Protein AF-A0A3B7MGF3-F1 (afdb_monomer)

Secondary structure (DSSP, 8-state):
-------SSTTSTTSTTEEEESSSPBTTSEEEEEE-TTSTT-SS-TT-S--EEEEEEE--TTS-SEEEPEEETTEEEEEEE--TT--EEEEEEEETTEEE-SBTTB-EEEE-EETTEEPTTHHHHHHHHTHHHHTT-TTHHHHHHHHHHHHHHH-TT-HHHHHHHHHHHHHH--HHHHHHHHHHHHHHHHHHHHHSTT-HHHHHHHHHHHHHTT-TTHHHHHHHHHHHH-TTSHHHHHHHHHHHTT-S-HHHHHHHHHHHHTT--TTTGGGGHHHHHHHHHHHHHTT-HHHHHHHHHHHTS--S-TTHHHHHHHHHHHHHHTT--HHHHHHHHHHHHTTGGGS--S--EEETTTEEEPPP--HHHHHHHHHHHHHHHHHHHHHHHHHTT-HHHHHHHHHHHHHH--SHHHHHHHHHHHHHTT-HHHHHHHHHHHHHHHHHHHHHT---EEPPP--EEETTS-B--GGGGTTSEEEEEEE-TT-HHHHHHHHHHHHHHHHHTT-TTEEEEEEE--TT--HHHHHT-GGGGT--S-EEEE--TTHHHHHT-SSSSEEEEE-TTSEEEEEEES--TTHHHHHHHHHHHHHH--

pLDDT: mean 93.1, std 9.86, range [31.08, 98.81]

InterPro domains:
  IPR011990 Tetratricopeptide-like helical domain superfamily [G3DSA:1.25.40.10] (233-446)
  IPR013740 Redoxin [PF08534] (449-573)
  IPR013766 Thioredoxin domain [PS51352] (445-589)
  IPR017937 Thioredoxin, conserved site [PS00194] (475-493)
  IPR036249 Thioredoxin-like superfamily [SSF52833] (446-577)
  IPR050553 Thioredoxin family ResA/DsbE subfamily [PTHR42852] (380-580)

Foldseek 3Di:
DDDDDPPDDPPPLLCVFWDWPPPAAAAQDKIKIKGACPRPPRQDHQPFPWKWKAWLAFPQQQDDNIDTFDDDPSMTMDMDGRHPRGAKTFTWMDGPPTIGASDQQHTDIDGHDDVRHGDQCNLVSVLVSSCSRQPPDPCSLVSSLVSLVVNCVVVVLNLVSLLSNLLSVLVVDDDPVNVVSVVVLVVSLVVLCVVCVQDVLSLVSSCVSCVSNVNNVCNVVSLVVCLVVPCLGLSVLVSQLVVLVPDPPVVVSVVSLVVVCVSDDPVRLVSNLSSLVVQLLSCLQVQPQVSNVVSLVSNQDDDPDLCSLVSLQVSLVSCLVSVHPLVSSLVSLVVSLVCLLSHQADDWDQHPVPGTDHGHDDPVSSQLSSLQSNLLSLLSQLSSCVSVVNNVSNVVSLVSSVVSDDDDNSLVSSLVSCVVVVVVVVNVVSVVVVLVVLLVVLVVQWDWAAQDDFWWAFLVRHIDDPVQQALAWEKAWEDALPDPLQVLCQVLVLVVCVVCVPPSRYYYEDEHAVPVDDSVRQNPRPVVVVGDHTYIYGPDPCNCVRVVHPAPRWIFIAANNRTTTHIDGDHPHNVCNSNVVSVNVVRVPD

Sequence (590 aa):
MLCFVILSCISMQAQDRVTIAPQYPERGSTVTITYDPQAPGAGIPVDASSVTLVFSYSNLYDVAYRVNMQKKGNLWTTSFVLARYATFATFYLQSGEAIDKPAANRHYELAVYTGKTPIRDGHLYKGYSLSAQMGKSPELGAKQAEQFQEELNLYPDNYEARLRLLNYQMSKASGTEKEKIRQQALQVIAAKFYQAPTVPGNMNKVTMGYLIIGENSRLDSIRKVVREKYPDTELGRELYTSFIAKEKDTAEQIALFEKALKKETLKNEKSFVEMHDRLFNIYAARRNAAKALYHARKTARKTDDPYWPVTLKGIAQTLLDNDLALDSARAYTEQALGLANQFPVGVIRYFPETGYIFPYVDDSTRQATYDKASGNLLSMLGLIAMKQGRTNDANNNMEAAMQKASDKETLDNVALFYQQTGNTAKLQQLQALREKKMLDKVKTQRINRPAPVFSFVDLTGKPVPQETWKNKVVIIDFWATWCVPCMQEMPYIQKLYEKYKDNPAVQFMIVNSGARNTLADAQGWNGNKKYGFPVFFNTDPEVGDKFKFTLIPATYVINKEGNIQFSNIGFEGPDVEMKLKLQIELLLAP

Structure (mmCIF, N/CA/C/O backbone):
data_AF-A0A3B7MGF3-F1
#
_entry.id   AF-A0A3B7MGF3-F1
#
loop_
_atom_site.group_PDB
_atom_site.id
_atom_site.type_symbol
_atom_site.label_atom_id
_atom_site.label_alt_id
_atom_site.label_comp_id
_atom_site.label_asym_id
_atom_site.label_entity_id
_atom_site.label_seq_id
_atom_site.pdbx_PDB_ins_code
_atom_site.Cartn_x
_atom_site.Cartn_y
_atom_site.Cartn_z
_atom_site.occupancy
_atom_site.B_iso_or_equiv
_atom_site.auth_seq_id
_atom_site.auth_comp_id
_atom_site.auth_asym_id
_atom_site.auth_atom_id
_atom_site.pdbx_PDB_model_num
ATOM 1 N N . MET A 1 1 ? 58.495 -16.402 -37.174 1.00 37.06 1 MET A N 1
ATOM 2 C CA . MET A 1 1 ? 58.384 -15.815 -35.823 1.00 37.06 1 MET A CA 1
ATOM 3 C C . MET A 1 1 ? 56.928 -15.394 -35.638 1.00 37.06 1 MET A C 1
ATOM 5 O O . MET A 1 1 ? 56.550 -14.304 -36.037 1.00 37.06 1 MET A O 1
ATOM 9 N N . LEU A 1 2 ? 56.083 -16.338 -35.204 1.00 32.66 2 LEU A N 1
ATOM 10 C CA . LEU A 1 2 ? 54.650 -16.139 -34.957 1.00 32.66 2 LEU A CA 1
ATOM 11 C C . LEU A 1 2 ? 54.488 -15.707 -33.492 1.00 32.66 2 LEU A C 1
ATOM 13 O O . LEU A 1 2 ? 54.716 -16.523 -32.604 1.00 32.66 2 LEU A O 1
ATOM 17 N N . CYS A 1 3 ? 54.097 -14.459 -33.236 1.00 31.08 3 CYS A N 1
ATOM 18 C CA . CYS A 1 3 ? 53.584 -14.058 -31.925 1.00 31.08 3 CYS A CA 1
ATOM 19 C C . CYS A 1 3 ? 52.061 -14.173 -31.954 1.00 31.08 3 CYS A C 1
ATOM 21 O O . CYS A 1 3 ? 51.381 -13.431 -32.660 1.00 31.08 3 CYS A O 1
ATOM 23 N N . PHE A 1 4 ? 51.555 -15.154 -31.210 1.00 33.12 4 PHE A N 1
ATOM 24 C CA . PHE A 1 4 ? 50.138 -15.413 -31.015 1.00 33.12 4 PHE A CA 1
ATOM 25 C C . PHE A 1 4 ? 49.468 -14.273 -30.241 1.00 33.12 4 PHE A C 1
ATOM 27 O O . PHE A 1 4 ? 49.956 -13.810 -29.211 1.00 33.12 4 PHE A O 1
ATOM 34 N N . VAL A 1 5 ? 48.307 -13.876 -30.750 1.00 35.09 5 VAL A N 1
ATOM 35 C CA . VAL A 1 5 ? 47.312 -13.021 -30.108 1.00 35.09 5 VAL A CA 1
ATOM 36 C C . VAL A 1 5 ? 46.813 -13.717 -28.836 1.00 35.09 5 VAL A C 1
ATOM 38 O O . VAL A 1 5 ? 46.086 -14.703 -28.915 1.00 35.09 5 VAL A O 1
ATOM 41 N N . ILE A 1 6 ? 47.184 -13.203 -27.661 1.00 38.56 6 ILE A N 1
ATOM 42 C CA . ILE A 1 6 ? 46.555 -13.553 -26.377 1.00 38.56 6 ILE A CA 1
ATOM 43 C C . ILE A 1 6 ? 45.599 -12.412 -26.023 1.00 38.56 6 ILE A C 1
ATOM 45 O O . ILE A 1 6 ? 45.912 -11.510 -25.254 1.00 38.56 6 ILE A O 1
ATOM 49 N N . LEU A 1 7 ? 44.432 -12.418 -26.658 1.00 43.66 7 LEU A N 1
ATOM 50 C CA . LEU A 1 7 ? 43.329 -11.506 -26.361 1.00 43.66 7 LEU A CA 1
ATOM 51 C C . LEU A 1 7 ? 42.028 -12.241 -26.686 1.00 43.66 7 LEU A C 1
ATOM 53 O O . LEU A 1 7 ? 41.558 -12.152 -27.815 1.00 43.66 7 LEU A O 1
ATOM 57 N N . SER A 1 8 ? 41.511 -13.040 -25.737 1.00 38.28 8 SER A N 1
ATOM 58 C CA . SER A 1 8 ? 40.092 -13.483 -25.645 1.00 38.28 8 SER A CA 1
ATOM 59 C C . SER A 1 8 ? 39.865 -14.739 -24.773 1.00 38.28 8 SER A C 1
ATOM 61 O O . SER A 1 8 ? 39.220 -15.683 -25.209 1.00 38.28 8 SER A O 1
ATOM 63 N N . CYS A 1 9 ? 40.336 -14.793 -23.521 1.00 34.44 9 CYS A N 1
ATOM 64 C CA . CYS A 1 9 ? 39.909 -15.881 -22.609 1.00 34.44 9 CYS A CA 1
ATOM 65 C C . CYS A 1 9 ? 39.501 -15.445 -21.193 1.00 34.44 9 CYS A C 1
ATOM 67 O O . CYS A 1 9 ? 39.019 -16.268 -20.426 1.00 34.44 9 CYS A O 1
ATOM 69 N N . ILE A 1 10 ? 39.608 -14.161 -20.834 1.00 34.59 10 ILE A N 1
ATOM 70 C CA . ILE A 1 10 ? 39.331 -13.709 -19.453 1.00 34.59 10 ILE A CA 1
ATOM 71 C C . ILE A 1 10 ? 37.852 -13.304 -19.247 1.00 34.59 10 ILE A C 1
ATOM 73 O O . ILE A 1 10 ? 37.402 -13.118 -18.122 1.00 34.59 10 ILE A O 1
ATOM 77 N N . SER A 1 11 ? 37.035 -13.225 -20.304 1.00 36.50 11 SER A N 1
ATOM 78 C CA . SER A 1 11 ? 35.630 -12.792 -20.199 1.00 36.50 11 SER A CA 1
ATOM 79 C C . SER A 1 11 ? 34.601 -13.909 -19.961 1.00 36.50 11 SER A C 1
ATOM 81 O O . SER A 1 11 ? 33.433 -13.581 -19.763 1.00 36.50 11 SER A O 1
ATOM 83 N N . MET A 1 12 ? 34.990 -15.194 -19.927 1.00 34.66 12 MET A N 1
ATOM 84 C CA . MET A 1 12 ? 34.049 -16.314 -19.711 1.00 34.66 12 MET A CA 1
ATOM 85 C C . MET A 1 12 ? 33.989 -16.865 -18.273 1.00 34.66 12 MET A C 1
ATOM 87 O O . MET A 1 12 ? 33.004 -17.508 -17.944 1.00 34.66 12 MET A O 1
ATOM 91 N N . GLN A 1 13 ? 34.943 -16.564 -17.382 1.00 43.31 13 GLN A N 1
ATOM 92 C CA . GLN A 1 13 ? 35.017 -17.212 -16.051 1.00 43.31 13 GLN A CA 1
ATOM 93 C C . GLN A 1 13 ? 34.236 -16.521 -14.914 1.00 43.31 13 GLN A C 1
ATOM 95 O O . GLN A 1 13 ? 34.359 -16.880 -13.746 1.00 43.31 13 GLN A O 1
ATOM 100 N N . ALA A 1 14 ? 33.402 -15.520 -15.210 1.00 40.19 14 ALA A N 1
ATOM 101 C CA . ALA A 1 14 ? 32.575 -14.868 -14.183 1.00 40.19 14 ALA A CA 1
ATOM 102 C C . ALA A 1 14 ? 31.220 -15.573 -13.944 1.00 40.19 14 ALA A C 1
ATOM 104 O O . ALA A 1 14 ? 30.526 -15.236 -12.984 1.00 40.19 14 ALA A O 1
ATOM 105 N N . GLN A 1 15 ? 30.847 -16.537 -14.799 1.00 51.75 15 GLN A N 1
ATOM 106 C CA . GLN A 1 15 ? 29.606 -17.323 -14.704 1.00 51.75 15 GLN A CA 1
ATOM 107 C C . GLN A 1 15 ? 29.791 -18.691 -14.020 1.00 51.75 15 GLN A C 1
ATOM 109 O O . GLN A 1 15 ? 28.801 -19.338 -13.697 1.00 51.75 15 GLN A O 1
ATOM 114 N N . ASP A 1 16 ? 31.025 -19.103 -13.719 1.00 65.12 16 ASP A N 1
ATOM 115 C CA . ASP A 1 16 ? 31.358 -20.505 -13.406 1.00 65.12 16 ASP A CA 1
ATOM 116 C C . ASP A 1 16 ? 30.847 -21.032 -12.053 1.00 65.12 16 ASP A C 1
ATOM 118 O O . ASP A 1 16 ? 30.935 -22.227 -11.793 1.00 65.12 16 ASP A O 1
ATOM 122 N N . ARG A 1 17 ? 30.278 -20.179 -11.191 1.00 88.56 17 ARG A N 1
ATOM 123 C CA . ARG A 1 17 ? 29.769 -20.599 -9.870 1.00 88.56 17 ARG A CA 1
ATOM 124 C C . ARG A 1 17 ? 28.253 -20.686 -9.765 1.00 88.56 17 ARG A C 1
ATOM 126 O O . ARG A 1 17 ? 27.747 -21.305 -8.834 1.00 88.56 17 ARG A O 1
ATOM 133 N N . VAL A 1 18 ? 27.524 -20.052 -10.687 1.00 93.75 18 VAL A N 1
ATOM 134 C CA . VAL A 1 18 ? 26.060 -20.102 -10.734 1.00 93.75 18 VAL A CA 1
ATOM 135 C C . VAL A 1 18 ? 25.617 -20.585 -12.104 1.00 93.75 18 VAL A C 1
ATOM 137 O O . VAL A 1 18 ? 25.828 -19.914 -13.108 1.00 93.75 18 VAL A O 1
ATOM 140 N N . THR A 1 19 ? 24.931 -21.722 -12.133 1.00 94.25 19 THR A N 1
ATOM 141 C CA . THR A 1 19 ? 24.288 -22.241 -13.342 1.00 94.25 19 THR A CA 1
ATOM 142 C C . THR A 1 19 ? 22.793 -21.947 -13.306 1.00 94.25 19 THR A C 1
ATOM 144 O O . THR A 1 19 ? 22.127 -22.232 -12.309 1.00 94.25 19 THR A O 1
ATOM 147 N N . ILE A 1 20 ? 22.261 -21.412 -14.406 1.00 95.44 20 ILE A N 1
ATOM 148 C CA . ILE A 1 20 ? 20.825 -21.208 -14.627 1.00 95.44 20 ILE A CA 1
ATOM 149 C C . ILE A 1 20 ? 20.386 -22.162 -15.739 1.00 95.44 20 ILE A C 1
ATOM 151 O O . ILE A 1 20 ? 20.925 -22.116 -16.845 1.00 95.44 20 ILE A O 1
ATOM 155 N N . ALA A 1 21 ? 19.431 -23.039 -15.437 1.00 95.12 21 ALA A N 1
ATOM 156 C CA . ALA A 1 21 ? 18.912 -24.038 -16.364 1.00 95.12 21 ALA A CA 1
ATOM 157 C C . ALA A 1 21 ? 17.388 -23.887 -16.538 1.00 95.12 21 ALA A C 1
ATOM 159 O O . ALA A 1 21 ? 16.689 -23.773 -15.532 1.00 95.12 21 ALA A O 1
ATOM 160 N N . PRO A 1 22 ? 16.854 -23.929 -17.772 1.00 96.06 22 PRO A N 1
ATOM 161 C CA . PRO A 1 22 ? 17.598 -23.944 -19.036 1.00 96.06 22 PRO A CA 1
ATOM 162 C C . PRO A 1 22 ? 18.345 -22.618 -19.277 1.00 96.06 22 PRO A C 1
ATOM 164 O O . PRO A 1 22 ? 18.028 -21.606 -18.659 1.00 96.06 22 PRO A O 1
ATOM 167 N N . GLN A 1 23 ? 19.328 -22.621 -20.187 1.00 91.38 23 GLN A N 1
ATOM 168 C CA . GLN A 1 23 ? 20.130 -21.429 -20.518 1.00 91.38 23 GLN A CA 1
ATOM 169 C C . GLN A 1 23 ? 19.273 -20.266 -21.048 1.00 91.38 23 GLN A C 1
ATOM 171 O O . GLN A 1 23 ? 19.587 -19.104 -20.799 1.00 91.38 23 GLN A O 1
ATOM 176 N N . TYR A 1 24 ? 18.194 -20.586 -21.766 1.00 95.31 24 TYR A N 1
ATOM 177 C CA . TYR A 1 24 ? 17.227 -19.628 -22.301 1.00 95.31 24 TYR A CA 1
ATOM 178 C C . TYR A 1 24 ? 15.846 -19.935 -21.712 1.00 95.31 24 TYR A C 1
ATOM 180 O O . TYR A 1 24 ? 15.051 -20.634 -22.341 1.00 95.31 24 TYR A O 1
ATOM 188 N N . PRO A 1 25 ? 15.573 -19.521 -20.465 1.00 96.94 25 PRO A N 1
ATOM 189 C CA . PRO A 1 25 ? 14.326 -19.872 -19.811 1.00 96.94 25 PRO A CA 1
ATOM 190 C C . PRO A 1 25 ? 13.167 -19.050 -20.379 1.00 96.94 25 PRO A C 1
ATOM 192 O O . PRO A 1 25 ? 13.239 -17.826 -20.509 1.00 96.94 25 PRO A O 1
ATOM 195 N N . GLU A 1 26 ? 12.084 -19.743 -20.719 1.00 97.31 26 GLU A N 1
ATOM 196 C CA . GLU A 1 26 ? 10.874 -19.158 -21.297 1.00 97.31 26 GLU A CA 1
ATOM 197 C C . GLU A 1 26 ? 9.756 -19.060 -20.253 1.00 97.31 26 GLU A C 1
ATOM 199 O O . GLU A 1 26 ? 9.742 -19.770 -19.241 1.00 97.31 26 GLU A O 1
ATOM 204 N N . ARG A 1 27 ? 8.770 -18.196 -20.500 1.00 96.06 27 ARG A N 1
ATOM 205 C CA . ARG A 1 27 ? 7.565 -18.122 -19.658 1.00 96.06 27 ARG A CA 1
ATOM 206 C C . ARG A 1 27 ? 6.843 -19.473 -19.652 1.00 96.06 27 ARG A C 1
ATOM 208 O O . ARG A 1 27 ? 6.678 -20.105 -20.687 1.00 96.06 27 ARG A O 1
ATOM 215 N N . GLY A 1 28 ? 6.395 -19.897 -18.479 1.00 96.06 28 GLY A N 1
ATOM 216 C CA . GLY A 1 28 ? 5.791 -21.203 -18.228 1.00 96.06 28 GLY A CA 1
ATOM 217 C C . GLY A 1 28 ? 6.800 -22.320 -17.952 1.00 96.06 28 GLY A C 1
ATOM 218 O O . GLY A 1 28 ? 6.394 -23.370 -17.4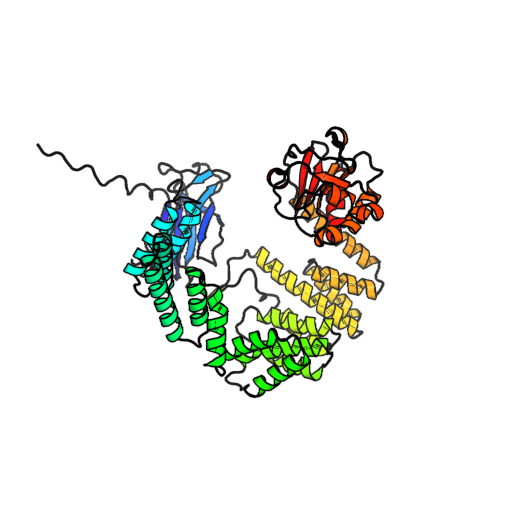62 1.00 96.06 28 GLY A O 1
ATOM 219 N N . SER A 1 29 ? 8.098 -22.111 -18.210 1.00 96.19 29 SER A N 1
ATOM 220 C CA . SER A 1 29 ? 9.129 -23.103 -17.893 1.00 96.19 29 SER A CA 1
ATOM 221 C C . SER A 1 29 ? 9.587 -23.009 -16.435 1.00 96.19 29 SER A C 1
ATOM 223 O O . SER A 1 29 ? 9.556 -21.940 -15.816 1.00 96.19 29 SER A O 1
ATOM 225 N N . THR A 1 30 ? 10.024 -24.142 -15.884 1.00 97.88 30 THR A N 1
ATOM 226 C CA . THR A 1 30 ? 10.742 -24.182 -14.607 1.00 97.88 30 THR A CA 1
ATOM 227 C C . THR A 1 30 ? 12.180 -23.746 -14.836 1.00 97.88 30 THR A C 1
ATOM 229 O O . THR A 1 30 ? 12.888 -24.358 -15.635 1.00 97.88 30 THR A O 1
ATOM 232 N N . VAL A 1 31 ? 12.622 -22.727 -14.101 1.00 97.50 31 VAL A N 1
ATOM 233 C CA . VAL A 1 31 ? 14.032 -22.345 -14.029 1.00 97.50 31 VAL A CA 1
ATOM 234 C C . VAL A 1 31 ? 14.655 -22.922 -12.763 1.00 97.50 31 VAL A C 1
ATOM 236 O O . VAL A 1 31 ? 14.079 -22.830 -11.679 1.00 97.50 31 VAL A O 1
ATOM 239 N N . THR A 1 32 ? 15.838 -23.508 -12.899 1.00 97.88 32 THR A N 1
ATOM 240 C CA . THR A 1 32 ? 16.658 -24.025 -11.805 1.00 97.88 32 THR A CA 1
ATOM 241 C C . THR A 1 32 ? 17.935 -23.208 -11.703 1.00 97.88 32 THR A C 1
ATOM 243 O O . THR A 1 32 ? 18.678 -23.079 -12.674 1.00 97.88 32 THR A O 1
ATOM 246 N N . ILE A 1 33 ? 18.208 -22.686 -10.509 1.00 97.62 33 ILE A N 1
ATOM 247 C CA . ILE A 1 33 ? 19.437 -21.957 -10.196 1.00 97.62 33 ILE A CA 1
ATOM 248 C C . ILE A 1 33 ? 20.269 -22.827 -9.263 1.00 97.62 33 ILE A C 1
ATOM 250 O O . ILE A 1 33 ? 19.790 -23.236 -8.204 1.00 97.62 33 ILE A O 1
ATOM 254 N N . THR A 1 34 ? 21.503 -23.107 -9.673 1.00 97.31 34 THR A N 1
ATOM 255 C CA . THR A 1 34 ? 22.462 -23.941 -8.944 1.00 97.31 34 THR A CA 1
ATOM 256 C C . THR A 1 34 ? 23.692 -23.122 -8.599 1.00 97.31 34 THR A C 1
ATOM 258 O O . THR A 1 34 ? 24.236 -22.469 -9.480 1.00 97.31 34 THR A O 1
ATOM 261 N N . TYR A 1 35 ? 24.129 -23.171 -7.345 1.00 97.00 35 TYR A N 1
ATOM 262 C CA . TYR A 1 35 ? 25.334 -22.519 -6.848 1.00 97.00 35 TYR A CA 1
ATOM 263 C C . TYR A 1 35 ? 26.350 -23.552 -6.365 1.00 97.00 35 TYR A C 1
ATOM 265 O O . TYR A 1 35 ? 26.005 -24.438 -5.576 1.00 97.00 35 TYR A O 1
ATOM 273 N N . ASP A 1 36 ? 27.590 -23.401 -6.821 1.00 95.44 36 ASP A N 1
ATOM 274 C CA . ASP A 1 36 ? 28.741 -24.171 -6.366 1.00 95.44 36 ASP A CA 1
ATOM 275 C C . ASP A 1 36 ? 29.611 -23.326 -5.412 1.00 95.44 36 ASP A C 1
ATOM 277 O O . ASP A 1 36 ? 30.306 -22.411 -5.863 1.00 95.44 36 ASP A O 1
ATOM 281 N N . PRO A 1 37 ? 29.606 -23.613 -4.096 1.00 94.00 37 PRO A N 1
ATOM 282 C CA . PRO A 1 37 ? 30.447 -22.905 -3.135 1.00 94.00 37 PRO A CA 1
ATOM 283 C C . PRO A 1 37 ? 31.937 -23.271 -3.243 1.00 94.00 37 PRO A C 1
ATOM 285 O O . PRO A 1 37 ? 32.757 -22.632 -2.592 1.00 94.00 37 PRO A O 1
ATOM 288 N N . GLN A 1 38 ? 32.300 -24.300 -4.017 1.00 92.75 38 GLN A N 1
ATOM 289 C CA . GLN A 1 38 ? 33.690 -24.712 -4.247 1.00 92.75 38 GLN A CA 1
ATOM 290 C C . GLN A 1 38 ? 34.302 -24.035 -5.481 1.00 92.75 38 GLN A C 1
ATOM 292 O O . GLN A 1 38 ? 35.516 -24.108 -5.683 1.00 92.75 38 GLN A O 1
ATOM 297 N N . ALA A 1 39 ? 33.485 -23.362 -6.296 1.00 91.06 39 ALA A N 1
ATOM 298 C CA . ALA A 1 39 ? 33.953 -22.677 -7.489 1.00 91.06 39 ALA A CA 1
ATOM 299 C C . ALA A 1 39 ? 34.921 -21.523 -7.141 1.00 91.06 39 ALA A C 1
ATOM 301 O O . ALA A 1 39 ? 34.719 -20.811 -6.149 1.00 91.06 39 ALA A O 1
ATOM 302 N N . PRO A 1 40 ? 35.963 -21.277 -7.960 1.00 87.75 40 PRO A N 1
ATOM 303 C CA . PRO A 1 40 ? 36.910 -20.193 -7.722 1.00 87.75 40 PRO A CA 1
ATOM 304 C C . PRO A 1 40 ? 36.233 -18.830 -7.532 1.00 87.75 40 PRO A C 1
ATOM 306 O O . PRO A 1 40 ? 35.420 -18.383 -8.343 1.00 87.75 40 PRO A O 1
ATOM 309 N N . GLY A 1 41 ? 36.602 -18.147 -6.448 1.00 85.94 41 GLY A N 1
ATOM 310 C CA . GLY A 1 41 ? 36.081 -16.826 -6.104 1.00 85.94 41 GLY A CA 1
ATOM 311 C C . GLY A 1 41 ? 34.734 -16.826 -5.381 1.00 85.94 41 GLY A C 1
ATOM 312 O O . GLY A 1 41 ? 34.250 -15.729 -5.102 1.00 85.94 41 GLY A O 1
ATOM 313 N N . ALA A 1 42 ? 34.147 -17.994 -5.084 1.00 90.50 42 ALA A N 1
ATOM 314 C CA . ALA A 1 42 ? 32.934 -18.139 -4.279 1.00 90.50 42 ALA A CA 1
ATOM 315 C C . ALA A 1 42 ? 33.018 -17.348 -2.957 1.00 90.50 42 ALA A C 1
ATOM 317 O O . ALA A 1 42 ? 33.962 -17.489 -2.182 1.00 90.50 42 ALA A O 1
ATOM 318 N N . GLY A 1 43 ? 32.022 -16.496 -2.713 1.00 90.56 43 GLY A N 1
ATOM 319 C CA . GLY A 1 43 ? 31.934 -15.615 -1.545 1.00 90.56 43 GLY A CA 1
ATOM 320 C C . GLY A 1 43 ? 31.217 -16.234 -0.345 1.00 90.56 43 GLY A C 1
ATOM 321 O O . GLY A 1 43 ? 31.192 -15.629 0.725 1.00 90.56 43 GLY A O 1
ATOM 322 N N . ILE A 1 44 ? 30.624 -17.421 -0.507 1.00 95.00 44 ILE A N 1
ATOM 323 C CA . ILE A 1 44 ? 29.955 -18.160 0.571 1.00 95.00 44 ILE A CA 1
ATOM 324 C C . ILE A 1 44 ? 30.800 -19.384 0.956 1.00 95.00 44 ILE A C 1
ATOM 326 O O . ILE A 1 44 ? 31.126 -20.166 0.061 1.00 95.00 44 ILE A O 1
ATOM 330 N N . PRO A 1 45 ? 31.094 -19.597 2.256 1.00 92.31 45 PRO A N 1
ATOM 331 C CA . PRO A 1 45 ? 31.825 -20.770 2.738 1.00 92.31 45 PRO A CA 1
ATOM 332 C C . PRO A 1 45 ? 31.177 -22.111 2.355 1.00 92.31 45 PRO A C 1
ATOM 334 O O . PRO A 1 45 ? 29.954 -22.252 2.345 1.00 92.31 45 PRO A O 1
ATOM 337 N N . VAL A 1 46 ? 32.001 -23.129 2.091 1.00 93.00 46 VAL A N 1
ATOM 338 C CA . VAL A 1 46 ? 31.555 -24.484 1.694 1.00 93.00 46 VAL A CA 1
ATOM 339 C C . VAL A 1 46 ? 30.727 -25.176 2.790 1.00 93.00 46 VAL A C 1
ATOM 341 O O . VAL A 1 46 ? 29.833 -25.980 2.505 1.00 93.00 46 VAL A O 1
ATOM 344 N N . ASP A 1 47 ? 30.995 -24.843 4.049 1.00 91.81 47 ASP A N 1
ATOM 345 C CA . ASP A 1 47 ? 30.323 -25.347 5.248 1.00 91.81 47 ASP A CA 1
ATOM 346 C C . ASP A 1 47 ? 29.106 -24.506 5.673 1.00 91.81 47 ASP A C 1
ATOM 348 O O . ASP A 1 47 ? 28.517 -24.773 6.722 1.00 91.81 47 ASP A O 1
ATOM 352 N N . ALA A 1 48 ? 28.679 -23.536 4.852 1.00 93.00 48 ALA A N 1
ATOM 353 C CA . ALA A 1 48 ? 27.487 -22.736 5.114 1.00 93.00 48 ALA A CA 1
ATOM 354 C C . ALA A 1 48 ? 26.273 -23.617 5.461 1.00 93.00 48 ALA A C 1
ATOM 356 O O . ALA A 1 48 ? 25.985 -24.620 4.800 1.00 93.00 48 ALA A O 1
ATOM 357 N N . SER A 1 49 ? 25.535 -23.223 6.501 1.00 93.06 49 SER A N 1
ATOM 358 C CA . SER A 1 49 ? 24.342 -23.937 6.973 1.00 93.06 49 SER A CA 1
ATOM 359 C C . SER A 1 49 ? 23.093 -23.628 6.145 1.00 93.06 49 SER A C 1
ATOM 361 O O . SER A 1 49 ? 22.139 -24.404 6.145 1.00 93.06 49 SER A O 1
ATOM 363 N N . SER A 1 50 ? 23.091 -22.505 5.424 1.00 96.56 50 SER A N 1
ATOM 364 C CA . SER A 1 50 ? 21.999 -22.082 4.551 1.00 96.56 50 SER A CA 1
ATOM 365 C C . SER A 1 50 ? 22.526 -21.188 3.436 1.00 96.56 50 SER A C 1
ATOM 367 O O . SER A 1 50 ? 23.482 -20.448 3.635 1.00 96.56 50 SER A O 1
ATOM 369 N N . VAL A 1 51 ? 21.881 -21.221 2.273 1.00 97.75 51 VAL A N 1
ATOM 370 C CA . VAL A 1 51 ? 22.114 -20.249 1.200 1.00 97.75 51 VAL A CA 1
ATOM 371 C C . VAL A 1 51 ? 20.770 -19.709 0.747 1.00 97.75 51 VAL A C 1
ATOM 373 O O . VAL A 1 51 ? 19.826 -20.463 0.517 1.00 97.75 51 VAL A O 1
ATOM 376 N N . THR A 1 52 ? 20.676 -18.390 0.637 1.00 98.25 52 THR A N 1
ATOM 377 C CA . THR A 1 52 ? 19.488 -17.686 0.154 1.00 98.25 52 THR A CA 1
ATOM 378 C C . THR A 1 52 ? 19.823 -16.962 -1.139 1.00 98.25 52 THR A C 1
ATOM 380 O O . THR A 1 52 ? 20.785 -16.196 -1.190 1.00 98.25 52 THR A O 1
ATOM 383 N N . LEU A 1 53 ? 18.994 -17.149 -2.161 1.00 98.19 53 LEU A N 1
ATOM 384 C CA . LEU A 1 53 ? 18.969 -16.284 -3.330 1.00 98.19 53 LEU A CA 1
ATOM 385 C C . LEU A 1 53 ? 18.177 -15.023 -2.991 1.00 98.19 53 LEU A C 1
ATOM 387 O O . LEU A 1 53 ? 17.017 -15.109 -2.588 1.00 98.19 53 LEU A O 1
ATOM 391 N N . VAL A 1 54 ? 18.798 -13.857 -3.155 1.00 97.94 54 VAL A N 1
ATOM 392 C CA . VAL A 1 54 ? 18.182 -12.562 -2.859 1.00 97.94 54 VAL A CA 1
ATOM 393 C C . VAL A 1 54 ? 18.069 -11.750 -4.141 1.00 97.94 54 VAL A C 1
ATOM 395 O O . VAL A 1 54 ? 19.078 -11.331 -4.712 1.00 97.94 54 VAL A O 1
ATOM 398 N N . PHE A 1 55 ? 16.839 -11.502 -4.590 1.00 97.50 55 PHE A N 1
ATOM 399 C CA . PHE A 1 55 ? 16.594 -10.631 -5.732 1.00 97.50 55 PHE A CA 1
ATOM 400 C C . PHE A 1 55 ? 16.901 -9.177 -5.369 1.00 97.50 55 PHE A C 1
ATOM 402 O O . PHE A 1 55 ? 16.270 -8.588 -4.492 1.00 97.50 55 PHE A O 1
ATOM 409 N N . SER A 1 56 ? 17.850 -8.579 -6.083 1.00 95.62 56 SER A N 1
ATOM 410 C CA . SER A 1 56 ? 18.153 -7.145 -6.018 1.00 95.62 56 SER A CA 1
ATOM 411 C C . SER A 1 56 ? 17.269 -6.306 -6.937 1.00 95.62 56 SER A C 1
ATOM 413 O O . SER A 1 56 ? 17.111 -5.107 -6.724 1.00 95.62 56 SER A O 1
ATOM 415 N N . TYR A 1 57 ? 16.714 -6.931 -7.973 1.00 97.12 57 TYR A N 1
ATOM 416 C CA . TYR A 1 57 ? 15.715 -6.370 -8.875 1.00 97.12 57 TYR A CA 1
ATOM 417 C C . TYR A 1 57 ? 14.915 -7.536 -9.459 1.00 97.12 57 TYR A C 1
ATOM 419 O O . TYR A 1 57 ? 15.512 -8.543 -9.826 1.00 97.12 57 TYR A O 1
ATOM 427 N N . SER A 1 58 ? 13.588 -7.449 -9.541 1.00 95.50 58 SER A N 1
ATOM 428 C CA . SER A 1 58 ? 12.789 -8.558 -10.073 1.00 95.50 58 SER A CA 1
ATOM 429 C C . SER A 1 58 ? 11.445 -8.105 -10.625 1.00 95.50 58 SER A C 1
ATOM 431 O O . SER A 1 58 ? 10.701 -7.372 -9.970 1.00 95.50 58 SER A O 1
ATOM 433 N N . ASN A 1 59 ? 11.119 -8.609 -11.814 1.00 94.62 59 ASN A N 1
ATOM 434 C CA . ASN A 1 59 ? 9.780 -8.591 -12.399 1.00 94.62 59 ASN A CA 1
ATOM 435 C C . ASN A 1 59 ? 9.084 -9.967 -12.298 1.00 94.62 59 ASN A C 1
ATOM 437 O O . ASN A 1 59 ? 8.130 -10.241 -13.026 1.00 94.62 59 ASN A O 1
ATOM 441 N N . LEU A 1 60 ? 9.555 -10.842 -11.404 1.00 95.12 60 LEU A N 1
ATOM 442 C CA . LEU A 1 60 ? 8.950 -12.138 -11.080 1.00 95.12 60 LEU A CA 1
ATOM 443 C C . LEU A 1 60 ? 8.030 -11.975 -9.862 1.00 95.12 60 LEU A C 1
ATOM 445 O O . LEU A 1 60 ? 8.375 -12.360 -8.750 1.00 95.12 60 LEU A O 1
ATOM 449 N N . TYR A 1 61 ? 6.894 -11.300 -10.053 1.00 92.62 61 TYR A N 1
ATOM 450 C CA . TYR A 1 61 ? 6.059 -10.808 -8.948 1.00 92.62 61 TYR A CA 1
ATOM 451 C C . TYR A 1 61 ? 5.513 -11.896 -8.008 1.00 92.62 61 TYR A C 1
ATOM 453 O O . TYR A 1 61 ? 5.270 -11.604 -6.841 1.00 92.62 61 TYR A O 1
ATOM 461 N N . ASP A 1 62 ? 5.332 -13.120 -8.499 1.00 92.94 62 ASP A N 1
ATOM 462 C CA . ASP A 1 62 ? 4.855 -14.311 -7.779 1.00 92.94 62 ASP A CA 1
ATOM 463 C C . ASP A 1 62 ? 5.968 -15.122 -7.108 1.00 92.94 62 ASP A C 1
ATOM 465 O O . ASP A 1 62 ? 5.684 -16.117 -6.443 1.00 92.94 62 ASP A O 1
ATOM 469 N N . VAL A 1 63 ? 7.223 -14.686 -7.224 1.00 94.75 63 VAL A N 1
ATOM 470 C CA . VAL A 1 63 ? 8.361 -15.314 -6.553 1.00 94.75 63 VAL A CA 1
ATOM 471 C C . VAL A 1 63 ? 8.773 -14.469 -5.350 1.00 94.75 63 VAL A C 1
ATOM 473 O O . VAL A 1 63 ? 8.860 -13.242 -5.423 1.00 94.75 63 VAL A O 1
ATOM 476 N N . ALA A 1 64 ? 9.043 -15.131 -4.225 1.00 93.50 64 ALA A N 1
ATOM 477 C CA . ALA A 1 64 ? 9.559 -14.476 -3.031 1.00 93.50 64 ALA A CA 1
ATOM 478 C C . ALA A 1 64 ? 10.859 -13.714 -3.340 1.00 93.50 64 ALA A C 1
ATOM 480 O O . ALA A 1 64 ? 11.738 -14.225 -4.034 1.00 93.50 64 ALA A O 1
ATOM 481 N N . TYR A 1 65 ? 11.030 -12.510 -2.779 1.00 93.75 65 TYR A N 1
ATOM 482 C CA . TYR A 1 65 ? 12.265 -11.734 -2.988 1.00 93.75 65 TYR A CA 1
ATOM 483 C C . TYR A 1 65 ? 13.508 -12.447 -2.414 1.00 93.75 65 TYR A C 1
ATOM 485 O O . TYR A 1 65 ? 14.628 -12.220 -2.874 1.00 93.75 65 TYR A O 1
ATOM 493 N N . ARG A 1 66 ? 13.293 -13.311 -1.414 1.00 95.94 66 ARG A N 1
ATOM 494 C CA . ARG A 1 66 ? 14.271 -14.218 -0.814 1.00 95.94 66 ARG A CA 1
ATOM 495 C C . ARG A 1 66 ? 13.820 -15.647 -1.039 1.00 95.94 66 ARG A C 1
ATOM 497 O O . ARG A 1 66 ? 12.737 -16.018 -0.597 1.00 95.94 66 ARG A O 1
ATOM 504 N N . VAL A 1 67 ? 14.670 -16.447 -1.666 1.00 96.88 67 VAL A N 1
ATOM 505 C CA . VAL A 1 67 ? 14.393 -17.855 -1.940 1.00 96.88 67 VAL A CA 1
ATOM 506 C C . VAL A 1 67 ? 15.471 -18.700 -1.280 1.00 96.88 67 VAL A C 1
ATOM 508 O O . VAL A 1 67 ? 16.634 -18.666 -1.685 1.00 96.88 67 VAL A O 1
ATOM 511 N N . ASN A 1 68 ? 15.092 -19.462 -0.256 1.00 96.56 68 ASN A N 1
ATOM 512 C CA . ASN A 1 68 ? 16.002 -20.414 0.373 1.00 96.56 68 ASN A CA 1
ATOM 513 C C . ASN A 1 68 ? 16.374 -21.507 -0.634 1.00 96.56 68 ASN A C 1
ATOM 515 O O . ASN A 1 68 ? 15.508 -22.069 -1.309 1.00 96.56 68 ASN A O 1
ATOM 519 N N . MET A 1 69 ? 17.666 -21.803 -0.736 1.00 97.94 69 MET A N 1
ATOM 520 C CA . MET A 1 69 ? 18.182 -22.864 -1.589 1.00 97.94 69 MET A CA 1
ATOM 521 C C . MET A 1 69 ? 18.300 -24.166 -0.796 1.00 97.94 69 MET A C 1
ATOM 523 O O . MET A 1 69 ? 18.591 -24.173 0.399 1.00 97.94 69 MET A O 1
ATOM 527 N N . GLN A 1 70 ? 18.096 -25.285 -1.479 1.00 97.44 70 GLN A N 1
ATOM 528 C CA . GLN A 1 70 ? 18.238 -26.629 -0.938 1.00 97.44 70 GLN A CA 1
ATOM 529 C C . GLN A 1 70 ? 19.626 -27.181 -1.257 1.00 97.44 70 GLN A C 1
ATOM 531 O O . GLN A 1 70 ? 20.051 -27.165 -2.417 1.00 97.44 70 GLN A O 1
ATOM 536 N N . LYS A 1 71 ? 20.310 -27.716 -0.243 1.00 95.75 71 LYS A N 1
ATOM 537 C CA . LYS A 1 71 ? 21.594 -28.398 -0.418 1.00 95.75 71 LYS A CA 1
ATOM 538 C C . LYS A 1 71 ? 21.375 -29.757 -1.092 1.00 95.75 71 LYS A C 1
ATOM 540 O O . LYS A 1 71 ? 20.614 -30.582 -0.591 1.00 95.75 71 LYS A O 1
ATOM 545 N N . LYS A 1 72 ? 22.036 -29.990 -2.224 1.00 93.75 72 LYS A N 1
ATOM 546 C CA . LYS 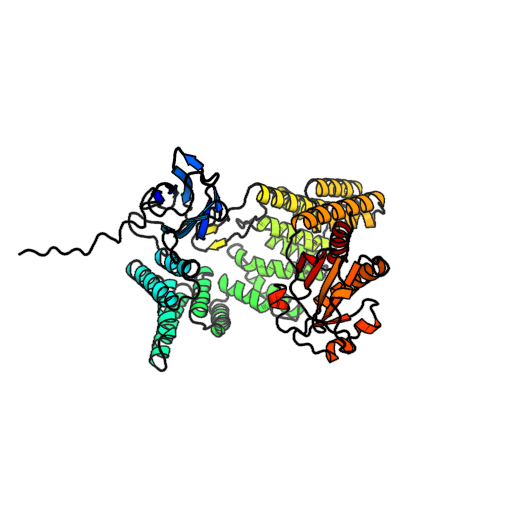A 1 72 ? 22.058 -31.259 -2.967 1.00 93.75 72 LYS A CA 1
ATOM 547 C C . LYS A 1 72 ? 23.514 -31.667 -3.182 1.00 93.75 72 LYS A C 1
ATOM 549 O O . LYS A 1 72 ? 24.188 -31.152 -4.071 1.00 93.75 72 LYS A O 1
ATOM 554 N N . GLY A 1 73 ? 24.013 -32.565 -2.333 1.00 91.19 73 GLY A N 1
ATOM 555 C CA . GLY A 1 73 ? 25.445 -32.868 -2.269 1.00 91.19 73 GLY A CA 1
ATOM 556 C C . GLY A 1 73 ? 26.246 -31.632 -1.847 1.00 91.19 73 GLY A C 1
ATOM 557 O O . GLY A 1 73 ? 25.955 -31.033 -0.811 1.00 91.19 73 GLY A O 1
ATOM 558 N N . ASN A 1 74 ? 27.216 -31.229 -2.670 1.00 92.25 74 ASN A N 1
ATOM 559 C CA . ASN A 1 74 ? 28.030 -30.028 -2.438 1.00 92.25 74 ASN A CA 1
ATOM 560 C C . ASN A 1 74 ? 27.420 -28.748 -3.034 1.00 92.25 74 ASN A C 1
ATOM 562 O O . ASN A 1 74 ? 27.947 -27.665 -2.805 1.00 92.25 74 ASN A O 1
ATOM 566 N N . LEU A 1 75 ? 26.314 -28.860 -3.774 1.00 95.50 75 LEU A N 1
ATOM 567 C CA . LEU A 1 75 ? 25.690 -27.747 -4.484 1.00 95.50 75 LEU A CA 1
ATOM 568 C C . LEU A 1 75 ? 24.458 -27.231 -3.742 1.00 95.50 75 LEU A C 1
ATOM 570 O O . LEU A 1 75 ? 23.782 -27.971 -3.023 1.00 95.50 75 LEU A O 1
ATOM 574 N N . TRP A 1 76 ? 24.115 -25.971 -3.978 1.00 97.88 76 TRP A N 1
ATOM 575 C CA . TRP A 1 76 ? 22.863 -25.367 -3.528 1.00 97.88 76 TRP A CA 1
ATOM 576 C C . TRP A 1 76 ? 21.948 -25.144 -4.720 1.00 97.88 76 TRP A C 1
ATOM 578 O O . TRP A 1 76 ? 22.379 -24.609 -5.734 1.00 97.88 76 TRP A O 1
ATOM 588 N N . THR A 1 77 ? 20.681 -25.535 -4.618 1.00 97.81 77 THR A N 1
ATOM 589 C CA . THR A 1 77 ? 19.731 -25.465 -5.737 1.00 97.81 77 THR A CA 1
ATOM 590 C C . THR A 1 77 ? 18.408 -24.839 -5.323 1.00 97.81 77 THR A C 1
ATOM 592 O O . THR A 1 77 ? 17.911 -25.084 -4.228 1.00 97.81 77 THR A O 1
ATOM 595 N N . THR A 1 78 ? 17.803 -24.054 -6.206 1.00 98.06 78 THR A N 1
ATOM 596 C CA . THR A 1 78 ? 16.397 -23.651 -6.088 1.00 98.06 78 THR A CA 1
ATOM 597 C C . THR A 1 78 ? 15.723 -23.699 -7.450 1.00 98.06 78 THR A C 1
ATOM 599 O O . THR A 1 78 ? 16.398 -23.695 -8.482 1.00 98.06 78 THR A O 1
ATOM 602 N N . SER A 1 79 ? 14.399 -23.823 -7.484 1.00 97.88 79 SER A N 1
ATOM 603 C CA . SER A 1 79 ? 13.639 -23.850 -8.732 1.00 97.88 79 SER A CA 1
ATOM 604 C C . SER A 1 79 ? 12.266 -23.221 -8.570 1.00 97.88 79 SER A C 1
ATOM 606 O O . SER A 1 79 ? 11.630 -23.379 -7.530 1.00 97.88 79 SER A O 1
ATOM 608 N N . PHE A 1 80 ? 11.810 -22.524 -9.605 1.00 97.25 80 PHE A N 1
ATOM 609 C CA . PHE A 1 80 ? 10.486 -21.907 -9.661 1.00 97.25 80 PHE A CA 1
ATOM 610 C C . PHE A 1 80 ? 10.022 -21.786 -11.116 1.00 97.25 80 PHE A C 1
ATOM 612 O O . PHE A 1 80 ? 10.831 -21.807 -12.043 1.00 97.25 80 PHE A O 1
ATOM 619 N N . VAL A 1 81 ? 8.709 -21.690 -11.323 1.00 97.06 81 VAL A N 1
ATOM 620 C CA . VAL A 1 81 ? 8.117 -21.516 -12.655 1.00 97.06 81 VAL A CA 1
ATOM 621 C C . VAL A 1 81 ? 8.107 -20.033 -13.008 1.00 97.06 81 VAL A C 1
ATOM 623 O O . VAL A 1 81 ? 7.730 -19.198 -12.191 1.00 97.06 81 VAL A O 1
ATOM 626 N N . LEU A 1 82 ? 8.503 -19.692 -14.232 1.00 96.69 82 LEU A N 1
ATOM 627 C CA . LEU A 1 82 ? 8.403 -18.322 -14.723 1.00 96.69 82 LEU A CA 1
ATOM 628 C C . LEU A 1 82 ? 6.961 -18.010 -15.128 1.00 96.69 82 LEU A C 1
ATOM 630 O O . LEU A 1 82 ? 6.447 -18.572 -16.092 1.00 96.69 82 LEU A O 1
ATOM 634 N N . ALA A 1 83 ? 6.299 -17.088 -14.435 1.00 95.69 83 ALA A N 1
ATOM 635 C CA . ALA A 1 83 ? 4.935 -16.699 -14.779 1.00 95.69 83 ALA A CA 1
ATOM 636 C C . ALA A 1 83 ? 4.815 -16.043 -16.168 1.00 95.69 83 ALA A C 1
ATOM 638 O O . ALA A 1 83 ? 5.776 -15.533 -16.747 1.00 95.69 83 ALA A O 1
ATOM 639 N N . ARG A 1 84 ? 3.580 -15.963 -16.681 1.00 93.94 84 ARG A N 1
ATOM 640 C CA . ARG A 1 84 ? 3.242 -15.370 -17.995 1.00 93.94 84 ARG A CA 1
ATOM 641 C C . ARG A 1 84 ? 3.684 -13.909 -18.197 1.00 93.94 84 ARG A C 1
ATOM 643 O O . ARG A 1 84 ? 3.677 -13.427 -19.324 1.00 93.94 84 ARG A O 1
ATOM 650 N N . TYR A 1 85 ? 4.023 -13.198 -17.125 1.00 92.62 85 TYR A N 1
ATOM 651 C CA . TYR A 1 85 ? 4.475 -11.801 -17.130 1.00 92.62 85 TYR A CA 1
ATOM 652 C C . TYR A 1 85 ? 5.961 -11.644 -16.776 1.00 92.62 85 TYR A C 1
ATOM 654 O O . TYR A 1 85 ? 6.456 -10.521 -16.762 1.00 92.62 85 TYR A O 1
ATOM 662 N N . ALA A 1 86 ? 6.674 -12.739 -16.489 1.00 95.56 86 ALA A N 1
ATOM 663 C CA . ALA A 1 86 ? 8.093 -12.710 -16.156 1.00 95.56 86 ALA A CA 1
ATOM 664 C C . ALA A 1 86 ? 8.905 -12.053 -17.284 1.00 95.56 86 ALA A C 1
ATOM 666 O O . ALA A 1 86 ? 8.652 -12.326 -18.463 1.00 95.56 86 ALA A O 1
ATOM 667 N N . THR A 1 87 ? 9.863 -11.191 -16.931 1.00 96.06 87 THR A N 1
ATOM 668 C CA . THR A 1 87 ? 10.715 -10.482 -17.903 1.00 96.06 87 THR A CA 1
ATOM 669 C C . THR A 1 87 ? 12.199 -10.561 -17.572 1.00 96.06 87 THR A C 1
ATOM 671 O O . THR A 1 87 ? 12.985 -11.062 -18.372 1.00 96.06 87 THR A O 1
ATOM 674 N N . PHE A 1 88 ? 12.591 -10.067 -16.401 1.00 97.75 88 PHE A N 1
ATOM 675 C CA . PHE A 1 88 ? 13.985 -9.973 -16.003 1.00 97.75 88 PHE A CA 1
ATOM 676 C C . PHE A 1 88 ? 14.112 -9.913 -14.479 1.00 97.75 88 PHE A C 1
ATOM 678 O O . PHE A 1 88 ? 13.238 -9.388 -13.779 1.00 97.75 88 PHE A O 1
ATOM 685 N N . ALA A 1 89 ? 15.219 -10.430 -13.961 1.00 98.06 89 ALA A N 1
ATOM 686 C CA . ALA A 1 89 ? 15.604 -10.261 -12.572 1.00 98.06 89 ALA A CA 1
ATOM 687 C C . ALA A 1 89 ? 17.128 -10.230 -12.422 1.00 98.06 89 ALA A C 1
ATOM 689 O O . ALA A 1 89 ? 17.863 -10.792 -13.232 1.00 98.06 89 ALA A O 1
ATOM 690 N N . THR A 1 90 ? 17.596 -9.608 -11.344 1.00 97.94 90 THR A N 1
ATOM 691 C CA . THR A 1 90 ? 18.969 -9.746 -10.863 1.00 97.94 90 THR A CA 1
ATOM 692 C C . THR A 1 90 ? 18.992 -10.194 -9.417 1.00 97.94 90 THR A C 1
ATOM 694 O O . THR A 1 90 ? 18.106 -9.839 -8.633 1.00 97.94 90 THR A O 1
ATOM 697 N N . PHE A 1 91 ? 20.006 -10.971 -9.052 1.00 97.75 91 PHE A N 1
ATOM 698 C CA . PHE A 1 91 ? 20.134 -11.522 -7.710 1.00 97.75 91 PHE A CA 1
ATOM 699 C C . PHE A 1 91 ? 21.589 -11.683 -7.269 1.00 97.75 91 PHE A C 1
ATOM 701 O O . PHE A 1 91 ? 22.521 -11.720 -8.072 1.00 97.75 91 PHE A O 1
ATOM 708 N N . TYR A 1 92 ? 21.769 -11.807 -5.962 1.00 96.88 92 TYR A N 1
ATOM 709 C CA . TYR A 1 92 ? 23.007 -12.249 -5.333 1.00 96.88 92 TYR A CA 1
ATOM 710 C C . TYR A 1 92 ? 22.694 -13.380 -4.351 1.00 96.88 92 TYR A C 1
ATOM 712 O O . TYR A 1 92 ? 21.526 -13.629 -4.033 1.00 96.88 92 TYR A O 1
ATOM 720 N N . LEU A 1 93 ? 23.722 -14.081 -3.883 1.00 97.88 93 LEU A N 1
ATOM 721 C CA . LEU A 1 93 ? 23.559 -15.148 -2.899 1.00 97.88 93 LEU A CA 1
ATOM 722 C C . LEU A 1 93 ? 24.032 -14.673 -1.531 1.00 97.88 93 LEU A C 1
ATOM 724 O O . LEU A 1 93 ? 24.976 -13.890 -1.433 1.00 97.88 93 LEU A O 1
ATOM 728 N N . GLN A 1 94 ? 23.371 -15.143 -0.477 1.00 97.62 94 GLN A N 1
ATOM 729 C CA . GLN A 1 94 ? 23.675 -14.752 0.895 1.00 97.62 94 GLN A CA 1
ATOM 730 C C . GLN A 1 94 ? 23.624 -15.951 1.851 1.00 97.62 94 GLN A C 1
ATOM 732 O O . GLN A 1 94 ? 22.700 -16.762 1.784 1.00 97.62 94 GLN A O 1
ATOM 737 N N . SER A 1 95 ? 24.578 -16.005 2.782 1.00 96.69 95 SER A N 1
ATOM 738 C CA . SER A 1 95 ? 24.588 -16.897 3.948 1.00 96.69 95 SER A CA 1
ATOM 739 C C . SER A 1 95 ? 25.072 -16.117 5.172 1.00 96.69 95 SER A C 1
ATOM 741 O O . SER A 1 95 ? 26.254 -15.795 5.273 1.00 96.69 95 SER A O 1
ATOM 743 N N . GLY A 1 96 ? 24.175 -15.784 6.104 1.00 92.06 96 GLY A N 1
ATOM 744 C CA . GLY A 1 96 ? 24.512 -14.873 7.204 1.00 92.06 96 GLY A CA 1
ATOM 745 C C . GLY A 1 96 ? 24.973 -13.512 6.667 1.00 92.06 96 GLY A C 1
ATOM 746 O O . GLY A 1 96 ? 24.232 -12.861 5.926 1.00 92.06 96 GLY A O 1
ATOM 747 N N . GLU A 1 97 ? 26.194 -13.102 7.014 1.00 91.06 97 GLU A N 1
ATOM 748 C CA . GLU A 1 97 ? 26.841 -11.881 6.502 1.00 91.06 97 GLU A CA 1
ATOM 749 C C . GLU A 1 97 ? 27.613 -12.101 5.189 1.00 91.06 97 GLU A C 1
ATOM 751 O O . GLU A 1 97 ? 27.934 -11.137 4.494 1.00 91.06 97 GLU A O 1
ATOM 756 N N . ALA A 1 98 ? 27.885 -13.357 4.818 1.00 95.06 98 ALA A N 1
ATOM 757 C CA . ALA A 1 98 ? 28.594 -13.686 3.588 1.00 95.06 98 ALA A CA 1
ATOM 758 C C . ALA A 1 98 ? 27.696 -13.446 2.368 1.00 95.06 98 ALA A C 1
ATOM 760 O O . ALA A 1 98 ? 26.529 -13.854 2.343 1.00 95.06 98 ALA A O 1
ATOM 761 N N . ILE A 1 99 ? 28.255 -12.795 1.349 1.00 95.25 99 ILE A N 1
ATOM 762 C CA . ILE A 1 99 ? 27.567 -12.430 0.112 1.00 95.25 99 ILE A CA 1
ATOM 763 C C . ILE A 1 99 ? 28.416 -12.881 -1.071 1.00 95.25 99 ILE A C 1
ATOM 765 O O . ILE A 1 99 ? 29.602 -12.566 -1.143 1.00 95.25 99 ILE A O 1
ATOM 769 N N . ASP A 1 100 ? 27.783 -13.544 -2.033 1.00 95.62 100 ASP A N 1
ATOM 770 C CA . ASP A 1 100 ? 28.397 -13.883 -3.311 1.00 95.62 100 ASP A CA 1
ATOM 771 C C . ASP A 1 100 ? 27.715 -13.131 -4.466 1.00 95.62 100 ASP A C 1
ATOM 773 O O . ASP A 1 100 ? 26.484 -13.096 -4.593 1.00 95.62 100 ASP A O 1
ATOM 777 N N . LYS A 1 101 ? 28.554 -12.499 -5.293 1.00 93.62 101 LYS A N 1
ATOM 778 C CA . LYS A 1 101 ? 28.203 -11.712 -6.479 1.00 93.62 101 LYS A CA 1
ATOM 779 C C . LYS A 1 101 ? 29.250 -11.957 -7.574 1.00 93.62 101 LYS A C 1
ATOM 781 O O . LYS A 1 101 ? 30.420 -12.151 -7.243 1.00 93.62 101 LYS A O 1
ATOM 786 N N . PRO A 1 102 ? 28.898 -11.830 -8.867 1.00 90.06 102 PRO A N 1
ATOM 787 C CA . PRO A 1 102 ? 29.866 -11.962 -9.958 1.00 90.06 102 PRO A CA 1
ATOM 788 C C . PRO A 1 102 ? 30.892 -10.815 -10.005 1.00 90.06 102 PRO A C 1
ATOM 790 O O . PRO A 1 102 ? 31.975 -10.982 -10.562 1.00 90.06 102 PRO A O 1
ATOM 793 N N . ALA A 1 103 ? 30.563 -9.635 -9.463 1.00 89.06 103 ALA A N 1
ATOM 794 C CA . ALA A 1 103 ? 31.500 -8.536 -9.210 1.00 89.06 103 ALA A CA 1
ATOM 795 C C . ALA A 1 103 ? 30.915 -7.554 -8.179 1.00 89.06 103 ALA A C 1
ATOM 797 O O . ALA A 1 103 ? 29.724 -7.595 -7.882 1.00 89.06 103 ALA A O 1
ATOM 798 N N . ALA A 1 104 ? 31.720 -6.611 -7.679 1.00 86.62 104 ALA A N 1
ATOM 799 C CA . ALA A 1 104 ? 31.261 -5.607 -6.711 1.00 86.62 104 ALA A CA 1
ATOM 800 C C . ALA A 1 104 ? 30.059 -4.775 -7.212 1.00 86.62 104 ALA A C 1
ATOM 802 O O . ALA A 1 104 ? 29.154 -4.467 -6.441 1.00 86.62 104 ALA A O 1
ATOM 803 N N . ASN A 1 105 ? 30.039 -4.451 -8.507 1.00 88.31 105 ASN A N 1
ATOM 804 C CA . ASN A 1 105 ? 29.019 -3.640 -9.178 1.00 88.31 105 ASN A CA 1
ATOM 805 C C . ASN A 1 105 ? 28.152 -4.447 -10.163 1.00 88.31 105 ASN A C 1
ATOM 807 O O . ASN A 1 105 ? 27.557 -3.861 -11.068 1.00 88.31 105 ASN A O 1
ATOM 811 N N . ARG A 1 106 ? 28.117 -5.782 -10.034 1.00 91.00 106 ARG A N 1
ATOM 812 C CA . ARG A 1 106 ? 27.286 -6.662 -10.867 1.00 91.00 106 ARG A CA 1
ATOM 813 C C . ARG A 1 106 ? 26.626 -7.741 -10.032 1.00 91.00 106 ARG A C 1
ATOM 815 O O . ARG A 1 106 ? 27.245 -8.306 -9.138 1.00 91.00 106 ARG A O 1
ATOM 822 N N . HIS A 1 107 ? 25.393 -8.064 -10.373 1.00 94.38 107 HIS A N 1
ATOM 823 C CA . HIS A 1 107 ? 24.641 -9.180 -9.812 1.00 94.38 107 HIS A CA 1
ATOM 824 C C . HIS A 1 107 ? 24.413 -10.247 -10.888 1.00 94.38 107 HIS A C 1
ATOM 826 O O . HIS A 1 107 ? 24.606 -9.985 -12.076 1.00 94.38 107 HIS A O 1
ATOM 832 N N . TYR A 1 108 ? 24.042 -11.458 -10.479 1.00 95.75 108 TYR A N 1
ATOM 833 C CA . TYR A 1 108 ? 23.639 -12.495 -11.424 1.00 95.75 108 TYR A CA 1
ATOM 834 C C . TYR A 1 108 ? 22.362 -12.064 -12.134 1.00 95.75 108 TYR A C 1
ATOM 836 O O . TYR A 1 108 ? 21.494 -11.443 -11.520 1.00 95.75 108 TYR A O 1
ATOM 844 N N . GLU A 1 109 ? 22.250 -12.386 -13.416 1.00 95.88 109 GLU A N 1
ATOM 845 C CA . GLU A 1 109 ? 21.117 -12.000 -14.252 1.00 95.88 109 GLU A CA 1
ATOM 846 C C . GLU A 1 109 ? 20.272 -13.227 -14.590 1.00 95.88 109 GLU A C 1
ATOM 848 O O . GLU A 1 109 ? 20.797 -14.269 -14.977 1.00 95.88 109 GLU A O 1
ATOM 853 N N . LEU A 1 110 ? 18.956 -13.079 -14.485 1.00 97.06 110 LEU A N 1
ATOM 854 C CA . LEU A 1 110 ? 17.967 -14.026 -14.976 1.00 97.06 110 LEU A CA 1
ATOM 855 C C . LEU A 1 110 ? 17.113 -13.304 -16.020 1.00 97.06 110 LEU A C 1
ATOM 857 O O . LEU A 1 110 ? 16.156 -12.604 -15.683 1.00 97.06 110 LEU A O 1
ATOM 861 N N . ALA A 1 111 ? 17.494 -13.448 -17.287 1.00 97.00 111 ALA A N 1
ATOM 862 C CA . ALA A 1 111 ? 16.713 -12.970 -18.420 1.00 97.00 111 ALA A CA 1
ATOM 863 C C . ALA A 1 111 ? 15.707 -14.034 -18.874 1.00 97.00 111 ALA A C 1
ATOM 865 O O . ALA A 1 111 ? 15.978 -15.230 -18.782 1.00 97.00 111 ALA A O 1
ATOM 866 N N . VAL A 1 112 ? 14.552 -13.585 -19.363 1.00 97.75 112 VAL A N 1
ATOM 867 C CA . VAL A 1 112 ? 13.502 -14.440 -19.926 1.00 97.75 112 VAL A CA 1
ATOM 868 C C . VAL A 1 112 ? 13.521 -14.322 -21.446 1.00 97.75 112 VAL A C 1
ATOM 870 O O . VAL A 1 112 ? 13.720 -13.232 -21.990 1.00 97.75 112 VAL A O 1
ATOM 873 N N . TYR A 1 113 ? 13.300 -15.439 -22.133 1.00 97.75 113 TYR A N 1
ATOM 874 C CA . TYR A 1 113 ? 13.473 -15.552 -23.577 1.00 97.75 113 TYR A CA 1
ATOM 875 C C . TYR A 1 113 ? 12.206 -16.045 -24.281 1.00 97.75 113 TYR A C 1
ATOM 877 O O . TYR A 1 113 ? 11.312 -16.629 -23.667 1.00 97.75 113 TYR A O 1
ATOM 885 N N . THR A 1 114 ? 12.173 -15.807 -25.591 1.00 95.31 114 THR A N 1
ATOM 886 C CA . THR A 1 114 ? 11.380 -16.570 -26.558 1.00 95.31 114 THR A CA 1
ATOM 887 C C . THR A 1 114 ? 12.375 -17.175 -27.547 1.00 95.31 114 THR A C 1
ATOM 889 O O . THR A 1 114 ? 13.024 -16.444 -28.306 1.00 95.31 114 THR A O 1
ATOM 892 N N . GLY A 1 115 ? 12.568 -18.494 -27.513 1.00 93.69 115 GLY A N 1
ATOM 893 C CA . GLY A 1 115 ? 13.695 -19.137 -28.180 1.00 93.69 115 GLY A CA 1
ATOM 894 C C . GLY A 1 115 ? 15.025 -18.658 -27.590 1.00 93.69 115 GLY A C 1
ATOM 895 O O . GLY A 1 115 ? 15.290 -18.832 -26.407 1.00 93.69 115 GLY A O 1
ATOM 896 N N . LYS A 1 116 ? 15.879 -18.036 -28.410 1.00 94.44 116 LYS A N 1
ATOM 897 C CA . LYS A 1 116 ? 17.185 -17.492 -27.977 1.00 94.44 116 LYS A CA 1
ATOM 898 C C . LYS A 1 116 ? 17.219 -15.964 -27.895 1.00 94.44 116 LYS A C 1
ATOM 900 O O . LYS A 1 116 ? 18.269 -15.392 -27.612 1.00 94.44 116 LYS A O 1
ATOM 905 N N . THR A 1 117 ? 16.087 -15.306 -28.132 1.00 95.94 117 THR A N 1
ATOM 906 C CA . THR A 1 117 ? 15.985 -13.844 -28.119 1.00 95.94 117 THR A CA 1
ATOM 907 C C . THR A 1 117 ? 15.373 -13.390 -26.793 1.00 95.94 117 THR A C 1
ATOM 909 O O . THR A 1 117 ? 14.316 -13.911 -26.423 1.00 95.94 117 THR A O 1
ATOM 912 N N . PRO A 1 118 ? 16.006 -12.454 -26.056 1.00 96.50 118 PRO A N 1
ATOM 913 C CA . PRO A 1 118 ? 15.399 -11.858 -24.871 1.00 96.50 118 PRO A CA 1
ATOM 914 C C . PRO A 1 118 ? 14.028 -11.287 -25.216 1.00 96.50 118 PRO A C 1
ATOM 916 O O . PRO A 1 118 ? 13.863 -10.654 -26.263 1.00 96.50 118 PRO A O 1
ATOM 919 N N . ILE A 1 119 ? 13.037 -11.508 -24.358 1.00 97.00 119 ILE A N 1
ATOM 920 C CA . ILE A 1 119 ? 11.696 -10.984 -24.613 1.00 97.00 119 ILE A CA 1
ATOM 921 C C . ILE A 1 119 ? 11.680 -9.448 -24.613 1.00 97.00 119 ILE A C 1
ATOM 923 O O . ILE A 1 119 ? 12.584 -8.806 -24.073 1.00 97.00 119 ILE A O 1
ATOM 927 N N . ARG A 1 120 ? 10.615 -8.861 -25.174 1.00 96.62 120 ARG A N 1
ATOM 928 C CA . ARG A 1 120 ? 10.353 -7.418 -25.081 1.00 96.62 120 ARG A CA 1
ATOM 929 C C . ARG A 1 120 ? 10.457 -6.947 -23.626 1.00 96.62 120 ARG A C 1
ATOM 931 O O . ARG A 1 120 ? 9.970 -7.618 -22.716 1.00 96.62 120 ARG A O 1
ATOM 938 N N . ASP A 1 121 ? 11.072 -5.784 -23.451 1.00 96.62 121 ASP A N 1
ATOM 939 C CA . ASP A 1 121 ? 11.420 -5.129 -22.190 1.00 96.62 121 ASP A CA 1
ATOM 940 C C . ASP A 1 121 ? 12.545 -5.818 -21.394 1.00 96.62 121 ASP A C 1
ATOM 942 O O . ASP A 1 121 ? 12.910 -5.354 -20.314 1.00 96.62 121 ASP A O 1
ATOM 946 N N . GLY A 1 122 ? 13.154 -6.890 -21.913 1.00 97.50 122 GLY A N 1
ATOM 947 C CA . GLY A 1 122 ? 14.261 -7.583 -21.253 1.00 97.50 122 GLY A CA 1
ATOM 948 C C . GLY A 1 122 ? 15.474 -6.676 -21.030 1.00 97.50 122 GLY A C 1
ATOM 949 O O . GLY A 1 122 ? 15.954 -6.545 -19.900 1.00 97.50 122 GLY A O 1
ATOM 950 N N . HIS A 1 123 ? 15.937 -5.981 -22.075 1.00 98.38 123 HIS A N 1
ATOM 951 C CA . HIS A 1 123 ? 17.051 -5.040 -21.941 1.00 98.38 123 HIS A CA 1
ATOM 952 C C . HIS A 1 123 ? 16.618 -3.742 -21.248 1.00 98.38 123 HIS A C 1
ATOM 954 O O . HIS A 1 123 ? 17.392 -3.167 -20.479 1.00 98.38 123 HIS A O 1
ATOM 960 N N . LEU A 1 124 ? 15.362 -3.319 -21.420 1.00 98.31 124 LEU A N 1
ATOM 961 C CA . LEU A 1 124 ? 14.792 -2.200 -20.661 1.00 98.31 124 LEU A CA 1
ATOM 962 C C . LEU A 1 124 ? 14.924 -2.420 -19.143 1.00 98.31 124 LEU A C 1
ATOM 964 O O . LEU A 1 124 ? 15.482 -1.582 -18.427 1.00 98.31 124 LEU A O 1
ATOM 968 N N . TYR A 1 125 ? 14.461 -3.572 -18.657 1.00 97.94 125 TYR A N 1
ATOM 969 C CA . TYR A 1 125 ? 14.516 -3.928 -17.241 1.00 97.94 125 TYR A CA 1
ATOM 970 C C . TYR A 1 125 ? 15.931 -4.254 -16.764 1.00 97.94 125 TYR A C 1
ATOM 972 O O . TYR A 1 125 ? 16.280 -3.921 -15.626 1.00 97.94 125 TYR A O 1
ATOM 980 N N . LYS A 1 126 ? 16.795 -4.780 -17.640 1.00 98.06 126 LYS A N 1
ATOM 981 C CA . LYS A 1 126 ? 18.233 -4.862 -17.368 1.00 98.06 126 LYS A CA 1
ATOM 982 C C . LYS A 1 126 ? 18.829 -3.488 -17.077 1.00 98.06 126 LYS A C 1
ATOM 984 O O . LYS A 1 126 ? 19.497 -3.337 -16.055 1.00 98.06 126 LYS A O 1
ATOM 989 N N . GLY A 1 127 ? 18.510 -2.471 -17.879 1.00 97.69 127 GLY A N 1
ATOM 990 C CA . GLY A 1 127 ? 18.893 -1.083 -17.609 1.00 97.69 127 GLY A CA 1
ATOM 991 C C . GLY A 1 127 ? 18.418 -0.595 -16.232 1.00 97.69 127 GLY A C 1
ATOM 992 O O . GLY A 1 127 ? 19.206 -0.057 -15.452 1.00 97.69 127 GLY A O 1
ATOM 993 N N . TYR A 1 128 ? 17.156 -0.829 -15.867 1.00 97.38 128 TYR A N 1
ATOM 994 C CA . TYR A 1 128 ? 16.641 -0.421 -14.547 1.00 97.38 128 TYR A CA 1
ATOM 995 C C . TYR A 1 128 ? 17.320 -1.130 -13.379 1.00 97.38 128 TYR A C 1
ATOM 997 O O . TYR A 1 128 ? 17.556 -0.507 -12.341 1.00 97.38 128 TYR A O 1
ATOM 1005 N N . SER A 1 129 ? 17.705 -2.391 -13.557 1.00 97.25 129 SER A N 1
ATOM 1006 C CA . SER A 1 129 ? 18.399 -3.155 -12.523 1.00 97.25 129 SER A CA 1
ATOM 1007 C C . SER A 1 129 ? 19.788 -2.599 -12.170 1.00 97.25 129 SER A C 1
ATOM 1009 O O . SER A 1 129 ? 20.300 -2.889 -11.087 1.00 97.25 129 SER A O 1
ATOM 1011 N N . LEU A 1 130 ? 20.413 -1.800 -13.047 1.00 97.06 130 LEU A N 1
ATOM 1012 C CA . LEU A 1 130 ? 21.767 -1.274 -12.834 1.00 97.06 130 LEU A CA 1
ATOM 1013 C C . LEU A 1 130 ? 21.847 -0.313 -11.645 1.00 97.06 130 LEU A C 1
ATOM 1015 O O . LEU A 1 130 ? 22.871 -0.276 -10.967 1.00 97.06 130 LEU A O 1
ATOM 1019 N N . SER A 1 131 ? 20.771 0.411 -11.323 1.00 93.94 131 SER A N 1
ATOM 1020 C CA . SER A 1 131 ? 20.753 1.317 -10.165 1.00 93.94 131 SER A CA 1
ATOM 1021 C C . SER A 1 131 ? 20.980 0.571 -8.844 1.00 93.94 131 SER A C 1
ATOM 1023 O O . SER A 1 131 ? 21.655 1.083 -7.953 1.00 93.94 131 SER A O 1
ATOM 1025 N N . ALA A 1 132 ? 20.471 -0.662 -8.730 1.00 91.81 132 ALA A N 1
ATOM 1026 C CA . ALA A 1 132 ? 20.657 -1.513 -7.550 1.00 91.81 132 ALA A CA 1
ATOM 1027 C C . ALA A 1 132 ? 22.079 -2.100 -7.444 1.00 91.81 132 ALA A C 1
ATOM 1029 O O . ALA A 1 132 ? 22.461 -2.602 -6.390 1.00 91.81 132 ALA A O 1
ATOM 1030 N N . GLN A 1 133 ? 22.851 -2.052 -8.531 1.00 92.62 133 GLN A N 1
ATOM 1031 C CA . GLN A 1 133 ? 24.181 -2.655 -8.640 1.00 92.62 133 GLN A CA 1
ATOM 1032 C C . GLN A 1 133 ? 25.294 -1.604 -8.574 1.00 92.62 133 GLN A C 1
ATOM 1034 O O . GLN A 1 133 ? 26.318 -1.812 -7.933 1.00 92.62 133 GLN A O 1
ATOM 1039 N N . MET A 1 134 ? 25.086 -0.460 -9.228 1.00 93.38 134 MET A N 1
ATOM 1040 C CA . MET A 1 134 ? 26.090 0.589 -9.413 1.00 93.38 134 MET A CA 1
ATOM 1041 C C . MET A 1 134 ? 25.884 1.798 -8.489 1.00 93.38 134 MET A C 1
ATOM 1043 O O . MET A 1 134 ? 26.711 2.712 -8.480 1.00 93.38 134 MET A O 1
ATOM 1047 N N . GLY A 1 135 ? 24.783 1.846 -7.729 1.00 90.25 135 GLY A N 1
ATOM 1048 C CA . GLY A 1 135 ? 24.468 2.961 -6.837 1.00 90.25 135 GLY A CA 1
ATOM 1049 C C . GLY A 1 135 ? 24.432 4.301 -7.577 1.00 90.25 135 GLY A C 1
ATOM 1050 O O . GLY A 1 135 ? 23.746 4.444 -8.584 1.00 90.25 135 GLY A O 1
ATOM 1051 N N . LYS A 1 136 ? 25.186 5.294 -7.087 1.00 89.88 136 LYS A N 1
ATOM 1052 C CA . LYS A 1 136 ? 25.287 6.638 -7.692 1.00 89.88 136 LYS A CA 1
ATOM 1053 C C . LYS A 1 136 ? 26.464 6.783 -8.668 1.00 89.88 136 LYS A C 1
ATOM 1055 O O . LYS A 1 136 ? 26.969 7.890 -8.839 1.00 89.88 136 LYS A O 1
ATOM 1060 N N . SER A 1 137 ? 26.936 5.686 -9.268 1.00 94.19 137 SER A N 1
ATOM 1061 C CA . SER A 1 137 ? 28.045 5.735 -10.229 1.00 94.19 137 SER A CA 1
ATOM 1062 C C . SER A 1 137 ? 27.780 6.764 -11.342 1.00 94.19 137 SER A C 1
ATOM 1064 O O . SER A 1 137 ? 26.678 6.774 -11.903 1.00 94.19 137 SER A O 1
ATOM 1066 N N . PRO A 1 138 ? 28.774 7.592 -11.719 1.00 92.88 138 PRO A N 1
ATOM 1067 C CA . PRO A 1 138 ? 28.631 8.548 -12.819 1.00 92.88 138 PRO A CA 1
ATOM 1068 C C . PRO A 1 138 ? 28.376 7.864 -14.174 1.00 92.88 138 PRO A C 1
ATOM 1070 O O . PRO A 1 138 ? 27.821 8.481 -15.084 1.00 92.88 138 PRO A O 1
ATOM 1073 N N . GLU A 1 139 ? 28.730 6.583 -14.305 1.00 94.25 139 GLU A N 1
ATOM 1074 C CA . GLU A 1 139 ? 28.538 5.785 -15.521 1.00 94.25 139 GLU A CA 1
ATOM 1075 C C . GLU A 1 139 ? 27.134 5.176 -15.641 1.00 94.25 139 GLU A C 1
ATOM 1077 O O . GLU A 1 139 ? 26.770 4.694 -16.715 1.00 94.25 139 GLU A O 1
ATOM 1082 N N . LEU A 1 140 ? 26.327 5.207 -14.570 1.00 95.31 140 LEU A N 1
ATOM 1083 C CA . LEU A 1 140 ? 25.019 4.545 -14.524 1.00 95.31 140 LEU A CA 1
ATOM 1084 C C . LEU A 1 140 ? 24.131 4.951 -15.707 1.00 95.31 140 LEU A C 1
ATOM 1086 O O . LEU A 1 140 ? 23.597 4.090 -16.400 1.00 95.31 140 LEU A O 1
ATOM 1090 N N . GLY A 1 141 ? 24.010 6.255 -15.973 1.00 96.25 141 GLY A N 1
ATOM 1091 C CA . GLY A 1 141 ? 23.160 6.756 -17.056 1.00 96.25 141 GLY A CA 1
ATOM 1092 C C . GLY A 1 141 ? 23.611 6.282 -18.441 1.00 96.25 141 GLY A C 1
ATOM 1093 O O . GLY A 1 141 ? 22.773 5.929 -19.267 1.00 96.25 141 GLY A O 1
ATOM 1094 N N . ALA A 1 142 ? 24.925 6.213 -18.680 1.00 97.75 142 ALA A N 1
ATOM 1095 C CA . ALA A 1 142 ? 25.474 5.721 -19.943 1.00 97.75 142 ALA A CA 1
ATOM 1096 C C . ALA A 1 142 ? 25.197 4.221 -20.120 1.00 97.75 142 ALA A C 1
ATOM 1098 O O . ALA A 1 142 ? 24.697 3.808 -21.163 1.00 97.75 142 ALA A O 1
ATOM 1099 N N . LYS A 1 143 ? 25.419 3.421 -19.071 1.00 97.38 143 LYS A N 1
ATOM 1100 C CA . LYS A 1 143 ? 25.147 1.977 -19.090 1.00 97.38 143 LYS A CA 1
ATOM 1101 C C . LYS A 1 143 ? 23.662 1.655 -19.246 1.00 97.38 143 LYS A C 1
ATOM 1103 O O . LYS A 1 143 ? 23.309 0.702 -19.933 1.00 97.38 143 LYS A O 1
ATOM 1108 N N . GLN A 1 144 ? 22.783 2.468 -18.668 1.00 98.12 144 GLN A N 1
ATOM 1109 C CA . GLN A 1 144 ? 21.342 2.366 -18.899 1.00 98.12 144 GLN A CA 1
ATOM 1110 C C . GLN A 1 144 ? 20.976 2.661 -20.353 1.00 98.12 144 GLN A C 1
ATOM 1112 O O . GLN A 1 144 ? 20.222 1.901 -20.956 1.00 98.12 144 GLN A O 1
ATOM 1117 N N . ALA A 1 145 ? 21.543 3.722 -20.929 1.00 98.38 145 ALA A N 1
ATOM 1118 C CA . ALA A 1 145 ? 21.315 4.080 -22.323 1.00 98.38 145 ALA A CA 1
ATOM 1119 C C . ALA A 1 145 ? 21.799 2.996 -23.301 1.00 98.38 145 ALA A C 1
ATOM 1121 O O . ALA A 1 145 ? 21.092 2.722 -24.267 1.00 98.38 145 ALA A O 1
ATOM 1122 N N . GLU A 1 146 ? 22.934 2.339 -23.024 1.00 98.44 146 GLU A N 1
ATOM 1123 C CA . GLU A 1 146 ? 23.397 1.166 -23.785 1.00 98.44 146 GLU A CA 1
ATOM 1124 C C . GLU A 1 146 ? 22.320 0.069 -23.806 1.00 98.44 146 GLU A C 1
ATOM 1126 O O . GLU A 1 146 ? 21.948 -0.410 -24.873 1.00 98.44 146 GLU A O 1
ATOM 1131 N N . GLN A 1 147 ? 21.738 -0.275 -22.651 1.00 98.62 147 GLN A N 1
ATOM 1132 C CA . GLN A 1 147 ? 20.682 -1.292 -22.597 1.00 98.62 147 GLN A CA 1
ATOM 1133 C C . GLN A 1 147 ? 19.397 -0.852 -23.312 1.00 98.62 147 GLN A C 1
ATOM 1135 O O . GLN A 1 147 ? 18.774 -1.651 -24.003 1.00 98.62 147 GLN A O 1
ATOM 1140 N N . PHE A 1 148 ? 19.000 0.418 -23.209 1.00 98.62 148 PHE A N 1
ATOM 1141 C CA . PHE A 1 148 ? 17.837 0.915 -23.954 1.00 98.62 148 PHE A CA 1
ATOM 1142 C C . PHE A 1 148 ? 18.076 0.902 -25.468 1.00 98.62 148 PHE A C 1
ATOM 1144 O O . PHE A 1 148 ? 17.135 0.682 -26.225 1.00 98.62 148 PHE A O 1
ATOM 1151 N N . GLN A 1 149 ? 19.316 1.102 -25.916 1.00 98.69 149 GLN A N 1
ATOM 1152 C CA . GLN A 1 149 ? 19.671 0.963 -27.323 1.00 98.69 149 GLN A CA 1
ATOM 1153 C C . GLN A 1 149 ? 19.597 -0.500 -27.779 1.00 98.69 149 GLN A C 1
ATOM 1155 O O . GLN A 1 149 ? 19.021 -0.756 -28.832 1.00 98.69 149 GLN A O 1
ATOM 1160 N N . GLU A 1 150 ? 20.089 -1.455 -26.983 1.00 98.44 150 GLU A N 1
ATOM 1161 C CA . GLU A 1 150 ? 19.942 -2.887 -27.294 1.00 98.44 150 GLU A CA 1
ATOM 1162 C C . GLU A 1 150 ? 18.473 -3.322 -27.357 1.00 98.44 150 GLU A C 1
ATOM 1164 O O . GLU A 1 150 ? 18.069 -4.040 -28.273 1.00 98.44 150 GLU A O 1
ATOM 1169 N N . GLU A 1 151 ? 17.635 -2.812 -26.449 1.00 98.62 151 GLU A N 1
ATOM 1170 C CA . GLU A 1 151 ? 16.187 -3.029 -26.504 1.00 98.62 151 GLU A CA 1
ATOM 1171 C C . GLU A 1 151 ? 15.596 -2.527 -27.829 1.00 98.62 151 GLU A C 1
ATOM 1173 O O . GLU A 1 151 ? 14.785 -3.216 -28.437 1.00 98.62 151 GLU A O 1
ATOM 1178 N N . LEU A 1 152 ? 16.018 -1.355 -28.310 1.00 98.50 152 LEU A N 1
ATOM 1179 C CA . LEU A 1 152 ? 15.546 -0.784 -29.576 1.00 98.50 152 LEU A CA 1
ATOM 1180 C C . LEU A 1 152 ? 16.127 -1.477 -30.814 1.00 98.50 152 LEU A C 1
ATOM 1182 O O . LEU A 1 152 ? 15.525 -1.383 -31.882 1.00 98.50 152 LEU A O 1
ATOM 1186 N N . ASN A 1 153 ? 17.263 -2.165 -30.694 1.00 98.25 153 ASN A N 1
ATOM 1187 C CA . ASN A 1 153 ? 17.812 -2.988 -31.771 1.00 98.25 153 ASN A CA 1
ATOM 1188 C C . ASN A 1 153 ? 16.938 -4.235 -31.996 1.00 98.25 153 ASN A C 1
ATOM 1190 O O . ASN A 1 153 ? 16.690 -4.612 -33.140 1.00 98.25 153 ASN A O 1
ATOM 1194 N N . LEU A 1 154 ? 16.438 -4.844 -30.913 1.00 97.31 154 LEU A N 1
ATOM 1195 C CA . LEU A 1 154 ? 15.541 -6.007 -30.965 1.00 97.31 154 LEU A CA 1
ATOM 1196 C C . LEU A 1 154 ? 14.073 -5.616 -31.199 1.00 97.31 154 LEU A C 1
ATOM 1198 O O . LEU A 1 154 ? 13.355 -6.294 -31.933 1.00 97.31 154 LEU A O 1
ATOM 1202 N N . TYR A 1 155 ? 13.634 -4.512 -30.592 1.00 97.88 155 TYR A N 1
ATOM 1203 C CA . TYR A 1 155 ? 12.257 -4.018 -30.600 1.00 97.88 155 TYR A CA 1
ATOM 1204 C C . TYR A 1 155 ? 12.232 -2.514 -30.939 1.00 97.88 155 TYR A C 1
ATOM 1206 O O . TYR A 1 155 ? 12.070 -1.672 -30.049 1.00 97.88 155 TYR A O 1
ATOM 1214 N N . PRO A 1 156 ? 12.372 -2.131 -32.226 1.00 97.81 156 PRO A N 1
ATOM 1215 C CA . PRO A 1 156 ? 12.502 -0.725 -32.639 1.00 97.81 156 PRO A CA 1
ATOM 1216 C C . PRO A 1 156 ? 11.330 0.186 -32.252 1.00 97.81 156 PRO A C 1
ATOM 1218 O O . PRO A 1 156 ? 11.491 1.409 -32.148 1.00 97.81 156 PRO A O 1
ATOM 1221 N N . ASP A 1 157 ? 10.157 -0.403 -32.033 1.00 95.94 157 ASP A N 1
ATOM 1222 C CA . ASP A 1 157 ? 8.917 0.244 -31.610 1.00 95.94 157 ASP A CA 1
ATOM 1223 C C . ASP A 1 157 ? 8.733 0.255 -30.077 1.00 95.94 157 ASP A C 1
ATOM 1225 O O . ASP A 1 157 ? 7.664 0.635 -29.586 1.00 95.94 157 ASP A O 1
ATOM 1229 N N . ASN A 1 158 ? 9.741 -0.156 -29.293 1.00 97.62 158 ASN A N 1
ATOM 1230 C CA . ASN A 1 158 ? 9.680 -0.085 -27.837 1.00 97.62 158 ASN A CA 1
ATOM 1231 C C . ASN A 1 158 ? 9.599 1.381 -27.374 1.00 97.62 158 ASN A C 1
ATOM 1233 O O . ASN A 1 158 ? 10.578 2.131 -27.348 1.00 97.62 158 ASN A O 1
ATOM 1237 N N . TYR A 1 159 ? 8.381 1.780 -27.009 1.00 97.38 159 TYR A N 1
ATOM 1238 C CA . TYR A 1 159 ? 8.028 3.145 -26.639 1.00 97.38 159 TYR A CA 1
ATOM 1239 C C . TYR A 1 159 ? 8.811 3.660 -25.428 1.00 97.38 159 TYR A C 1
ATOM 1241 O O . TYR A 1 159 ? 9.328 4.778 -25.463 1.00 97.38 159 TYR A O 1
ATOM 1249 N N . GLU A 1 160 ? 8.907 2.866 -24.358 1.00 97.38 160 GLU A N 1
ATOM 1250 C CA . GLU A 1 160 ? 9.568 3.319 -23.135 1.00 97.38 160 GLU A CA 1
ATOM 1251 C C . GLU A 1 160 ? 11.084 3.389 -23.331 1.00 97.38 160 GLU A C 1
ATOM 1253 O O . GLU A 1 160 ? 11.682 4.413 -22.999 1.00 97.38 160 GLU A O 1
ATOM 1258 N N . ALA A 1 161 ? 11.698 2.381 -23.961 1.00 98.31 161 ALA A N 1
ATOM 1259 C CA . ALA A 1 161 ? 13.125 2.412 -24.283 1.00 98.31 161 ALA A CA 1
ATOM 1260 C C . ALA A 1 161 ? 13.494 3.638 -25.137 1.00 98.31 161 ALA A C 1
ATOM 1262 O O . ALA A 1 161 ? 14.462 4.339 -24.829 1.00 98.31 161 ALA A O 1
ATOM 1263 N N . ARG A 1 162 ? 12.669 3.973 -26.144 1.00 98.62 162 ARG A N 1
ATOM 1264 C CA . ARG A 1 162 ? 12.851 5.168 -26.986 1.00 98.62 162 ARG A CA 1
ATOM 1265 C C . ARG A 1 162 ? 12.855 6.451 -26.160 1.00 98.62 162 ARG A C 1
ATOM 1267 O O . ARG A 1 162 ? 13.761 7.267 -26.311 1.00 98.62 162 ARG A O 1
ATOM 1274 N N . LEU A 1 163 ? 11.866 6.637 -25.286 1.00 98.56 163 LEU A N 1
ATOM 1275 C CA . LEU A 1 163 ? 11.766 7.847 -24.465 1.00 98.56 163 LEU A CA 1
ATOM 1276 C C . LEU A 1 163 ? 12.869 7.942 -23.413 1.00 98.56 163 LEU A C 1
ATOM 1278 O O . LEU A 1 163 ? 13.383 9.032 -23.169 1.00 98.56 163 LEU A O 1
ATOM 1282 N N . ARG A 1 164 ? 13.268 6.817 -22.812 1.00 98.44 164 ARG A N 1
ATOM 1283 C CA . ARG A 1 164 ? 14.377 6.780 -21.851 1.00 98.44 164 ARG A CA 1
ATOM 1284 C C . ARG A 1 164 ? 15.700 7.158 -22.512 1.00 98.44 164 ARG A C 1
ATOM 1286 O O . ARG A 1 164 ? 16.455 7.940 -21.935 1.00 98.44 164 ARG A O 1
ATOM 1293 N N . LEU A 1 165 ? 15.949 6.667 -23.726 1.00 98.31 165 LEU A N 1
ATOM 1294 C CA . LEU A 1 165 ? 17.135 7.021 -24.501 1.00 98.31 165 LEU A CA 1
ATOM 1295 C C . LEU A 1 165 ? 17.139 8.508 -24.892 1.00 98.31 165 LEU A C 1
ATOM 1297 O O . LEU A 1 165 ? 18.139 9.188 -24.671 1.00 98.31 165 LEU A O 1
ATOM 1301 N N . LEU A 1 166 ? 16.013 9.036 -25.388 1.00 98.56 166 LEU A N 1
ATOM 1302 C CA . LEU A 1 166 ? 15.872 10.467 -25.691 1.00 98.56 166 LEU A CA 1
ATOM 1303 C C . LEU A 1 166 ? 16.072 11.331 -24.438 1.00 98.56 166 LEU A C 1
ATOM 1305 O O . LEU A 1 166 ? 16.751 12.352 -24.495 1.00 98.56 166 LEU A O 1
ATOM 1309 N N . ASN A 1 167 ? 15.549 10.911 -23.282 1.00 98.31 167 ASN A N 1
ATOM 1310 C CA . ASN A 1 167 ? 15.766 11.614 -22.018 1.00 98.31 167 ASN A CA 1
ATOM 1311 C C . ASN A 1 167 ? 17.243 11.634 -21.603 1.00 98.31 167 ASN A C 1
ATOM 1313 O O . ASN A 1 167 ? 17.759 12.674 -21.189 1.00 98.31 167 ASN A O 1
ATOM 1317 N N . TYR A 1 168 ? 17.951 10.515 -21.770 1.00 97.88 168 TYR A N 1
ATOM 1318 C CA . TYR A 1 168 ? 19.393 10.483 -21.552 1.00 97.88 168 TYR A CA 1
ATOM 1319 C C . TYR A 1 168 ? 20.130 11.441 -22.500 1.00 97.88 168 TYR A C 1
ATOM 1321 O O . TYR A 1 168 ? 20.935 12.248 -22.036 1.00 97.88 168 TYR A O 1
ATOM 1329 N N . GLN A 1 169 ? 19.811 11.436 -23.795 1.00 98.12 169 GLN A N 1
ATOM 1330 C CA . GLN A 1 169 ? 20.406 12.354 -24.774 1.00 98.12 169 GLN A CA 1
ATOM 1331 C C . GLN A 1 169 ? 20.126 13.827 -24.425 1.00 98.12 169 GLN A C 1
ATOM 1333 O O . GLN A 1 169 ? 21.048 14.641 -24.420 1.00 98.12 169 GLN A O 1
ATOM 1338 N N . MET A 1 170 ? 18.898 14.168 -24.014 1.00 97.69 170 MET A N 1
ATOM 1339 C CA . MET A 1 170 ? 18.557 15.514 -23.526 1.00 97.69 170 MET A CA 1
ATOM 1340 C C . MET A 1 170 ? 19.353 15.927 -22.287 1.00 97.69 170 MET A C 1
ATOM 1342 O O . MET A 1 170 ? 19.647 17.110 -22.123 1.00 97.69 170 MET A O 1
ATOM 1346 N N . SER A 1 171 ? 19.693 14.980 -21.408 1.00 96.44 171 SER A N 1
ATOM 1347 C CA . SER A 1 171 ? 20.527 15.256 -20.230 1.00 96.44 171 SER A CA 1
ATOM 1348 C C . SER A 1 171 ? 21.981 15.588 -20.589 1.00 96.44 171 SER A C 1
ATOM 1350 O O . SER A 1 171 ? 22.683 16.197 -19.784 1.00 96.44 171 SER A O 1
ATOM 1352 N N . LYS A 1 172 ? 22.430 15.201 -21.792 1.00 96.81 172 LYS A N 1
ATOM 1353 C CA . LYS A 1 172 ? 23.776 15.466 -22.323 1.00 96.81 172 LYS A CA 1
ATOM 1354 C C . LYS A 1 172 ? 23.826 16.651 -23.289 1.00 96.81 172 LYS A C 1
ATOM 1356 O O . LYS A 1 172 ? 24.905 17.186 -23.520 1.00 96.81 172 LYS A O 1
ATOM 1361 N N . ALA A 1 173 ? 22.686 17.055 -23.842 1.00 96.94 173 ALA A N 1
ATOM 1362 C CA . ALA A 1 173 ? 22.575 18.164 -24.780 1.00 96.94 173 ALA A CA 1
ATOM 1363 C C . ALA A 1 173 ? 22.278 19.505 -24.084 1.00 96.94 173 ALA A C 1
ATOM 1365 O O . ALA A 1 173 ? 21.792 19.566 -22.953 1.00 96.94 173 ALA A O 1
ATOM 1366 N N . SER A 1 174 ? 22.511 20.604 -24.802 1.00 96.31 174 SER A N 1
ATOM 1367 C CA . SER A 1 174 ? 22.164 21.968 -24.388 1.00 96.31 174 SER A CA 1
ATOM 1368 C C . SER A 1 174 ? 21.616 22.780 -25.570 1.00 96.31 174 SER A C 1
ATOM 1370 O O . SER A 1 174 ? 21.696 22.352 -26.724 1.00 96.31 174 SER A O 1
ATOM 1372 N N . GLY A 1 175 ? 21.003 23.934 -25.281 1.00 96.38 175 GLY A N 1
ATOM 1373 C CA . GLY A 1 175 ? 20.500 24.866 -26.297 1.00 96.38 175 GLY A CA 1
ATOM 1374 C C . GLY A 1 175 ? 19.562 24.225 -27.328 1.00 96.38 175 GLY A C 1
ATOM 1375 O O . GLY A 1 175 ? 18.676 23.440 -26.983 1.00 96.38 175 GLY A O 1
ATOM 1376 N N . THR A 1 176 ? 19.777 24.559 -28.601 1.00 96.81 176 THR A N 1
ATOM 1377 C CA . THR A 1 176 ? 18.955 24.115 -29.738 1.00 96.81 176 THR A CA 1
ATOM 1378 C C . THR A 1 176 ? 18.921 22.596 -29.905 1.00 96.81 176 THR A C 1
ATOM 1380 O O . THR A 1 176 ? 17.873 22.048 -30.239 1.00 96.81 176 THR A O 1
ATOM 1383 N N . GLU A 1 177 ? 20.029 21.897 -29.640 1.00 97.44 177 GLU A N 1
ATOM 1384 C CA . GLU A 1 177 ? 20.071 20.435 -29.777 1.00 97.44 177 GLU A CA 1
ATOM 1385 C C . GLU A 1 177 ? 19.195 19.756 -28.720 1.00 97.44 177 GLU A C 1
ATOM 1387 O O . GLU A 1 177 ? 18.410 18.862 -29.035 1.00 97.44 177 GLU A O 1
ATOM 1392 N N . LYS A 1 178 ? 19.239 20.243 -27.472 1.00 97.75 178 LYS A N 1
ATOM 1393 C CA . LYS A 1 178 ? 18.347 19.747 -26.417 1.00 97.75 178 LYS A CA 1
ATOM 1394 C C . LYS A 1 178 ? 16.879 19.950 -26.784 1.00 97.75 178 LYS A C 1
ATOM 1396 O O . LYS A 1 178 ? 16.077 19.039 -26.586 1.00 97.75 178 LYS A O 1
ATOM 1401 N N . GLU A 1 179 ? 16.530 21.111 -27.339 1.00 97.69 179 GLU A N 1
ATOM 1402 C CA . GLU A 1 179 ? 15.155 21.379 -27.766 1.00 97.69 179 GLU A CA 1
ATOM 1403 C C . GLU A 1 179 ? 14.733 20.473 -28.930 1.00 97.69 179 GLU A C 1
ATOM 1405 O O . GLU A 1 179 ? 13.625 19.943 -28.921 1.00 97.69 179 GLU A O 1
ATOM 1410 N N . LYS A 1 180 ? 15.622 20.200 -29.890 1.00 98.25 180 LYS A N 1
ATOM 1411 C CA . LYS A 1 180 ? 15.355 19.258 -30.986 1.00 98.25 180 LYS A CA 1
ATOM 1412 C C . LYS A 1 180 ? 15.038 17.852 -30.467 1.00 98.25 180 LYS A C 1
ATOM 1414 O O . LYS A 1 180 ? 14.036 17.265 -30.879 1.00 98.25 180 LYS A O 1
ATOM 1419 N N . ILE A 1 181 ? 15.838 17.332 -29.535 1.00 98.50 181 ILE A N 1
ATOM 1420 C CA . ILE A 1 181 ? 15.608 16.010 -28.923 1.00 98.50 181 ILE A CA 1
ATOM 1421 C C . ILE A 1 181 ? 14.303 16.014 -28.112 1.00 98.50 181 ILE A C 1
ATOM 1423 O O . ILE A 1 181 ? 13.515 15.068 -28.183 1.00 98.50 181 ILE A O 1
ATOM 1427 N N . ARG A 1 182 ? 14.013 17.106 -27.393 1.00 98.12 182 ARG A N 1
ATOM 1428 C CA . ARG A 1 182 ? 12.739 17.278 -26.683 1.00 98.12 182 ARG A CA 1
ATOM 1429 C C . ARG A 1 182 ? 11.547 17.210 -27.634 1.00 98.12 182 ARG A C 1
ATOM 1431 O O . ARG A 1 182 ? 10.581 16.506 -27.342 1.00 98.12 182 ARG A O 1
ATOM 1438 N N . GLN A 1 183 ? 11.613 17.884 -28.781 1.00 98.25 183 GLN A N 1
ATOM 1439 C CA . GLN A 1 183 ? 10.555 17.824 -29.792 1.00 98.25 183 GLN A CA 1
ATOM 1440 C C . GLN A 1 183 ? 10.389 16.413 -30.370 1.00 98.25 183 GLN A C 1
ATOM 1442 O O . GLN A 1 183 ? 9.256 15.961 -30.532 1.00 98.25 183 GLN A O 1
ATOM 1447 N N . GLN A 1 184 ? 11.479 15.673 -30.593 1.00 98.25 184 GLN A N 1
ATOM 1448 C CA . GLN A 1 184 ? 11.401 14.260 -30.989 1.00 98.25 184 GLN A CA 1
ATOM 1449 C C . GLN A 1 184 ? 10.677 13.413 -29.933 1.00 98.25 184 GLN A C 1
ATOM 1451 O O . GLN A 1 184 ? 9.794 12.625 -30.270 1.00 98.25 184 GLN A O 1
ATOM 1456 N N . ALA A 1 185 ? 10.983 13.604 -28.647 1.00 98.44 185 ALA A N 1
ATOM 1457 C CA . ALA A 1 185 ? 10.299 12.886 -27.575 1.00 98.44 185 ALA A CA 1
ATOM 1458 C C . ALA A 1 185 ? 8.803 13.235 -27.504 1.00 98.44 185 ALA A C 1
ATOM 1460 O O . ALA A 1 185 ? 7.962 12.344 -27.374 1.00 98.44 185 ALA A O 1
ATOM 1461 N N . LEU A 1 186 ? 8.450 14.514 -27.665 1.00 98.12 186 LEU A N 1
ATOM 1462 C CA . LEU A 1 186 ? 7.055 14.956 -27.731 1.00 98.12 186 LEU A CA 1
ATOM 1463 C C . LEU A 1 186 ? 6.312 14.354 -28.932 1.00 98.12 186 LEU A C 1
ATOM 1465 O O . LEU A 1 186 ? 5.148 13.986 -28.788 1.00 98.12 186 LEU A O 1
ATOM 1469 N N . GLN A 1 187 ? 6.971 14.198 -30.083 1.00 98.06 187 GLN A N 1
ATOM 1470 C CA . GLN A 1 187 ? 6.397 13.522 -31.251 1.00 98.06 187 GLN A CA 1
ATOM 1471 C C . GLN A 1 187 ? 6.138 12.036 -30.983 1.00 98.06 187 GLN A C 1
ATOM 1473 O O . GLN A 1 187 ? 5.067 11.540 -31.329 1.00 98.06 187 GLN A O 1
ATOM 1478 N N . VAL A 1 188 ? 7.060 11.337 -30.311 1.00 98.12 188 VAL A N 1
ATOM 1479 C CA . VAL A 1 188 ? 6.864 9.935 -29.895 1.00 98.12 188 VAL A CA 1
ATOM 1480 C C . VAL A 1 188 ? 5.657 9.807 -28.957 1.00 98.12 188 VAL A C 1
ATOM 1482 O O . VAL A 1 188 ? 4.811 8.932 -29.153 1.00 98.12 188 VAL A O 1
ATOM 1485 N N . ILE A 1 189 ? 5.525 10.705 -27.974 1.00 98.12 189 ILE A N 1
ATOM 1486 C CA . ILE A 1 189 ? 4.382 10.728 -27.043 1.00 98.12 189 ILE A CA 1
ATOM 1487 C C . ILE A 1 189 ? 3.076 11.047 -27.782 1.00 98.12 189 ILE A C 1
ATOM 1489 O O . ILE A 1 189 ? 2.060 10.390 -27.551 1.00 98.12 189 ILE A O 1
ATOM 1493 N N . ALA A 1 190 ? 3.091 12.020 -28.695 1.00 96.88 190 ALA A N 1
ATOM 1494 C CA . ALA A 1 190 ? 1.923 12.388 -29.489 1.00 96.88 190 ALA A CA 1
ATOM 1495 C C . ALA A 1 190 ? 1.469 11.233 -30.393 1.00 96.88 190 ALA A C 1
ATOM 1497 O O . ALA A 1 190 ? 0.283 10.903 -30.413 1.00 96.88 190 ALA A O 1
ATOM 1498 N N . ALA A 1 191 ? 2.401 10.567 -31.081 1.00 97.25 191 ALA A N 1
ATOM 1499 C CA . ALA A 1 191 ? 2.105 9.379 -31.874 1.00 97.25 191 ALA A CA 1
ATOM 1500 C C . ALA A 1 191 ? 1.480 8.282 -31.002 1.00 97.25 191 ALA A C 1
ATOM 1502 O O . ALA A 1 191 ? 0.469 7.695 -31.387 1.00 97.25 191 ALA A O 1
ATOM 1503 N N . LYS A 1 192 ? 2.012 8.061 -29.790 1.00 96.56 192 LYS A N 1
ATOM 1504 C CA . LYS A 1 192 ? 1.435 7.100 -28.845 1.00 96.56 192 LYS A CA 1
ATOM 1505 C C . LYS A 1 192 ? 0.013 7.472 -28.439 1.00 96.56 192 LYS A C 1
ATOM 1507 O O . LYS A 1 192 ? -0.856 6.606 -28.415 1.00 96.56 192 LYS A O 1
ATOM 1512 N N . PHE A 1 193 ? -0.252 8.747 -28.171 1.00 96.19 193 PHE A N 1
ATOM 1513 C CA . PHE A 1 193 ? -1.593 9.223 -27.845 1.00 96.19 193 PHE A CA 1
ATOM 1514 C C . PHE A 1 193 ? -2.597 8.929 -28.963 1.00 96.19 193 PHE A C 1
ATOM 1516 O O . PHE A 1 193 ? -3.634 8.319 -28.702 1.00 96.19 193 PHE A O 1
ATOM 1523 N N . TYR A 1 194 ? -2.269 9.286 -30.206 1.00 95.50 194 TYR A N 1
ATOM 1524 C CA . TYR A 1 194 ? -3.187 9.126 -31.335 1.00 95.50 194 TYR A CA 1
ATOM 1525 C C . TYR A 1 194 ? -3.394 7.673 -31.789 1.00 95.50 194 TYR A C 1
ATOM 1527 O O . TYR A 1 194 ? -4.376 7.414 -32.478 1.00 95.50 194 TYR A O 1
ATOM 1535 N N . GLN A 1 195 ? -2.558 6.714 -31.365 1.00 94.94 195 GLN A N 1
ATOM 1536 C CA . GLN A 1 195 ? -2.802 5.283 -31.615 1.00 94.94 195 GLN A CA 1
ATOM 1537 C C . GLN A 1 195 ? -4.114 4.789 -30.988 1.00 94.94 195 GLN A C 1
ATOM 1539 O O . GLN A 1 195 ? -4.817 3.984 -31.589 1.00 94.94 195 GLN A O 1
ATOM 1544 N N . ALA A 1 196 ? -4.427 5.235 -29.768 1.00 94.00 196 ALA A N 1
ATOM 1545 C CA . ALA A 1 196 ? -5.613 4.803 -29.030 1.00 94.00 196 ALA A CA 1
ATOM 1546 C C . ALA A 1 196 ? -5.975 5.829 -27.934 1.00 94.00 196 ALA A C 1
ATOM 1548 O O . ALA A 1 196 ? -5.771 5.565 -26.744 1.00 94.00 196 ALA A O 1
ATOM 1549 N N . PRO A 1 197 ? -6.480 7.023 -28.294 1.00 93.50 197 PRO A N 1
ATOM 1550 C CA . PRO A 1 197 ? -6.629 8.150 -27.363 1.00 93.50 197 PRO A CA 1
ATOM 1551 C C . PRO A 1 197 ? -7.684 7.932 -26.268 1.00 93.50 197 PRO A C 1
ATOM 1553 O O . PRO A 1 197 ? -7.759 8.705 -25.317 1.00 93.50 197 PRO A O 1
ATOM 1556 N N . THR A 1 198 ? -8.497 6.884 -26.397 1.00 92.19 198 THR A N 1
ATOM 1557 C CA . THR A 1 198 ? -9.634 6.571 -25.522 1.00 92.19 198 THR A CA 1
ATOM 1558 C C . THR A 1 198 ? -9.414 5.303 -24.699 1.00 92.19 198 THR A C 1
ATOM 1560 O O . THR A 1 198 ? -10.283 4.933 -23.917 1.00 92.19 198 THR A O 1
ATOM 1563 N N . VAL A 1 199 ? -8.278 4.618 -24.881 1.00 90.56 199 VAL A N 1
ATOM 1564 C CA . VAL A 1 199 ? -7.946 3.381 -24.163 1.00 90.56 199 VAL A CA 1
ATOM 1565 C C . VAL A 1 199 ? -7.154 3.738 -22.899 1.00 90.56 199 VAL A C 1
ATOM 1567 O O . VAL A 1 199 ? -6.051 4.283 -23.033 1.00 90.56 199 VAL A O 1
ATOM 1570 N N . PRO A 1 200 ? -7.635 3.403 -21.682 1.00 87.19 200 PRO A N 1
ATOM 1571 C CA . PRO A 1 200 ? -6.957 3.752 -20.427 1.00 87.19 200 PRO A CA 1
ATOM 1572 C C . PRO A 1 200 ? -5.489 3.309 -20.379 1.00 87.19 200 PRO A C 1
ATOM 1574 O O . PRO A 1 200 ? -4.603 4.088 -20.029 1.00 87.19 200 PRO A O 1
ATOM 1577 N N . GLY A 1 201 ? -5.197 2.088 -20.839 1.00 87.75 201 GLY A N 1
ATOM 1578 C CA . GLY A 1 201 ? -3.828 1.574 -20.920 1.00 87.75 201 GLY A CA 1
ATOM 1579 C C . GLY A 1 201 ? -2.902 2.409 -21.811 1.00 87.75 201 GLY A C 1
ATOM 1580 O O . GLY A 1 201 ? -1.743 2.643 -21.468 1.00 87.75 201 GLY A O 1
ATOM 1581 N N . ASN A 1 202 ? -3.415 2.921 -22.931 1.00 92.38 202 ASN A N 1
ATOM 1582 C CA . ASN A 1 202 ? -2.645 3.797 -23.808 1.00 92.38 202 ASN A CA 1
ATOM 1583 C C . ASN A 1 202 ? -2.445 5.183 -23.180 1.00 92.38 202 ASN A C 1
ATOM 1585 O O . ASN A 1 202 ? -1.341 5.725 -23.216 1.00 92.38 202 ASN A O 1
ATOM 1589 N N . MET A 1 203 ? -3.476 5.719 -22.527 1.00 92.81 203 MET A N 1
ATOM 1590 C CA . MET A 1 203 ? -3.393 6.988 -21.805 1.00 92.81 203 MET A CA 1
ATOM 1591 C C . MET A 1 203 ? -2.381 6.944 -20.648 1.00 92.81 203 MET A C 1
ATOM 1593 O O . MET A 1 203 ? -1.649 7.912 -20.417 1.00 92.81 203 MET A O 1
ATOM 1597 N N . ASN A 1 204 ? -2.273 5.803 -19.964 1.00 90.94 204 ASN A N 1
ATOM 1598 C CA . ASN A 1 204 ? -1.237 5.571 -18.959 1.00 90.94 204 ASN A CA 1
ATOM 1599 C C . ASN A 1 204 ? 0.166 5.633 -19.582 1.00 90.94 204 ASN A C 1
ATOM 1601 O O . ASN A 1 204 ? 1.037 6.305 -19.033 1.00 90.94 204 ASN A O 1
ATOM 1605 N N . LYS A 1 205 ? 0.382 5.043 -20.767 1.00 93.25 205 LYS A N 1
ATOM 1606 C CA . LYS A 1 205 ? 1.665 5.149 -21.495 1.00 93.25 205 LYS A CA 1
ATOM 1607 C C . LYS A 1 205 ? 1.985 6.590 -21.912 1.00 93.25 205 LYS A C 1
ATOM 1609 O O . LYS A 1 205 ? 3.132 7.017 -21.799 1.00 93.25 205 LYS A O 1
ATOM 1614 N N . VAL A 1 206 ? 0.989 7.368 -22.335 1.00 95.94 206 VAL A N 1
ATOM 1615 C CA . VAL A 1 206 ? 1.159 8.801 -22.658 1.00 95.94 206 VAL A CA 1
ATOM 1616 C C . VAL A 1 206 ? 1.551 9.604 -21.416 1.00 95.94 206 VAL A C 1
ATOM 1618 O O . VAL A 1 206 ? 2.505 10.378 -21.454 1.00 95.94 206 VAL A O 1
ATOM 1621 N N . THR A 1 207 ? 0.862 9.367 -20.298 1.00 94.56 207 THR A N 1
ATOM 1622 C CA . THR A 1 207 ? 1.162 9.980 -18.994 1.00 94.56 207 THR A CA 1
ATOM 1623 C C . THR A 1 207 ? 2.588 9.653 -18.557 1.00 94.56 207 THR A C 1
ATOM 1625 O O . THR A 1 207 ? 3.361 10.561 -18.255 1.00 94.56 207 THR A O 1
ATOM 1628 N N . MET A 1 208 ? 2.965 8.372 -18.600 1.00 94.44 208 MET A N 1
ATOM 1629 C CA . MET A 1 208 ? 4.326 7.925 -18.299 1.00 94.44 208 MET A CA 1
ATOM 1630 C C . MET A 1 208 ? 5.355 8.560 -19.229 1.00 94.44 208 MET A C 1
ATOM 1632 O O . MET A 1 208 ? 6.425 8.941 -18.770 1.00 94.44 208 MET A O 1
ATOM 1636 N N . GLY A 1 209 ? 5.029 8.744 -20.508 1.00 97.56 209 GLY A N 1
ATOM 1637 C CA . GLY A 1 209 ? 5.928 9.390 -21.455 1.00 97.56 209 GLY A CA 1
ATOM 1638 C C . GLY A 1 209 ? 6.286 10.816 -21.055 1.00 97.56 209 GLY A C 1
ATOM 1639 O O . GLY A 1 209 ? 7.467 11.149 -21.010 1.00 97.56 209 GLY A O 1
ATOM 1640 N N . TYR A 1 210 ? 5.292 11.631 -20.690 1.00 97.75 210 TYR A N 1
ATOM 1641 C CA . TYR A 1 210 ? 5.543 12.985 -20.186 1.00 97.75 210 TYR A CA 1
ATOM 1642 C C . TYR A 1 210 ? 6.360 12.978 -18.889 1.00 97.75 210 TYR A C 1
ATOM 1644 O O . TYR A 1 210 ? 7.281 13.780 -18.760 1.00 97.75 210 TYR A O 1
ATOM 1652 N N . LEU A 1 211 ? 6.080 12.051 -17.965 1.00 97.00 211 LEU A N 1
ATOM 1653 C CA . LEU A 1 211 ? 6.852 11.906 -16.725 1.00 97.00 211 LEU A CA 1
ATOM 1654 C C . LEU A 1 211 ? 8.319 11.532 -16.990 1.00 97.00 211 LEU A C 1
ATOM 1656 O O . LEU A 1 211 ? 9.211 12.085 -16.353 1.00 97.00 211 LEU A O 1
ATOM 1660 N N . ILE A 1 212 ? 8.581 10.631 -17.944 1.00 97.12 212 ILE A N 1
ATOM 1661 C CA . ILE A 1 212 ? 9.939 10.198 -18.316 1.00 97.12 212 ILE A CA 1
ATOM 1662 C C . ILE A 1 212 ? 10.796 11.378 -18.780 1.00 97.12 212 ILE A C 1
ATOM 1664 O O . ILE A 1 212 ? 11.982 11.419 -18.463 1.00 97.12 212 ILE A O 1
ATOM 1668 N N . ILE A 1 213 ? 10.200 12.329 -19.504 1.00 96.81 213 ILE A N 1
ATOM 1669 C CA . ILE A 1 213 ? 10.897 13.510 -20.030 1.00 96.81 213 ILE A CA 1
ATOM 1670 C C . ILE A 1 213 ? 10.770 14.757 -19.140 1.00 96.81 213 ILE A C 1
ATOM 1672 O O . ILE A 1 213 ? 11.234 15.828 -19.524 1.00 96.81 213 ILE A O 1
ATOM 1676 N N . GLY A 1 214 ? 10.139 14.641 -17.965 1.00 95.44 214 GLY A N 1
ATOM 1677 C CA . GLY A 1 214 ? 9.981 15.738 -17.001 1.00 95.44 214 GLY A CA 1
ATOM 1678 C C . GLY A 1 214 ? 8.892 16.771 -17.331 1.00 95.44 214 GLY A C 1
ATOM 1679 O O . GLY A 1 214 ? 8.858 17.842 -16.730 1.00 95.44 214 GLY A O 1
ATOM 1680 N N . GLU A 1 215 ? 7.970 16.474 -18.249 1.00 95.31 215 GLU A N 1
ATOM 1681 C CA . GLU A 1 215 ? 6.890 17.369 -18.704 1.00 95.31 215 GLU A CA 1
ATOM 1682 C C . GLU A 1 215 ? 5.609 17.242 -17.855 1.00 95.31 215 GLU A C 1
ATOM 1684 O O . GLU A 1 215 ? 4.494 17.097 -18.366 1.00 95.31 215 GLU A O 1
ATOM 1689 N N . ASN A 1 216 ? 5.748 17.301 -16.530 1.00 93.19 216 ASN A N 1
ATOM 1690 C CA . ASN A 1 216 ? 4.657 17.014 -15.587 1.00 93.19 216 ASN A CA 1
ATOM 1691 C C . ASN A 1 216 ? 3.440 17.949 -15.749 1.00 93.19 216 ASN A C 1
ATOM 1693 O O . ASN A 1 216 ? 2.305 17.544 -15.502 1.00 93.19 216 ASN A O 1
ATOM 1697 N N . SER A 1 217 ? 3.647 19.188 -16.204 1.00 91.75 217 SER A N 1
ATOM 1698 C CA . SER A 1 217 ? 2.574 20.171 -16.423 1.00 91.75 217 SER A CA 1
ATOM 1699 C C . SER A 1 217 ? 1.613 19.795 -17.559 1.00 91.75 217 SER A C 1
ATOM 1701 O O . SER A 1 217 ? 0.500 20.317 -17.636 1.00 91.75 217 SER A O 1
ATOM 1703 N N . ARG A 1 218 ? 1.999 18.864 -18.442 1.00 92.44 218 ARG A N 1
ATOM 1704 C CA . ARG A 1 218 ? 1.170 18.446 -19.584 1.00 92.44 218 ARG A CA 1
ATOM 1705 C C . ARG A 1 218 ? 0.098 17.427 -19.222 1.00 92.44 218 ARG A C 1
ATOM 1707 O O . ARG A 1 218 ? -0.836 17.255 -20.005 1.00 92.44 218 ARG A O 1
ATOM 1714 N N . LEU A 1 219 ? 0.191 16.787 -18.054 1.00 89.94 219 LEU A N 1
ATOM 1715 C CA . LEU A 1 219 ? -0.710 15.703 -17.654 1.00 89.94 219 LEU A CA 1
ATOM 1716 C C . LEU A 1 219 ? -2.175 16.148 -17.582 1.00 89.94 219 LEU A C 1
ATOM 1718 O O . LEU A 1 219 ? -3.057 15.478 -18.121 1.00 89.94 219 LEU A O 1
ATOM 1722 N N . ASP A 1 220 ? -2.440 17.305 -16.981 1.00 86.62 220 ASP A N 1
ATOM 1723 C CA . ASP A 1 220 ? -3.804 17.835 -16.890 1.00 86.62 220 ASP A CA 1
ATOM 1724 C C . ASP A 1 220 ? -4.322 18.314 -18.249 1.00 86.62 220 ASP A C 1
ATOM 1726 O O . ASP A 1 220 ? -5.498 18.128 -18.570 1.00 86.62 220 ASP A O 1
ATOM 1730 N N . SER A 1 221 ? -3.432 18.855 -19.085 1.00 90.88 221 SER A N 1
ATOM 1731 C CA . SER A 1 221 ? -3.778 19.300 -20.437 1.00 90.88 221 SER A CA 1
ATOM 1732 C C . SER A 1 221 ? -4.246 18.133 -21.305 1.00 90.88 221 SER A C 1
ATOM 1734 O O . SER A 1 221 ? -5.295 18.223 -21.942 1.00 90.88 221 SER A O 1
ATOM 1736 N N . ILE A 1 222 ? -3.525 17.007 -21.299 1.00 92.44 222 ILE A N 1
ATOM 1737 C CA . ILE A 1 222 ? -3.901 15.854 -22.125 1.00 92.44 222 ILE A CA 1
ATOM 1738 C C . ILE A 1 222 ? -5.185 15.176 -21.622 1.00 92.44 222 ILE A C 1
ATOM 1740 O O . ILE A 1 222 ? -6.032 14.790 -22.425 1.00 92.44 222 ILE A O 1
ATOM 1744 N N . ARG A 1 223 ? -5.401 15.118 -20.300 1.00 92.50 223 ARG A N 1
ATOM 1745 C CA . ARG A 1 223 ? -6.658 14.622 -19.710 1.00 92.50 223 ARG A CA 1
ATOM 1746 C C . ARG A 1 223 ? -7.849 15.501 -20.094 1.00 92.50 223 ARG A C 1
ATOM 1748 O O . ARG A 1 223 ? -8.905 14.981 -20.446 1.00 92.50 223 ARG A O 1
ATOM 1755 N N . LYS A 1 224 ? -7.673 16.828 -20.083 1.00 93.69 224 LYS A N 1
ATOM 1756 C CA . LYS A 1 224 ? -8.688 17.779 -20.562 1.00 93.69 224 LYS A CA 1
ATOM 1757 C C . LYS A 1 224 ? -9.043 17.519 -22.029 1.00 93.69 224 LYS A C 1
ATOM 1759 O O . LYS A 1 224 ? -10.226 17.426 -22.343 1.00 93.69 224 LYS A O 1
ATOM 1764 N N . VAL A 1 225 ? -8.041 17.327 -22.894 1.00 93.69 225 VAL A N 1
ATOM 1765 C CA . VAL A 1 225 ? -8.255 17.011 -24.318 1.00 93.69 225 VAL A CA 1
ATOM 1766 C C . VAL A 1 225 ? -9.096 15.747 -24.490 1.00 93.69 225 VAL A C 1
ATOM 1768 O O . VAL A 1 225 ? -10.036 15.761 -25.282 1.00 93.69 225 VAL A O 1
ATOM 1771 N N . VAL A 1 226 ? -8.801 14.672 -23.751 1.00 94.94 226 VAL A N 1
ATOM 1772 C CA . VAL A 1 226 ? -9.576 13.422 -23.853 1.00 94.94 226 VAL A CA 1
ATOM 1773 C C . VAL A 1 226 ? -11.022 13.627 -23.418 1.00 94.94 226 VAL A C 1
ATOM 1775 O O . VAL A 1 226 ? -11.940 13.220 -24.124 1.00 94.94 226 VAL A O 1
ATOM 1778 N N . ARG A 1 227 ? -11.229 14.305 -22.288 1.00 94.31 227 ARG A N 1
ATOM 1779 C CA . ARG A 1 227 ? -12.562 14.599 -21.755 1.00 94.31 227 ARG A CA 1
ATOM 1780 C C . ARG A 1 227 ? -13.412 15.430 -22.720 1.00 94.31 227 ARG A C 1
ATOM 1782 O O . ARG A 1 227 ? -14.607 15.191 -22.826 1.00 94.31 227 ARG A O 1
ATOM 1789 N N . GLU A 1 228 ? -12.814 16.405 -23.400 1.00 94.44 228 GLU A N 1
ATOM 1790 C CA . GLU A 1 228 ? -13.531 17.312 -24.307 1.00 94.44 228 GLU A CA 1
ATOM 1791 C C . GLU A 1 228 ? -13.765 16.704 -25.693 1.00 94.44 228 GLU A C 1
ATOM 1793 O O . GLU A 1 228 ? -14.840 16.883 -26.259 1.00 94.44 228 GLU A O 1
ATOM 1798 N N . LYS A 1 229 ? -12.791 15.964 -26.239 1.00 95.75 229 LYS A N 1
ATOM 1799 C CA . LYS A 1 229 ? -12.899 15.372 -27.583 1.00 95.75 229 LYS A CA 1
ATOM 1800 C C . LYS A 1 229 ? -13.576 14.003 -27.607 1.00 95.75 229 LYS A C 1
ATOM 1802 O O . LYS A 1 229 ? -14.160 13.649 -28.626 1.00 95.75 229 LYS A O 1
ATOM 1807 N N . TYR A 1 230 ? -13.504 13.239 -26.517 1.00 94.88 230 TYR A N 1
ATOM 1808 C CA . TYR A 1 230 ? -14.027 11.870 -26.441 1.00 94.88 230 TYR A CA 1
ATOM 1809 C C . TYR A 1 230 ? -14.953 11.641 -25.228 1.00 94.88 230 TYR A C 1
ATOM 1811 O O . TYR A 1 230 ? -14.797 10.634 -24.528 1.00 94.88 230 TYR A O 1
ATOM 1819 N N . PRO A 1 231 ? -15.936 12.527 -24.965 1.00 93.12 231 PRO A N 1
ATOM 1820 C CA . PRO A 1 231 ? -16.727 12.522 -23.729 1.00 93.12 231 PRO A CA 1
ATOM 1821 C C . PRO A 1 231 ? -17.579 11.260 -23.533 1.00 93.12 231 PRO A C 1
ATOM 1823 O O . PRO A 1 231 ? -17.919 10.914 -22.405 1.00 93.12 231 PRO A O 1
ATOM 1826 N N . ASP A 1 232 ? -17.934 10.566 -24.616 1.00 91.12 232 ASP A N 1
ATOM 1827 C CA . ASP A 1 232 ? -18.809 9.391 -24.564 1.00 91.12 232 ASP A CA 1
ATOM 1828 C C . ASP A 1 232 ? -18.050 8.059 -24.455 1.00 91.12 232 ASP A C 1
ATOM 1830 O O . ASP A 1 232 ? -18.686 7.007 -24.389 1.00 91.12 232 ASP A O 1
ATOM 1834 N N . THR A 1 233 ? -16.717 8.092 -24.401 1.00 92.56 233 THR A N 1
ATOM 1835 C CA . THR A 1 233 ? -15.872 6.901 -24.211 1.00 92.56 233 THR A CA 1
ATOM 1836 C C . THR A 1 233 ? -15.693 6.560 -22.734 1.00 92.56 233 THR A C 1
ATOM 1838 O O . THR A 1 233 ? -15.906 7.416 -21.880 1.00 92.56 233 THR A O 1
ATOM 1841 N N . GLU A 1 234 ? -15.290 5.323 -22.424 1.00 90.31 234 GLU A N 1
ATOM 1842 C CA . GLU A 1 234 ? -15.016 4.879 -21.046 1.00 90.31 234 GLU A CA 1
ATOM 1843 C C . GLU A 1 234 ? -14.044 5.830 -20.334 1.00 90.31 234 GLU A C 1
ATOM 1845 O O . GLU A 1 234 ? -14.416 6.462 -19.347 1.00 90.31 234 GLU A O 1
ATOM 1850 N N . LEU A 1 235 ? -12.867 6.059 -20.922 1.00 91.69 235 LEU A N 1
ATOM 1851 C CA . LEU A 1 235 ? -11.873 6.982 -20.379 1.00 91.69 235 LEU A CA 1
ATOM 1852 C C . LEU A 1 235 ? -12.382 8.432 -20.298 1.00 91.69 235 LEU A C 1
ATOM 1854 O O . LEU A 1 235 ? -12.092 9.146 -19.339 1.00 91.69 235 LEU A O 1
ATOM 1858 N N . GLY A 1 236 ? -13.145 8.895 -21.293 1.00 94.00 236 GLY A N 1
ATOM 1859 C CA . GLY A 1 236 ? -13.739 10.234 -21.266 1.00 94.00 236 GLY A CA 1
ATOM 1860 C C . GLY A 1 236 ? -14.670 10.433 -20.069 1.00 94.00 236 GLY A C 1
ATOM 1861 O O . GLY A 1 236 ? -14.614 11.474 -19.409 1.00 94.00 236 GLY A O 1
ATOM 1862 N N . ARG A 1 237 ? -15.470 9.412 -19.745 1.00 93.31 237 ARG A N 1
ATOM 1863 C CA . ARG A 1 237 ? -16.368 9.408 -18.585 1.00 93.31 237 ARG A CA 1
ATOM 1864 C C . ARG A 1 237 ? -15.610 9.314 -17.274 1.00 93.31 237 ARG A C 1
ATOM 1866 O O . ARG A 1 237 ? -15.918 10.097 -16.388 1.00 93.31 237 ARG A O 1
ATOM 1873 N N . GLU A 1 238 ? -14.598 8.456 -17.162 1.00 91.00 238 GLU A N 1
ATOM 1874 C CA . GLU A 1 238 ? -13.725 8.383 -15.977 1.00 91.00 238 GLU A CA 1
ATOM 1875 C C . GLU A 1 238 ? -13.067 9.740 -15.672 1.00 91.00 238 GLU A C 1
ATOM 1877 O O . GLU A 1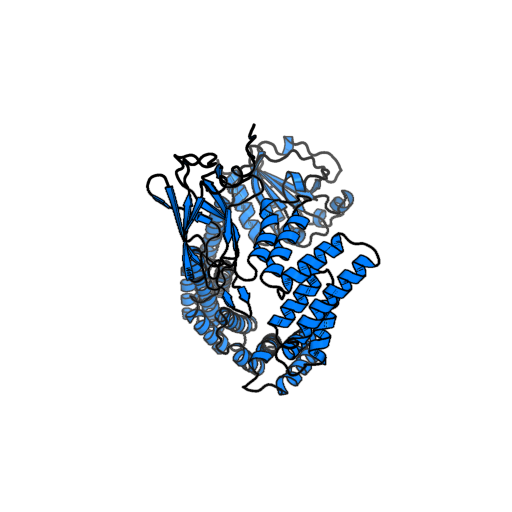 238 ? -13.098 10.242 -14.544 1.00 91.00 238 GLU A O 1
ATOM 1882 N N . LEU A 1 239 ? -12.531 10.404 -16.702 1.00 93.00 239 LEU A N 1
ATOM 1883 C CA . LEU A 1 239 ? -11.933 11.733 -16.563 1.00 93.00 239 LEU A CA 1
ATOM 1884 C C . LEU A 1 239 ? -12.971 12.811 -16.234 1.00 93.00 239 LEU A C 1
ATOM 1886 O O . LEU A 1 239 ? -12.654 13.780 -15.537 1.00 93.00 239 LEU A O 1
ATOM 1890 N N . TYR A 1 240 ? -14.207 12.662 -16.713 1.00 94.44 240 TYR A N 1
ATOM 1891 C CA . TYR A 1 240 ? -15.311 13.534 -16.326 1.00 94.44 240 TYR A CA 1
ATOM 1892 C C . TYR A 1 240 ? -15.740 13.297 -14.872 1.00 94.44 240 TYR A C 1
ATOM 1894 O O . TYR A 1 240 ? -15.917 14.269 -14.141 1.00 94.44 240 TYR A O 1
ATOM 1902 N N . THR A 1 241 ? -15.789 12.044 -14.407 1.00 94.62 241 THR A N 1
ATOM 1903 C CA . THR A 1 241 ? -16.020 11.691 -12.998 1.00 94.62 241 THR A CA 1
ATOM 1904 C C . THR A 1 241 ? -14.985 12.352 -12.097 1.00 94.62 241 THR A C 1
ATOM 1906 O O . THR A 1 241 ? -15.341 13.055 -11.152 1.00 94.62 241 THR A O 1
ATOM 1909 N N . SER A 1 242 ? -13.702 12.209 -12.440 1.00 92.69 242 SER A N 1
ATOM 1910 C CA . SER A 1 242 ? -12.587 12.834 -11.719 1.00 92.69 242 SER A CA 1
ATOM 1911 C C . SER A 1 242 ? -12.641 14.365 -11.736 1.00 92.69 242 SER A C 1
ATOM 1913 O O . SER A 1 242 ? -12.150 15.016 -10.816 1.00 92.69 242 SER A O 1
ATOM 1915 N N . PHE A 1 243 ? -13.209 14.961 -12.785 1.00 93.75 243 PHE A N 1
ATOM 1916 C CA . PHE A 1 243 ? -13.424 16.403 -12.857 1.00 93.75 243 PHE A CA 1
ATOM 1917 C C . PHE A 1 243 ? -14.548 16.856 -11.924 1.00 93.75 243 PHE A C 1
ATOM 1919 O O . PHE A 1 243 ? -14.320 17.754 -11.119 1.00 93.75 243 PHE A O 1
ATOM 1926 N N . ILE A 1 244 ? -15.712 16.201 -11.979 1.00 94.81 244 ILE A N 1
ATOM 1927 C CA . ILE A 1 244 ? -16.850 16.485 -11.091 1.00 94.81 244 ILE A CA 1
ATOM 1928 C C . ILE A 1 244 ? -16.458 16.269 -9.619 1.00 94.81 244 ILE A C 1
ATOM 1930 O O . ILE A 1 244 ? -16.871 17.020 -8.742 1.00 94.81 244 ILE A O 1
ATOM 1934 N N . ALA A 1 245 ? -15.603 15.285 -9.330 1.00 90.75 245 ALA A N 1
ATOM 1935 C CA . ALA A 1 245 ? -15.099 15.012 -7.985 1.00 90.75 245 ALA A CA 1
ATOM 1936 C C . ALA A 1 245 ? -14.339 16.187 -7.339 1.00 90.75 245 ALA A C 1
ATOM 1938 O O . ALA A 1 245 ? -14.213 16.225 -6.117 1.00 90.75 245 ALA A O 1
ATOM 1939 N N . LYS A 1 246 ? -13.816 17.125 -8.143 1.00 92.06 246 LYS A N 1
ATOM 1940 C CA . LYS A 1 246 ? -13.132 18.335 -7.659 1.00 92.06 246 LYS A CA 1
ATOM 1941 C C . LYS A 1 246 ? -14.096 19.482 -7.347 1.00 92.06 246 LYS A C 1
ATOM 1943 O O . LYS A 1 246 ? -13.658 20.462 -6.746 1.00 92.06 246 LYS A O 1
ATOM 1948 N N . GLU A 1 247 ? -15.360 19.371 -7.757 1.00 94.56 247 GLU A N 1
ATOM 1949 C CA . GLU A 1 247 ? -16.394 20.340 -7.404 1.00 94.56 247 GLU A CA 1
ATOM 1950 C C . GLU A 1 247 ? -16.626 20.319 -5.888 1.00 94.56 247 GLU A C 1
ATOM 1952 O O . GLU A 1 247 ? -16.766 19.251 -5.285 1.00 94.56 247 GLU A O 1
ATOM 1957 N N . LYS A 1 248 ? -16.624 21.503 -5.274 1.00 93.19 248 LYS A N 1
ATOM 1958 C CA . LYS A 1 248 ? -16.790 21.684 -3.829 1.00 93.19 248 LYS A CA 1
ATOM 1959 C C . LYS A 1 248 ? -18.259 21.779 -3.443 1.00 93.19 248 LYS A C 1
ATOM 1961 O O . LYS A 1 248 ? -18.617 21.331 -2.352 1.00 93.19 248 LYS A O 1
ATOM 1966 N N . ASP A 1 249 ? -19.102 22.344 -4.307 1.00 95.31 249 ASP A N 1
ATOM 1967 C CA . ASP A 1 249 ? -20.539 22.364 -4.069 1.00 95.31 249 ASP A CA 1
ATOM 1968 C C . ASP A 1 249 ? -21.123 20.965 -4.302 1.00 95.31 249 ASP A C 1
ATOM 1970 O O . ASP A 1 249 ? -21.243 20.467 -5.421 1.00 95.31 249 ASP A O 1
ATOM 1974 N N . THR A 1 250 ? -21.526 20.311 -3.214 1.00 94.25 250 THR A N 1
ATOM 1975 C CA . THR A 1 250 ? -22.103 18.966 -3.277 1.00 94.25 250 THR A CA 1
ATOM 1976 C C . THR A 1 250 ? -23.436 18.930 -4.038 1.00 94.25 250 THR A C 1
ATOM 1978 O O . THR A 1 250 ? -23.782 17.893 -4.601 1.00 94.25 250 THR A O 1
ATOM 1981 N N . ALA A 1 251 ? -24.224 20.010 -4.052 1.00 95.12 251 ALA A N 1
ATOM 1982 C CA . ALA A 1 251 ? -25.466 20.064 -4.825 1.00 95.12 251 ALA A CA 1
ATOM 1983 C C . ALA A 1 251 ? -25.182 20.113 -6.333 1.00 95.12 251 ALA A C 1
ATOM 1985 O O . ALA A 1 251 ? -25.789 19.351 -7.091 1.00 95.12 251 ALA A O 1
ATOM 1986 N N . GLU A 1 252 ? -24.215 20.931 -6.750 1.00 96.38 252 GLU A N 1
ATOM 1987 C CA . GLU A 1 252 ? -23.750 20.970 -8.139 1.00 96.38 252 GLU A CA 1
ATOM 1988 C C . GLU A 1 252 ? -23.119 19.634 -8.550 1.00 96.38 252 GLU A C 1
ATOM 1990 O O . GLU A 1 252 ? -23.443 19.082 -9.604 1.00 96.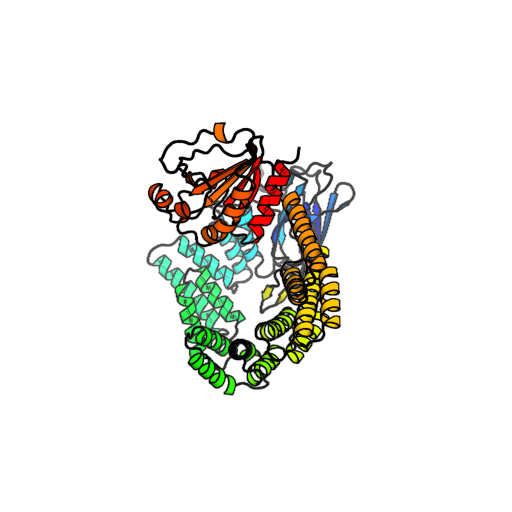38 252 GLU A O 1
ATOM 1995 N N . GLN A 1 253 ? -22.306 19.047 -7.670 1.00 95.38 253 GLN A N 1
ATOM 1996 C CA . GLN A 1 253 ? -21.696 17.740 -7.881 1.00 95.38 253 GLN A CA 1
ATOM 1997 C C . GLN A 1 253 ? -22.745 16.646 -8.149 1.00 95.38 253 GLN A C 1
ATOM 1999 O O . GLN A 1 253 ? -22.617 15.884 -9.111 1.00 95.38 253 GLN A O 1
ATOM 2004 N N . ILE A 1 254 ? -23.811 16.592 -7.339 1.00 96.31 254 ILE A N 1
ATOM 2005 C CA . ILE A 1 254 ? -24.939 15.673 -7.552 1.00 96.31 254 ILE A CA 1
ATOM 2006 C C . ILE A 1 254 ? -25.592 15.929 -8.912 1.00 96.31 254 ILE A C 1
ATOM 2008 O O . ILE A 1 254 ? -25.793 14.981 -9.670 1.00 96.31 254 ILE A O 1
ATOM 2012 N N . ALA A 1 255 ? -25.903 17.188 -9.235 1.00 97.25 255 ALA A N 1
ATOM 2013 C CA . ALA A 1 255 ? -26.576 17.539 -10.483 1.00 97.25 255 ALA A CA 1
ATOM 2014 C C . ALA A 1 255 ? -25.758 17.116 -11.717 1.00 97.25 255 ALA A C 1
ATOM 2016 O O . ALA A 1 255 ? -26.316 16.596 -12.688 1.00 97.25 255 ALA A O 1
ATOM 2017 N N . LEU A 1 256 ? -24.433 17.283 -11.670 1.00 96.75 256 LEU A N 1
ATOM 2018 C CA . LEU A 1 256 ? -23.521 16.858 -12.731 1.00 96.75 256 LEU A CA 1
ATOM 2019 C C . LEU A 1 256 ? -23.477 15.330 -12.875 1.00 96.75 256 LEU A C 1
ATOM 2021 O O . LEU A 1 256 ? -23.581 14.830 -14.000 1.00 96.75 256 LEU A O 1
ATOM 2025 N N . PHE A 1 257 ? -23.387 14.582 -11.769 1.00 96.69 257 PHE A N 1
ATOM 2026 C CA . PHE A 1 257 ? -23.423 13.117 -11.815 1.00 96.69 257 PHE A CA 1
ATOM 2027 C C . PHE A 1 257 ? -24.771 12.580 -12.303 1.00 96.69 257 PHE A C 1
ATOM 2029 O O . PHE A 1 257 ? -24.800 11.747 -13.208 1.00 96.69 257 PHE A O 1
ATOM 2036 N N . GLU A 1 258 ? -25.893 13.071 -11.771 1.00 95.38 258 GLU A N 1
ATOM 2037 C CA . GLU A 1 258 ? -27.232 12.657 -12.208 1.00 95.38 258 GLU A CA 1
ATOM 2038 C C . GLU A 1 258 ? -27.453 12.972 -13.697 1.00 95.38 258 GLU A C 1
ATOM 2040 O O . GLU A 1 258 ? -28.021 12.158 -14.428 1.00 95.38 258 GLU A O 1
ATOM 2045 N N . LYS A 1 259 ? -26.951 14.116 -14.188 1.00 96.06 259 LYS A N 1
ATOM 2046 C CA . LYS A 1 259 ? -26.979 14.456 -15.617 1.00 96.06 259 LYS A CA 1
ATOM 2047 C C . LYS A 1 259 ? -26.152 13.479 -16.454 1.00 96.06 259 LYS A C 1
ATOM 2049 O O . LYS A 1 259 ? -26.626 13.054 -17.507 1.00 96.06 259 LYS A O 1
ATOM 2054 N N . ALA A 1 260 ? -24.945 13.124 -16.011 1.00 95.00 260 ALA A N 1
ATOM 2055 C CA . ALA A 1 260 ? -24.078 12.178 -16.712 1.00 95.00 260 ALA A CA 1
ATOM 2056 C C . ALA A 1 260 ? -24.695 10.771 -16.775 1.00 95.00 260 ALA A C 1
ATOM 2058 O O . ALA A 1 260 ? -24.690 10.142 -17.835 1.00 95.00 260 ALA A O 1
ATOM 2059 N N . LEU A 1 261 ? -25.297 10.317 -15.673 1.00 95.81 261 LEU A N 1
ATOM 2060 C CA . LEU A 1 261 ? -25.922 8.999 -15.549 1.00 95.81 261 LEU A CA 1
ATOM 2061 C C . LEU A 1 261 ? -27.131 8.792 -16.468 1.00 95.81 261 LEU A C 1
ATOM 2063 O O . LEU A 1 261 ? -27.472 7.652 -16.763 1.00 95.81 261 LEU A O 1
ATOM 2067 N N . LYS A 1 262 ? -27.732 9.854 -17.023 1.00 95.12 262 LYS A N 1
ATOM 2068 C CA . LYS A 1 262 ? -28.760 9.719 -18.076 1.00 95.12 262 LYS A CA 1
ATOM 2069 C C . LYS A 1 262 ? -28.241 9.022 -19.344 1.00 95.12 262 LYS A C 1
ATOM 2071 O O . LYS A 1 262 ? -29.047 8.578 -20.154 1.00 95.12 262 LYS A O 1
ATOM 2076 N N . LYS A 1 263 ? -26.917 8.940 -19.529 1.00 94.19 263 LYS A N 1
ATOM 2077 C CA . LYS A 1 263 ? -26.254 8.229 -20.637 1.00 94.19 263 LYS A CA 1
ATOM 2078 C C . LYS A 1 263 ? -25.874 6.775 -20.296 1.00 94.19 263 LYS A C 1
ATOM 2080 O O . LYS A 1 263 ? -25.267 6.090 -21.129 1.00 94.19 263 LYS A O 1
ATOM 2085 N N . GLU A 1 264 ? -26.175 6.310 -19.084 1.00 94.75 264 GLU A N 1
ATOM 2086 C CA . GLU A 1 264 ? -25.918 4.932 -18.662 1.00 94.75 264 GLU A CA 1
ATOM 2087 C C . GLU A 1 264 ? -26.795 3.956 -19.466 1.00 94.75 264 GLU A C 1
ATOM 2089 O O . GLU A 1 264 ? -27.992 4.156 -19.657 1.00 94.75 264 GLU A O 1
ATOM 2094 N N . THR A 1 265 ? -26.187 2.875 -19.942 1.00 92.81 265 THR A N 1
ATOM 2095 C CA . THR A 1 265 ? -26.845 1.754 -20.618 1.00 92.81 265 THR A CA 1
ATOM 2096 C C . THR A 1 265 ? -26.215 0.450 -20.136 1.00 92.81 265 THR A C 1
ATOM 2098 O O . THR A 1 265 ? -25.071 0.441 -19.686 1.00 92.81 265 THR A O 1
ATOM 2101 N N . LEU A 1 266 ? -26.895 -0.682 -20.333 1.00 89.00 266 LEU A N 1
ATOM 2102 C CA . LEU A 1 266 ? -26.351 -2.002 -19.976 1.00 89.00 266 LEU A CA 1
ATOM 2103 C C . LEU A 1 266 ? -24.996 -2.309 -20.638 1.00 89.00 266 LEU A C 1
ATOM 2105 O O . LEU A 1 266 ? -24.187 -3.044 -20.087 1.00 89.00 266 LEU A O 1
ATOM 2109 N N . LYS A 1 267 ? -24.719 -1.737 -21.818 1.00 88.94 267 LYS A N 1
ATOM 2110 C CA . LYS A 1 267 ? -23.447 -1.952 -22.529 1.00 88.94 267 LYS A CA 1
ATOM 2111 C C . LYS A 1 267 ? -22.278 -1.176 -21.926 1.00 88.94 267 LYS A C 1
ATOM 2113 O O . LYS A 1 267 ? -21.132 -1.507 -22.204 1.00 88.94 267 LYS A O 1
ATOM 2118 N N . ASN A 1 268 ? -22.552 -0.114 -21.172 1.00 89.62 268 ASN A N 1
ATOM 2119 C CA . ASN A 1 268 ? -21.536 0.853 -20.766 1.00 89.62 268 ASN A CA 1
ATOM 2120 C C . ASN A 1 268 ? -21.523 1.149 -19.257 1.00 89.62 268 ASN A C 1
ATOM 2122 O O . ASN A 1 268 ? -20.716 1.956 -18.800 1.00 89.62 268 ASN A O 1
ATOM 2126 N N . GLU A 1 269 ? -22.383 0.480 -18.494 1.00 89.19 269 GLU A N 1
ATOM 2127 C CA . GLU A 1 269 ? -22.559 0.622 -17.047 1.00 89.19 269 GLU A CA 1
ATOM 2128 C C . GLU A 1 269 ? -21.255 0.504 -16.244 1.00 89.19 269 GLU A C 1
ATOM 2130 O O . GLU A 1 269 ? -21.088 1.213 -15.256 1.00 89.19 269 GLU A O 1
ATOM 2135 N N . LYS A 1 270 ? -20.284 -0.303 -16.701 1.00 85.88 270 LYS A N 1
ATOM 2136 C CA . LYS A 1 270 ? -18.963 -0.430 -16.055 1.00 85.88 270 LYS A CA 1
ATOM 2137 C C . LYS A 1 270 ? -18.232 0.916 -15.946 1.00 85.88 270 LYS A C 1
ATOM 2139 O O . LYS A 1 270 ? -17.666 1.213 -14.902 1.00 85.88 270 LYS A O 1
ATOM 2144 N N . SER A 1 271 ? -18.350 1.774 -16.964 1.00 88.19 271 SER A N 1
ATOM 2145 C CA . SER A 1 271 ? -17.740 3.118 -16.985 1.00 88.19 271 SER A CA 1
ATOM 2146 C C . SER A 1 271 ? -18.420 4.141 -16.059 1.00 88.19 271 SER A C 1
ATOM 2148 O O . SER A 1 271 ? -17.943 5.266 -15.925 1.00 88.19 271 SER A O 1
ATOM 2150 N N . PHE A 1 272 ? -19.544 3.775 -15.430 1.00 93.31 272 PHE A N 1
ATOM 2151 C CA . PHE A 1 272 ? -20.316 4.636 -14.526 1.00 93.31 272 PHE A CA 1
ATOM 2152 C C . PHE A 1 272 ? -20.235 4.206 -13.055 1.00 93.31 272 PHE A C 1
ATOM 2154 O O . PHE A 1 272 ? -20.759 4.911 -12.190 1.00 93.31 272 PHE A O 1
ATOM 2161 N N . VAL A 1 273 ? -19.566 3.088 -12.748 1.00 91.94 273 VAL A N 1
ATOM 2162 C CA . VAL A 1 273 ? -19.477 2.542 -11.383 1.00 91.94 273 VAL A CA 1
ATOM 2163 C C . VAL A 1 273 ? -18.908 3.567 -10.400 1.00 91.94 273 VAL A C 1
ATOM 2165 O O . VAL A 1 273 ? -19.475 3.748 -9.327 1.00 91.94 273 VAL A O 1
ATOM 2168 N N . GLU A 1 274 ? -17.865 4.313 -10.776 1.00 93.00 274 GLU A N 1
ATOM 2169 C CA . GLU A 1 274 ? -17.288 5.346 -9.902 1.00 93.00 274 GLU A CA 1
ATOM 2170 C C . GLU A 1 274 ? -18.275 6.500 -9.627 1.00 93.00 274 GLU A C 1
ATOM 2172 O O . GLU A 1 274 ? -18.340 7.013 -8.510 1.00 93.00 274 GLU A O 1
ATOM 2177 N N . MET A 1 275 ? -19.100 6.894 -10.607 1.00 96.25 275 MET A N 1
ATOM 2178 C CA . MET A 1 275 ? -20.133 7.918 -10.382 1.00 96.25 275 MET A CA 1
ATOM 2179 C C . MET A 1 275 ? -21.192 7.426 -9.391 1.00 96.25 275 MET A C 1
ATOM 2181 O O . MET A 1 275 ? -21.638 8.182 -8.526 1.00 96.25 275 MET A O 1
ATOM 2185 N N . HIS A 1 276 ? -21.588 6.155 -9.499 1.00 96.88 276 HIS A N 1
ATOM 2186 C CA . HIS A 1 276 ? -22.500 5.536 -8.543 1.00 96.88 276 HIS A CA 1
ATOM 2187 C C . HIS A 1 276 ? -21.889 5.435 -7.148 1.00 96.88 276 HIS A C 1
ATOM 2189 O O . HIS A 1 276 ? -22.557 5.808 -6.191 1.00 96.88 276 HIS A O 1
ATOM 2195 N N . ASP A 1 277 ? -20.632 5.019 -7.018 1.00 95.69 277 ASP A N 1
ATOM 2196 C CA . ASP A 1 277 ? -19.943 4.966 -5.726 1.00 95.69 277 ASP A CA 1
ATOM 2197 C C . ASP A 1 277 ? -19.891 6.344 -5.038 1.00 95.69 277 ASP A C 1
ATOM 2199 O O . ASP A 1 277 ? -20.225 6.486 -3.859 1.00 95.69 277 ASP A O 1
ATOM 2203 N N . ARG A 1 278 ? -19.594 7.407 -5.793 1.00 95.62 278 ARG A N 1
ATOM 2204 C CA . ARG A 1 278 ? -19.608 8.780 -5.260 1.00 95.62 278 ARG A CA 1
ATOM 2205 C C . ARG A 1 278 ? -20.998 9.209 -4.800 1.00 95.62 278 ARG A C 1
ATOM 2207 O O . ARG A 1 278 ? -21.142 9.702 -3.682 1.00 95.62 278 ARG A O 1
ATOM 2214 N N . LEU A 1 279 ? -22.027 8.996 -5.623 1.00 97.56 279 LEU A N 1
ATOM 2215 C CA . LEU A 1 279 ? -23.404 9.321 -5.242 1.00 97.56 279 LEU A CA 1
ATOM 2216 C C . LEU A 1 279 ? -23.889 8.484 -4.053 1.00 97.56 279 LEU A C 1
ATOM 2218 O O . LEU A 1 279 ? -24.579 9.021 -3.190 1.00 97.56 279 LEU A O 1
ATOM 2222 N N . PHE A 1 280 ? -23.507 7.208 -3.966 1.00 98.00 280 PHE A N 1
ATOM 2223 C CA . PHE A 1 280 ? -23.786 6.359 -2.811 1.00 98.00 280 PHE A CA 1
ATOM 2224 C C . PHE A 1 280 ? -23.270 7.002 -1.520 1.00 98.00 280 PHE A C 1
ATOM 2226 O O . PHE A 1 280 ? -24.063 7.223 -0.603 1.00 98.00 280 PHE A O 1
ATOM 2233 N N . ASN A 1 281 ? -21.989 7.379 -1.477 1.00 96.69 281 ASN A N 1
ATOM 2234 C CA . ASN A 1 281 ? -21.384 7.998 -0.298 1.00 96.69 281 ASN A CA 1
ATOM 2235 C C . ASN A 1 281 ? -22.035 9.353 0.047 1.00 96.69 281 ASN A C 1
ATOM 2237 O O . ASN A 1 281 ? -22.345 9.614 1.211 1.00 96.69 281 ASN A O 1
ATOM 2241 N N . ILE A 1 282 ? -22.325 10.190 -0.959 1.00 95.88 282 ILE A N 1
ATOM 2242 C CA . ILE A 1 282 ? -23.005 11.482 -0.761 1.00 95.88 282 ILE A CA 1
ATOM 2243 C C . ILE A 1 282 ? -24.413 11.286 -0.179 1.00 95.88 282 ILE A C 1
ATOM 2245 O O . ILE A 1 282 ? -24.801 11.978 0.765 1.00 95.88 282 ILE A O 1
ATOM 2249 N N . TYR A 1 283 ? -25.200 10.355 -0.723 1.00 97.62 283 TYR A N 1
ATOM 2250 C CA . TYR A 1 283 ? -26.558 10.111 -0.237 1.00 97.62 283 TYR A CA 1
ATOM 2251 C C . TYR A 1 283 ? -26.592 9.392 1.106 1.00 97.62 283 TYR A C 1
ATOM 2253 O O . TYR A 1 283 ? -27.493 9.678 1.895 1.00 97.62 283 TYR A O 1
ATOM 2261 N N . ALA A 1 284 ? -25.618 8.527 1.395 1.00 97.44 284 ALA A N 1
ATOM 2262 C CA . ALA A 1 284 ? -25.468 7.913 2.708 1.00 97.44 284 ALA A CA 1
ATOM 2263 C C . ALA A 1 284 ? -25.199 8.974 3.785 1.00 97.44 284 ALA A C 1
ATOM 2265 O O . ALA A 1 284 ? -25.926 9.018 4.776 1.00 97.44 284 ALA A O 1
ATOM 2266 N N . ALA A 1 285 ? -24.267 9.903 3.537 1.00 95.75 285 ALA A N 1
ATOM 2267 C CA . ALA A 1 285 ? -23.978 11.021 4.442 1.00 95.75 285 ALA A CA 1
ATOM 2268 C C . ALA A 1 285 ? -25.191 11.946 4.656 1.00 95.75 285 ALA A C 1
ATOM 2270 O O . ALA A 1 285 ? -25.417 12.463 5.748 1.00 95.75 285 ALA A O 1
ATOM 2271 N N . ARG A 1 286 ? -26.022 12.122 3.619 1.00 95.62 286 ARG A N 1
ATOM 2272 C CA . ARG A 1 286 ? -27.303 12.849 3.697 1.00 95.62 286 ARG A CA 1
ATOM 2273 C C . ARG A 1 286 ? -28.456 12.007 4.261 1.00 95.62 286 ARG A C 1
ATOM 2275 O O . ARG A 1 286 ? -29.594 12.472 4.251 1.00 95.62 286 ARG A O 1
ATOM 2282 N N . ARG A 1 287 ? -28.189 10.773 4.703 1.00 96.00 287 ARG A N 1
ATOM 2283 C CA . ARG A 1 287 ? -29.165 9.801 5.227 1.00 96.00 287 ARG A CA 1
ATOM 2284 C C . ARG A 1 287 ? -30.351 9.526 4.289 1.00 96.00 287 ARG A C 1
ATOM 2286 O O . ARG A 1 287 ? -31.443 9.178 4.731 1.00 96.00 287 ARG A O 1
ATOM 2293 N N . ASN A 1 288 ? -30.152 9.640 2.974 1.00 96.81 288 ASN A N 1
ATOM 2294 C CA . ASN A 1 288 ? -31.162 9.290 1.975 1.00 96.81 288 ASN A CA 1
ATOM 2295 C C . ASN A 1 288 ? -31.040 7.804 1.601 1.00 96.81 288 ASN A C 1
ATOM 2297 O O . ASN A 1 288 ? -30.344 7.448 0.647 1.00 96.81 288 ASN A O 1
ATOM 2301 N N . ALA A 1 289 ? -31.732 6.939 2.350 1.00 95.56 289 ALA A N 1
ATOM 2302 C CA . ALA A 1 289 ? -31.667 5.482 2.190 1.00 95.56 289 ALA A CA 1
ATOM 2303 C C . ALA A 1 289 ? -32.006 5.013 0.769 1.00 95.56 289 ALA A C 1
ATOM 2305 O O . ALA A 1 289 ? -31.283 4.201 0.197 1.00 95.56 289 ALA A O 1
ATOM 2306 N N . ALA A 1 290 ? -33.085 5.536 0.182 1.00 97.31 290 ALA A N 1
ATOM 2307 C CA . ALA A 1 290 ? -33.570 5.084 -1.119 1.00 97.31 290 ALA A CA 1
ATOM 2308 C C . ALA A 1 290 ? -32.537 5.329 -2.231 1.00 97.31 290 ALA A C 1
ATOM 2310 O O . ALA A 1 290 ? -32.212 4.411 -2.989 1.00 97.31 290 ALA A O 1
ATOM 2311 N N . LYS A 1 291 ? -31.976 6.546 -2.299 1.00 97.62 291 LYS A N 1
ATOM 2312 C CA . LYS A 1 291 ? -30.950 6.877 -3.296 1.00 97.62 291 LYS A CA 1
ATOM 2313 C C . LYS A 1 291 ? -29.617 6.191 -3.000 1.00 97.62 291 LYS A C 1
ATOM 2315 O O . LYS A 1 291 ? -28.993 5.677 -3.926 1.00 97.62 291 LYS A O 1
ATOM 2320 N N . ALA A 1 292 ? -29.204 6.119 -1.732 1.00 97.88 292 ALA A N 1
ATOM 2321 C CA . ALA A 1 292 ? -27.982 5.414 -1.351 1.00 97.88 292 ALA A CA 1
ATOM 2322 C C . ALA A 1 292 ? -28.034 3.942 -1.795 1.00 97.88 292 ALA A C 1
ATOM 2324 O O . ALA A 1 292 ? -27.141 3.483 -2.502 1.00 97.88 292 ALA A O 1
ATOM 2325 N N . LEU A 1 293 ? -29.117 3.221 -1.487 1.00 97.81 293 LEU A N 1
ATOM 2326 C CA . LEU A 1 293 ? -29.268 1.816 -1.876 1.00 97.81 293 LEU A CA 1
ATOM 2327 C C . LEU A 1 293 ? -29.353 1.612 -3.392 1.00 97.81 293 LEU A C 1
ATOM 2329 O O . LEU A 1 293 ? -28.833 0.618 -3.899 1.00 97.81 293 LEU A O 1
ATOM 2333 N N . TYR A 1 294 ? -29.986 2.533 -4.127 1.00 97.00 294 TYR A N 1
ATOM 2334 C CA . TYR A 1 294 ? -29.995 2.482 -5.592 1.00 97.00 294 TYR A CA 1
ATOM 2335 C C . TYR A 1 294 ? -28.566 2.466 -6.151 1.00 97.00 294 TYR A C 1
ATOM 2337 O O . TYR A 1 294 ? -28.224 1.599 -6.957 1.00 97.00 294 TYR A O 1
ATOM 2345 N N . HIS A 1 295 ? -27.721 3.380 -5.676 1.00 97.69 295 HIS A N 1
ATOM 2346 C CA . HIS A 1 295 ? -26.336 3.484 -6.120 1.00 97.69 295 HIS A CA 1
ATOM 2347 C C . HIS A 1 295 ? -25.451 2.349 -5.592 1.00 97.69 295 HIS A C 1
ATOM 2349 O O . HIS A 1 295 ? -24.683 1.781 -6.364 1.00 97.69 295 HIS A O 1
ATOM 2355 N N . ALA A 1 296 ? -25.632 1.927 -4.338 1.00 97.31 296 ALA A N 1
ATOM 2356 C CA . ALA A 1 296 ? -24.924 0.785 -3.761 1.00 97.31 296 ALA A CA 1
ATOM 2357 C C . ALA A 1 296 ? -25.099 -0.490 -4.602 1.00 97.31 296 ALA A C 1
ATOM 2359 O O . ALA A 1 296 ? -24.130 -1.191 -4.878 1.00 97.31 296 ALA A O 1
ATOM 2360 N N . ARG A 1 297 ? -26.317 -0.774 -5.089 1.00 95.62 297 ARG A N 1
ATOM 2361 C CA . ARG A 1 297 ? -26.584 -1.945 -5.949 1.00 95.62 297 ARG A CA 1
ATOM 2362 C C . ARG A 1 297 ? -25.851 -1.894 -7.283 1.00 95.62 297 ARG A C 1
ATOM 2364 O O . ARG A 1 297 ? -25.524 -2.945 -7.825 1.00 95.62 297 ARG A O 1
ATOM 2371 N N . LYS A 1 298 ? -25.622 -0.699 -7.828 1.00 94.94 298 LYS A N 1
ATOM 2372 C CA . LYS A 1 298 ? -24.867 -0.517 -9.071 1.00 94.94 298 LYS A CA 1
ATOM 2373 C C . LYS A 1 298 ? -23.381 -0.785 -8.850 1.00 94.94 298 LYS A C 1
ATOM 2375 O O . LYS A 1 298 ? -22.770 -1.463 -9.670 1.00 94.94 298 LYS A O 1
ATOM 2380 N N . THR A 1 299 ? -22.845 -0.331 -7.719 1.00 92.75 299 THR A N 1
ATOM 2381 C CA . THR A 1 299 ? -21.448 -0.551 -7.321 1.00 92.75 299 THR A CA 1
ATOM 2382 C C . THR A 1 299 ? -21.175 -1.997 -6.891 1.00 92.75 299 THR A C 1
ATOM 2384 O O . THR A 1 299 ? -20.128 -2.546 -7.208 1.00 92.75 299 THR A O 1
ATOM 2387 N N . ALA A 1 300 ? -22.125 -2.655 -6.222 1.00 93.31 300 ALA A N 1
ATOM 2388 C CA . ALA A 1 300 ? -21.960 -4.004 -5.671 1.00 93.31 300 ALA A CA 1
ATOM 2389 C C . ALA A 1 300 ? -22.034 -5.145 -6.701 1.00 93.31 300 ALA A C 1
ATOM 2391 O O . ALA A 1 300 ? -21.931 -6.318 -6.327 1.00 93.31 300 ALA A O 1
ATOM 2392 N N . ARG A 1 301 ? -22.253 -4.844 -7.987 1.00 89.62 301 ARG A N 1
ATOM 2393 C CA . ARG A 1 301 ? -22.357 -5.867 -9.036 1.00 89.62 301 ARG A CA 1
ATOM 2394 C C . ARG A 1 301 ? -21.097 -6.723 -9.065 1.00 89.62 301 ARG A C 1
ATOM 2396 O O . ARG A 1 301 ? -19.994 -6.206 -8.949 1.00 89.62 301 ARG A O 1
ATOM 2403 N N . LYS A 1 302 ? -21.275 -8.036 -9.215 1.00 85.31 302 LYS A N 1
ATOM 2404 C CA . LYS A 1 302 ? -20.158 -8.981 -9.254 1.00 85.31 302 LYS A CA 1
ATOM 2405 C C . LYS A 1 302 ? -19.248 -8.681 -10.446 1.00 85.31 302 LYS A C 1
ATOM 2407 O O . LYS A 1 302 ? -19.730 -8.564 -11.573 1.00 85.31 302 LYS A O 1
ATOM 2412 N N . THR A 1 303 ? -17.950 -8.585 -10.184 1.00 82.56 303 THR A N 1
ATOM 2413 C CA . THR A 1 303 ? -16.895 -8.369 -11.181 1.00 82.56 303 THR A CA 1
ATOM 2414 C C . THR A 1 303 ? -15.777 -9.398 -10.998 1.00 82.56 303 THR A C 1
ATOM 2416 O O . THR A 1 303 ? -15.738 -10.103 -9.990 1.00 82.56 303 THR A O 1
ATOM 2419 N N . ASP A 1 304 ? -14.856 -9.461 -11.961 1.00 84.81 304 ASP A N 1
ATOM 2420 C CA . ASP A 1 304 ? -13.598 -10.218 -11.846 1.00 84.81 304 ASP A CA 1
ATOM 2421 C C . ASP A 1 304 ? -12.504 -9.419 -11.103 1.00 84.81 304 ASP A C 1
ATOM 2423 O O . ASP A 1 304 ? -11.330 -9.789 -11.120 1.00 84.81 304 ASP A O 1
ATOM 2427 N N . ASP A 1 305 ? -12.871 -8.293 -10.479 1.00 88.94 305 ASP A N 1
ATOM 2428 C CA . ASP A 1 305 ? -11.949 -7.456 -9.718 1.00 88.94 305 ASP A CA 1
ATOM 2429 C C . ASP A 1 305 ? -11.624 -8.137 -8.371 1.00 88.94 305 ASP A C 1
ATOM 2431 O O . ASP A 1 305 ? -12.540 -8.378 -7.575 1.00 88.94 305 ASP A O 1
ATOM 2435 N N . PRO A 1 306 ? -10.345 -8.424 -8.057 1.00 93.44 306 PRO A N 1
ATOM 2436 C CA . PRO A 1 306 ? -9.958 -9.025 -6.782 1.00 93.44 306 PRO A CA 1
ATOM 2437 C C . PRO A 1 306 ? -10.276 -8.144 -5.562 1.00 93.44 306 PRO A C 1
ATOM 2439 O O . PRO A 1 306 ? -10.233 -8.626 -4.431 1.00 93.44 306 PRO A O 1
ATOM 2442 N N . TYR A 1 307 ? -10.606 -6.867 -5.760 1.00 94.00 307 TYR A N 1
ATOM 2443 C CA . TYR A 1 307 ? -11.046 -5.958 -4.705 1.00 94.00 307 TYR A CA 1
ATOM 2444 C C . TYR A 1 307 ? -12.563 -5.996 -4.459 1.00 94.00 307 TYR A C 1
ATOM 2446 O O . TYR A 1 307 ? -13.036 -5.333 -3.537 1.00 94.00 307 TYR A O 1
ATOM 2454 N N . TRP A 1 308 ? -13.340 -6.798 -5.195 1.00 94.88 308 TRP A N 1
ATOM 2455 C CA . TRP A 1 308 ? -14.797 -6.870 -5.025 1.00 94.88 308 TRP A CA 1
ATOM 2456 C C . TRP A 1 308 ? -15.264 -7.186 -3.585 1.00 94.88 308 TRP A C 1
ATOM 2458 O O . TRP A 1 308 ? -16.169 -6.498 -3.101 1.00 94.88 308 TRP A O 1
ATOM 2468 N N . PRO A 1 309 ? -14.644 -8.116 -2.822 1.00 96.50 309 PRO A N 1
ATOM 2469 C CA . PRO A 1 309 ? -14.993 -8.316 -1.409 1.00 96.50 309 PRO A CA 1
ATOM 2470 C C . PRO A 1 309 ? -14.784 -7.058 -0.548 1.00 96.50 309 PRO A C 1
ATOM 2472 O O . PRO A 1 309 ? -15.554 -6.794 0.378 1.00 96.50 309 PRO A O 1
ATOM 2475 N N . VAL A 1 310 ? -13.777 -6.242 -0.884 1.00 96.38 310 VAL A N 1
ATOM 2476 C CA . VAL A 1 310 ? -13.503 -4.958 -0.221 1.00 96.38 310 VAL A CA 1
ATOM 2477 C C . VAL A 1 310 ? -14.583 -3.936 -0.565 1.00 96.38 310 VAL A C 1
ATOM 2479 O O . VAL A 1 310 ? -15.035 -3.225 0.328 1.00 96.38 310 VAL A O 1
ATOM 2482 N N . THR A 1 311 ? -15.052 -3.895 -1.815 1.00 96.12 311 THR A N 1
ATOM 2483 C CA . THR A 1 311 ? -16.187 -3.052 -2.226 1.00 96.12 311 THR A CA 1
ATOM 2484 C C . THR A 1 311 ? -17.448 -3.382 -1.426 1.00 96.12 311 THR A C 1
ATOM 2486 O O . THR A 1 311 ? -18.099 -2.475 -0.911 1.00 96.12 311 THR A O 1
ATOM 2489 N N . LEU A 1 312 ? -17.771 -4.669 -1.257 1.00 98.00 312 LEU A N 1
ATOM 2490 C CA . LEU A 1 312 ? -18.926 -5.102 -0.461 1.00 98.00 312 LEU A CA 1
ATOM 2491 C C . LEU A 1 312 ? -18.789 -4.694 1.013 1.00 98.00 312 LEU A C 1
ATOM 2493 O O . LEU A 1 312 ? -19.726 -4.122 1.575 1.00 98.00 312 LEU A O 1
ATOM 2497 N N . LYS A 1 313 ? -17.608 -4.916 1.616 1.00 98.12 313 LYS A N 1
ATOM 2498 C CA . LYS A 1 313 ? -17.301 -4.440 2.977 1.00 98.12 313 LYS A CA 1
ATOM 2499 C C . LYS A 1 313 ? -17.471 -2.921 3.080 1.00 98.12 313 LYS A C 1
ATOM 2501 O O . LYS A 1 313 ? -18.087 -2.451 4.028 1.00 98.12 313 LYS A O 1
ATOM 2506 N N . GLY A 1 314 ? -16.960 -2.161 2.111 1.00 98.12 314 GLY A N 1
ATOM 2507 C CA . GLY A 1 314 ? -17.040 -0.698 2.090 1.00 98.12 314 GLY A CA 1
ATOM 2508 C C . GLY A 1 314 ? -18.479 -0.185 2.041 1.00 98.12 314 GLY A C 1
ATOM 2509 O O . GLY A 1 314 ? -18.848 0.675 2.835 1.00 98.12 314 GLY A O 1
ATOM 2510 N N . ILE A 1 315 ? -19.323 -0.770 1.186 1.00 98.38 315 ILE A N 1
ATOM 2511 C CA . ILE A 1 315 ? -20.754 -0.436 1.130 1.00 98.38 315 ILE A CA 1
ATOM 2512 C C . ILE A 1 315 ? -21.427 -0.730 2.475 1.00 98.38 315 ILE A C 1
ATOM 2514 O O . ILE A 1 315 ? -22.148 0.119 3.003 1.00 98.38 315 ILE A O 1
ATOM 2518 N N . ALA A 1 316 ? -21.180 -1.912 3.046 1.00 98.50 316 ALA A N 1
ATOM 2519 C CA . ALA A 1 316 ? -21.735 -2.287 4.340 1.00 98.50 316 ALA A CA 1
ATOM 2520 C C . ALA A 1 316 ? -21.300 -1.335 5.465 1.00 98.50 316 ALA A C 1
ATOM 2522 O O . ALA A 1 316 ? -22.136 -0.916 6.264 1.00 98.50 316 ALA A O 1
ATOM 2523 N N . GLN A 1 317 ? -20.018 -0.962 5.494 1.00 98.31 317 GLN A N 1
ATOM 2524 C CA . GLN A 1 317 ? -19.460 -0.041 6.481 1.00 98.31 317 GLN A CA 1
ATOM 2525 C C . GLN A 1 317 ? -20.093 1.347 6.362 1.00 98.31 317 GLN A C 1
ATOM 2527 O O . GLN A 1 317 ? -20.587 1.868 7.354 1.00 98.31 317 GLN A O 1
ATOM 2532 N N . THR A 1 318 ? -20.177 1.912 5.152 1.00 98.44 318 THR A N 1
ATOM 2533 C CA . THR A 1 318 ? -20.811 3.221 4.931 1.00 98.44 318 THR A CA 1
ATOM 2534 C C . THR A 1 318 ? -22.274 3.230 5.384 1.00 98.44 318 THR A C 1
ATOM 2536 O O . THR A 1 318 ? -22.731 4.210 5.976 1.00 98.44 318 THR A O 1
ATOM 2539 N N . LEU A 1 319 ? -23.023 2.149 5.134 1.00 98.44 319 LEU A N 1
ATOM 2540 C CA . LEU A 1 319 ? -24.399 2.008 5.617 1.00 98.44 319 LEU A CA 1
ATOM 2541 C C . LEU A 1 319 ? -24.464 1.923 7.153 1.00 98.44 319 LEU A C 1
ATOM 2543 O O . LEU A 1 319 ? -25.284 2.606 7.766 1.00 98.44 319 LEU A O 1
ATOM 2547 N N . LEU A 1 320 ? -23.581 1.136 7.775 1.00 97.81 320 LEU A N 1
ATOM 2548 C CA . LEU A 1 320 ? -23.484 0.988 9.230 1.00 97.81 320 LEU A CA 1
ATOM 2549 C C . LEU A 1 320 ? -23.121 2.311 9.931 1.00 97.81 320 LEU A C 1
ATOM 2551 O O . LEU A 1 320 ? -23.793 2.695 10.891 1.00 97.81 320 LEU A O 1
ATOM 2555 N N . ASP A 1 321 ? -22.112 3.026 9.431 1.00 96.75 321 ASP A N 1
ATOM 2556 C CA . ASP A 1 321 ? -21.618 4.288 10.002 1.00 96.75 321 ASP A CA 1
ATOM 2557 C C . ASP A 1 321 ? -22.674 5.399 9.958 1.00 96.75 321 ASP A C 1
ATOM 2559 O O . ASP A 1 321 ? -22.743 6.243 10.853 1.00 96.75 321 ASP A O 1
ATOM 2563 N N . ASN A 1 322 ? -23.533 5.381 8.934 1.00 97.19 322 ASN A N 1
ATOM 2564 C CA . ASN A 1 322 ? -24.624 6.343 8.768 1.00 97.19 322 ASN A CA 1
ATOM 2565 C C . ASN A 1 322 ? -25.958 5.874 9.372 1.00 97.19 322 ASN A C 1
ATOM 2567 O O . ASN A 1 322 ? -26.959 6.578 9.228 1.00 97.19 322 ASN A O 1
ATOM 2571 N N . ASP A 1 323 ? -25.975 4.721 10.054 1.00 96.00 323 ASP A N 1
ATOM 2572 C CA . ASP A 1 323 ? -27.174 4.113 10.646 1.00 96.00 323 ASP A CA 1
ATOM 2573 C C . ASP A 1 323 ? -28.316 3.930 9.627 1.00 96.00 323 ASP A C 1
ATOM 2575 O O . ASP A 1 323 ? -29.479 4.244 9.877 1.00 96.00 323 ASP A O 1
ATOM 2579 N N . LEU A 1 324 ? -27.961 3.472 8.423 1.00 96.81 324 LEU A N 1
ATOM 2580 C CA . LEU A 1 324 ? -28.823 3.490 7.247 1.00 96.81 324 LEU A CA 1
ATOM 2581 C C . LEU A 1 324 ? -29.046 2.076 6.710 1.00 96.81 324 LEU A C 1
ATOM 2583 O O . LEU A 1 324 ? -28.091 1.362 6.426 1.00 96.81 324 LEU A O 1
ATOM 2587 N N . ALA A 1 325 ? -30.309 1.694 6.497 1.00 97.25 325 ALA A N 1
ATOM 2588 C CA . ALA A 1 325 ? -30.681 0.432 5.847 1.00 97.25 325 ALA A CA 1
ATOM 2589 C C . ALA A 1 325 ? -29.937 -0.801 6.410 1.00 97.25 325 ALA A C 1
ATOM 2591 O O . ALA A 1 325 ? -29.297 -1.549 5.667 1.00 97.25 325 ALA A O 1
ATOM 2592 N N . LEU A 1 326 ? -30.031 -1.013 7.727 1.00 97.88 326 LEU A N 1
ATOM 2593 C CA . LEU A 1 326 ? -29.267 -2.032 8.458 1.00 97.88 326 LEU A CA 1
ATOM 2594 C C . LEU A 1 326 ? -29.430 -3.458 7.901 1.00 97.88 326 LEU A C 1
ATOM 2596 O O . LEU A 1 326 ? -28.468 -4.219 7.918 1.00 97.88 326 LEU A O 1
ATOM 2600 N N . ASP A 1 327 ? -30.587 -3.806 7.331 1.00 98.12 327 ASP A N 1
ATOM 2601 C CA . ASP A 1 327 ? -30.777 -5.104 6.664 1.00 98.12 327 ASP A CA 1
ATOM 2602 C C . ASP A 1 327 ? -29.910 -5.249 5.408 1.00 98.12 327 ASP A C 1
ATOM 2604 O O . ASP A 1 327 ? -29.329 -6.303 5.158 1.00 98.12 327 ASP A O 1
ATOM 2608 N N . SER A 1 328 ? -29.767 -4.172 4.630 1.00 98.31 328 SER A N 1
ATOM 2609 C CA . SER A 1 328 ? -28.863 -4.156 3.477 1.00 98.31 328 SER A CA 1
ATOM 2610 C C . SER A 1 328 ? -27.401 -4.146 3.921 1.00 98.31 328 SER A C 1
ATOM 2612 O O . SER A 1 328 ? -26.593 -4.864 3.338 1.00 98.31 328 SER A O 1
ATOM 2614 N N . ALA A 1 329 ? -27.060 -3.396 4.977 1.00 98.44 329 ALA A N 1
ATOM 2615 C CA . ALA A 1 329 ? -25.720 -3.431 5.567 1.00 98.44 329 ALA A CA 1
ATOM 2616 C C . ALA A 1 329 ? -25.346 -4.857 6.006 1.00 98.44 329 ALA A C 1
ATOM 2618 O O . ALA A 1 329 ? -24.251 -5.337 5.704 1.00 98.44 329 ALA A O 1
ATOM 2619 N N . ARG A 1 330 ? -26.284 -5.563 6.652 1.00 98.62 330 ARG A N 1
ATOM 2620 C CA . ARG A 1 330 ? -26.130 -6.965 7.048 1.00 98.62 330 ARG A CA 1
ATOM 2621 C C . ARG A 1 330 ? -25.888 -7.861 5.838 1.00 98.62 330 ARG A C 1
ATOM 2623 O O . ARG A 1 330 ? -24.892 -8.573 5.827 1.00 98.62 330 ARG A O 1
ATOM 2630 N N . ALA A 1 331 ? -26.744 -7.780 4.819 1.00 98.50 331 ALA A N 1
ATOM 2631 C CA . ALA A 1 331 ? -26.638 -8.612 3.622 1.00 98.50 331 ALA A CA 1
ATOM 2632 C C . ALA A 1 331 ? -25.290 -8.429 2.899 1.00 98.50 331 ALA A C 1
ATOM 2634 O O . ALA A 1 331 ? -24.642 -9.411 2.540 1.00 98.50 331 ALA A O 1
ATOM 2635 N N . TYR A 1 332 ? -24.822 -7.185 2.740 1.00 98.56 332 TYR A N 1
ATOM 2636 C CA . TYR A 1 332 ? -23.503 -6.917 2.157 1.00 98.56 332 TYR A CA 1
ATOM 2637 C C . TYR A 1 332 ? -22.358 -7.435 3.035 1.00 98.56 332 TYR A C 1
ATOM 2639 O O . TYR A 1 332 ? -21.386 -7.974 2.505 1.00 98.56 332 TYR A O 1
ATOM 2647 N N . THR A 1 333 ? -22.477 -7.324 4.362 1.00 98.75 333 THR A N 1
ATOM 2648 C CA . THR A 1 333 ? -21.478 -7.870 5.295 1.00 98.75 333 THR A CA 1
ATOM 2649 C C . THR A 1 333 ? -21.419 -9.398 5.226 1.00 98.75 333 THR A C 1
ATOM 2651 O O . THR A 1 333 ? -20.329 -9.957 5.149 1.00 98.75 333 THR A O 1
ATOM 2654 N N . GLU A 1 334 ? -22.565 -10.085 5.200 1.00 98.56 334 GLU A N 1
ATOM 2655 C CA . GLU A 1 334 ? -22.647 -11.550 5.076 1.00 98.56 334 GLU A CA 1
ATOM 2656 C C . GLU A 1 334 ? -22.075 -12.027 3.734 1.00 98.56 334 GLU A C 1
ATOM 2658 O O . GLU A 1 334 ? -21.301 -12.985 3.690 1.00 98.56 334 GLU A O 1
ATOM 2663 N N . GLN A 1 335 ? -22.380 -11.317 2.645 1.00 98.00 335 GLN A N 1
ATOM 2664 C CA . GLN A 1 335 ? -21.820 -11.611 1.328 1.00 98.00 335 GLN A CA 1
ATOM 2665 C C . GLN A 1 335 ? -20.296 -11.433 1.304 1.00 98.00 335 GLN A C 1
ATOM 2667 O O . GLN A 1 335 ? -19.585 -12.297 0.792 1.00 98.00 335 GLN A O 1
ATOM 2672 N N . ALA A 1 336 ? -19.783 -10.339 1.875 1.00 98.25 336 ALA A N 1
ATOM 2673 C CA . ALA A 1 336 ? -18.346 -10.117 2.002 1.00 98.25 336 ALA A CA 1
ATOM 2674 C C . ALA A 1 336 ? -17.683 -11.183 2.892 1.00 98.25 336 ALA A C 1
ATOM 2676 O O . ALA A 1 336 ? -16.582 -11.635 2.584 1.00 98.25 336 ALA A O 1
ATOM 2677 N N . LEU A 1 337 ? -18.356 -11.629 3.960 1.00 98.38 337 LEU A N 1
ATOM 2678 C CA . LEU A 1 337 ? -17.850 -12.659 4.874 1.00 98.38 337 LEU A CA 1
ATOM 2679 C C . LEU A 1 337 ? -17.727 -14.016 4.177 1.00 98.38 337 LEU A C 1
ATOM 2681 O O . LEU A 1 337 ? -16.718 -14.698 4.349 1.00 98.38 337 LEU A O 1
ATOM 2685 N N . GLY A 1 338 ? -18.685 -14.364 3.314 1.00 98.00 338 GLY A N 1
ATOM 2686 C CA . GLY A 1 338 ? -18.594 -15.541 2.443 1.00 98.00 338 GLY A CA 1
ATOM 2687 C C . GLY A 1 338 ? -17.413 -15.507 1.461 1.00 98.00 338 GLY A C 1
ATOM 2688 O O . GLY A 1 338 ? -17.055 -16.537 0.896 1.00 98.00 338 GLY A O 1
ATOM 2689 N N . LEU A 1 339 ? -16.787 -14.340 1.281 1.00 97.31 339 LEU A N 1
ATOM 2690 C CA . LEU A 1 339 ? -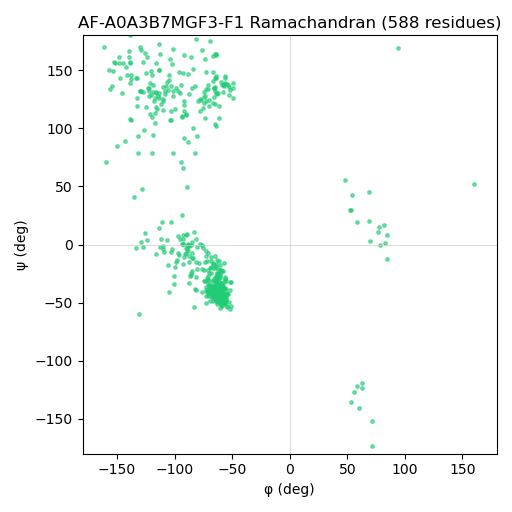15.627 -14.107 0.419 1.00 97.31 339 LEU A CA 1
ATOM 2691 C C . LEU A 1 339 ? -14.367 -13.746 1.220 1.00 97.31 339 LEU A C 1
ATOM 2693 O O . LEU A 1 339 ? -13.395 -13.267 0.638 1.00 97.31 339 LEU A O 1
ATOM 2697 N N . ALA A 1 340 ? -14.347 -13.956 2.542 1.00 96.81 340 ALA A N 1
ATOM 2698 C CA . ALA A 1 340 ? -13.229 -13.539 3.394 1.00 96.81 340 ALA A CA 1
ATOM 2699 C C . ALA A 1 340 ? -11.874 -14.137 2.957 1.00 96.81 340 ALA A C 1
ATOM 2701 O O . ALA A 1 340 ? -10.845 -13.470 3.049 1.00 96.81 340 ALA A O 1
ATOM 2702 N N . ASN A 1 341 ? -11.876 -15.354 2.402 1.00 95.81 341 ASN A N 1
ATOM 2703 C CA . ASN A 1 341 ? -10.696 -16.026 1.842 1.00 95.81 341 ASN A CA 1
ATOM 2704 C C . ASN A 1 341 ? -10.281 -15.534 0.438 1.00 95.81 341 ASN A C 1
ATOM 2706 O O . ASN A 1 341 ? -9.327 -16.046 -0.140 1.00 95.81 341 ASN A O 1
ATOM 2710 N N . GLN A 1 342 ? -10.997 -14.564 -0.126 1.00 94.81 342 GLN A N 1
ATOM 2711 C CA . GLN A 1 342 ? -10.694 -13.920 -1.407 1.00 94.81 342 GLN A CA 1
ATOM 2712 C C . GLN A 1 342 ? -10.282 -12.457 -1.226 1.00 94.81 342 GLN A C 1
ATOM 2714 O O . GLN A 1 342 ? -10.066 -11.757 -2.212 1.00 94.81 342 GLN A O 1
ATOM 2719 N N . PHE A 1 343 ? -10.152 -11.979 0.018 1.00 96.00 343 PHE A N 1
ATOM 2720 C CA . PHE A 1 343 ? -9.675 -10.623 0.264 1.00 96.00 343 PHE A CA 1
ATOM 2721 C C . PHE A 1 343 ? -8.269 -10.428 -0.328 1.00 96.00 343 PHE A C 1
ATOM 2723 O O . PHE A 1 343 ? -7.426 -11.325 -0.234 1.00 96.00 343 PHE A O 1
ATOM 2730 N N . PRO A 1 344 ? -7.990 -9.267 -0.941 1.00 95.19 344 PRO A N 1
ATOM 2731 C CA . PRO A 1 344 ? -6.723 -9.020 -1.610 1.00 95.19 344 PRO A CA 1
ATOM 2732 C C . PRO A 1 344 ? -5.567 -9.056 -0.606 1.00 95.19 344 PRO A C 1
ATOM 2734 O O . PRO A 1 344 ? -5.599 -8.385 0.427 1.00 95.19 344 PRO A O 1
ATOM 2737 N N . VAL A 1 345 ? -4.530 -9.832 -0.929 1.00 93.38 345 VAL A N 1
ATOM 2738 C CA . VAL A 1 345 ? -3.334 -9.994 -0.094 1.00 93.38 345 VAL A CA 1
ATOM 2739 C C . VAL A 1 345 ? -2.113 -9.478 -0.846 1.00 93.38 345 VAL A C 1
ATOM 2741 O O . VAL A 1 345 ? -1.828 -9.911 -1.962 1.00 93.38 345 VAL A O 1
ATOM 2744 N N . GLY A 1 346 ? -1.375 -8.566 -0.214 1.00 88.62 346 GLY A N 1
ATOM 2745 C CA . GLY A 1 346 ? -0.244 -7.887 -0.839 1.00 88.62 346 GLY A CA 1
ATOM 2746 C C . GLY A 1 346 ? -0.671 -6.870 -1.905 1.00 88.62 346 GLY A C 1
ATOM 2747 O O . GLY A 1 346 ? -1.847 -6.554 -2.079 1.00 88.62 346 GLY A O 1
ATOM 2748 N N . VAL A 1 347 ? 0.312 -6.317 -2.615 1.00 86.88 347 VAL A N 1
ATOM 2749 C CA . VAL A 1 347 ? 0.071 -5.340 -3.686 1.00 86.88 347 VAL A CA 1
ATOM 2750 C C . VAL A 1 347 ? -0.247 -6.065 -4.993 1.00 86.88 347 VAL A C 1
ATOM 2752 O O . VAL A 1 347 ? 0.667 -6.504 -5.697 1.00 86.88 347 VAL A O 1
ATOM 2755 N N . ILE A 1 348 ? -1.531 -6.159 -5.335 1.00 90.88 348 ILE A N 1
ATOM 2756 C CA . ILE A 1 348 ? -1.983 -6.668 -6.633 1.00 90.88 348 ILE A CA 1
ATOM 2757 C C . ILE A 1 348 ? -1.708 -5.600 -7.692 1.00 90.88 348 ILE A C 1
ATOM 2759 O O . ILE A 1 348 ? -2.075 -4.436 -7.538 1.00 90.88 348 ILE A O 1
ATOM 2763 N N . ARG A 1 349 ? -1.026 -5.988 -8.769 1.00 88.94 349 ARG A N 1
ATOM 2764 C CA . ARG A 1 349 ? -0.772 -5.106 -9.916 1.00 88.94 349 ARG A CA 1
ATOM 2765 C C . ARG A 1 349 ? -1.806 -5.364 -10.988 1.00 88.94 349 ARG A C 1
ATOM 2767 O O . ARG A 1 349 ? -2.231 -6.498 -11.152 1.00 88.94 349 ARG A O 1
ATOM 2774 N N . TYR A 1 350 ? -2.157 -4.337 -11.743 1.00 86.56 350 TYR A N 1
ATOM 2775 C CA . TYR A 1 350 ? -2.955 -4.487 -12.948 1.00 86.56 350 TYR A CA 1
ATOM 2776 C C . TYR A 1 350 ? -2.182 -3.914 -14.126 1.00 86.56 350 TYR A C 1
ATOM 2778 O O . TYR A 1 350 ? -1.746 -2.761 -14.084 1.00 86.56 350 TYR A O 1
ATOM 2786 N N . PHE A 1 351 ? -2.038 -4.713 -15.176 1.00 81.38 351 PHE A N 1
ATOM 2787 C CA . PHE A 1 351 ? -1.548 -4.250 -16.465 1.00 81.38 351 PHE A CA 1
ATOM 2788 C C . PHE A 1 351 ? -2.604 -4.563 -17.526 1.00 81.38 351 PHE A C 1
ATOM 2790 O O . PHE A 1 351 ? -3.105 -5.689 -17.549 1.00 81.38 351 PHE A O 1
ATOM 2797 N N . PRO A 1 352 ? -2.929 -3.622 -18.429 1.00 73.50 352 PRO A N 1
ATOM 2798 C CA . PRO A 1 352 ? -3.862 -3.875 -19.528 1.00 73.50 352 PRO A CA 1
ATOM 2799 C C . PRO A 1 352 ? -3.522 -5.130 -20.344 1.00 73.50 352 PRO A C 1
ATOM 2801 O O . PRO A 1 352 ? -4.414 -5.795 -20.857 1.00 73.50 352 PRO A O 1
ATOM 2804 N N . GLU A 1 353 ? -2.233 -5.453 -20.462 1.00 76.00 353 GLU A N 1
ATOM 2805 C CA . GLU A 1 353 ? -1.723 -6.560 -21.267 1.00 76.00 353 GLU A CA 1
ATOM 2806 C C . GLU A 1 353 ? -1.808 -7.928 -20.569 1.00 76.00 353 GLU A C 1
ATOM 2808 O O . GLU A 1 353 ? -1.880 -8.950 -21.247 1.00 76.00 353 GLU A O 1
ATOM 2813 N N . THR A 1 354 ? -1.765 -7.980 -19.233 1.00 82.38 354 THR A N 1
ATOM 2814 C CA . THR A 1 354 ? -1.640 -9.248 -18.477 1.00 82.38 354 THR A CA 1
ATOM 2815 C C . THR A 1 354 ? -2.699 -9.443 -17.389 1.00 82.38 354 THR A C 1
ATOM 2817 O O . THR A 1 354 ? -2.742 -10.511 -16.761 1.00 82.38 354 THR A O 1
ATOM 2820 N N . GLY A 1 355 ? -3.575 -8.452 -17.206 1.00 87.31 355 GLY A N 1
ATOM 2821 C CA . GLY A 1 355 ? -4.612 -8.415 -16.183 1.00 87.31 355 GLY A CA 1
ATOM 2822 C C . GLY A 1 355 ? -4.042 -8.204 -14.783 1.00 87.31 355 GLY A C 1
ATOM 2823 O O . GLY A 1 355 ? -2.980 -7.599 -14.602 1.00 87.31 355 GLY A O 1
ATOM 2824 N N . TYR A 1 356 ? -4.760 -8.712 -13.781 1.00 91.25 356 TYR A N 1
ATOM 2825 C CA . TYR A 1 356 ? -4.283 -8.706 -12.404 1.00 91.25 356 TYR A CA 1
ATOM 2826 C C . TYR A 1 356 ? -3.127 -9.695 -12.211 1.00 91.25 356 TYR A C 1
ATOM 2828 O O . TYR A 1 356 ? -3.177 -10.853 -12.641 1.00 91.25 356 TYR A O 1
ATOM 2836 N N . ILE A 1 357 ? -2.091 -9.222 -11.529 1.00 91.31 357 ILE A N 1
ATOM 2837 C CA . ILE A 1 357 ? -0.914 -9.970 -11.111 1.00 91.31 357 ILE A CA 1
ATOM 2838 C C . ILE A 1 357 ? -0.887 -9.983 -9.589 1.00 91.31 357 ILE A C 1
ATOM 2840 O O . ILE A 1 357 ? -0.780 -8.936 -8.943 1.00 91.31 357 ILE A O 1
ATOM 2844 N N . PHE A 1 358 ? -0.956 -11.187 -9.034 1.00 90.94 358 PHE A N 1
ATOM 2845 C CA . PHE A 1 358 ? -0.901 -11.416 -7.601 1.00 90.94 358 PHE A CA 1
ATOM 2846 C C . PHE A 1 358 ? 0.558 -11.554 -7.166 1.00 90.94 358 PHE A C 1
ATOM 2848 O O . PHE A 1 358 ? 1.304 -12.310 -7.791 1.00 90.94 358 PHE A O 1
ATOM 2855 N N . PRO A 1 359 ? 0.989 -10.821 -6.130 1.00 91.81 359 PRO A N 1
ATOM 2856 C CA . PRO A 1 359 ? 2.345 -10.947 -5.635 1.00 91.81 359 PRO A CA 1
ATOM 2857 C C . PRO A 1 359 ? 2.524 -12.255 -4.859 1.00 91.81 359 PRO A C 1
ATOM 2859 O O . PRO A 1 359 ? 1.560 -12.812 -4.319 1.00 91.81 359 PRO A O 1
ATOM 2862 N N . TYR A 1 360 ? 3.776 -12.683 -4.714 1.00 92.62 360 TYR A N 1
ATOM 2863 C CA . TYR A 1 360 ? 4.137 -13.658 -3.698 1.00 92.62 360 TYR A CA 1
ATOM 2864 C C . TYR A 1 360 ? 3.757 -13.123 -2.320 1.00 92.62 360 TYR A C 1
ATOM 2866 O O . TYR A 1 360 ? 4.108 -11.998 -1.954 1.00 92.62 360 TYR A O 1
ATOM 2874 N N . VAL A 1 361 ? 3.072 -13.957 -1.547 1.00 90.88 361 VAL A N 1
ATOM 2875 C CA . VAL A 1 361 ? 2.818 -13.726 -0.129 1.00 90.88 361 VAL A CA 1
ATOM 2876 C C . VAL A 1 361 ? 2.830 -15.079 0.563 1.00 90.88 361 VAL A C 1
ATOM 2878 O O . VAL A 1 361 ? 2.135 -15.986 0.099 1.00 90.88 361 VAL A O 1
ATOM 2881 N N . ASP A 1 362 ? 3.578 -15.183 1.663 1.00 89.69 362 ASP A N 1
ATOM 2882 C CA . ASP A 1 362 ? 3.633 -16.388 2.491 1.00 89.69 362 ASP A CA 1
ATOM 2883 C C . ASP A 1 362 ? 2.237 -16.797 2.976 1.00 89.69 362 ASP A C 1
ATOM 2885 O O . ASP A 1 362 ? 1.415 -15.947 3.341 1.00 89.69 362 ASP A O 1
ATOM 2889 N N . ASP A 1 363 ? 1.987 -18.104 3.050 1.00 91.38 363 ASP A N 1
ATOM 2890 C CA . ASP A 1 363 ? 0.683 -18.652 3.438 1.00 91.38 363 ASP A CA 1
ATOM 2891 C C . ASP A 1 363 ? 0.230 -18.169 4.819 1.00 91.38 363 ASP A C 1
ATOM 2893 O O . ASP A 1 363 ? -0.944 -17.864 5.016 1.00 91.38 363 ASP A O 1
ATOM 2897 N N . SER A 1 364 ? 1.164 -17.997 5.759 1.00 92.25 364 SER A N 1
ATOM 2898 C CA . SER A 1 364 ? 0.873 -17.431 7.082 1.00 92.25 364 SER A CA 1
ATOM 2899 C C . SER A 1 364 ? 0.376 -15.984 7.005 1.00 92.25 364 SER A C 1
ATOM 2901 O O . SER A 1 364 ? -0.583 -15.618 7.684 1.00 92.25 364 SER A O 1
ATOM 2903 N N . THR A 1 365 ? 0.976 -15.161 6.141 1.00 91.88 365 THR A N 1
ATOM 2904 C CA . THR A 1 365 ? 0.560 -13.765 5.926 1.00 91.88 365 THR A CA 1
ATOM 2905 C C . THR A 1 365 ? -0.791 -13.700 5.216 1.00 91.88 365 THR A C 1
ATOM 2907 O O . THR A 1 365 ? -1.642 -12.865 5.542 1.00 91.88 365 THR A O 1
ATOM 2910 N N . ARG A 1 366 ? -1.019 -14.609 4.264 1.00 93.88 366 ARG A N 1
ATOM 2911 C CA . ARG A 1 366 ? -2.294 -14.757 3.558 1.00 93.88 366 ARG A CA 1
ATOM 2912 C C . ARG A 1 366 ? -3.415 -15.145 4.516 1.00 93.88 366 ARG A C 1
ATOM 2914 O O . ARG A 1 366 ? -4.424 -14.445 4.576 1.00 93.88 366 ARG A O 1
ATOM 2921 N N . GLN A 1 367 ? -3.196 -16.179 5.322 1.00 95.38 367 GLN A N 1
ATOM 2922 C CA . GLN A 1 367 ? -4.147 -16.637 6.328 1.00 95.38 367 GLN A CA 1
ATOM 2923 C C . GLN A 1 367 ? -4.451 -15.540 7.356 1.00 95.38 367 GLN A C 1
ATOM 2925 O O . GLN A 1 367 ? -5.618 -15.242 7.594 1.00 95.38 367 GLN A O 1
ATOM 2930 N N . ALA A 1 368 ? -3.430 -14.845 7.869 1.00 94.19 368 ALA A N 1
ATOM 2931 C CA . ALA A 1 368 ? -3.627 -13.716 8.780 1.00 94.19 368 ALA A CA 1
ATOM 2932 C C . ALA A 1 368 ? -4.471 -12.583 8.160 1.00 94.19 368 ALA A C 1
ATOM 2934 O O . ALA A 1 368 ? -5.246 -11.930 8.860 1.00 94.19 368 ALA A O 1
ATOM 2935 N N . THR A 1 369 ? -4.355 -12.355 6.846 1.00 95.06 369 THR A N 1
ATOM 2936 C CA . THR A 1 369 ? -5.181 -11.371 6.127 1.00 95.06 369 THR A CA 1
ATOM 2937 C C . THR A 1 369 ? -6.642 -11.817 6.033 1.00 95.06 369 THR A C 1
ATOM 2939 O O . THR A 1 369 ? -7.541 -11.006 6.255 1.00 95.06 369 THR A O 1
ATOM 2942 N N . TYR A 1 370 ? -6.892 -13.100 5.761 1.00 97.00 370 TYR A N 1
ATOM 2943 C CA . TYR A 1 370 ? -8.244 -13.669 5.714 1.00 97.00 370 TYR A CA 1
ATOM 2944 C C . TYR A 1 370 ? -8.912 -13.704 7.088 1.00 97.00 370 TYR A C 1
ATOM 2946 O O . TYR A 1 370 ? -10.094 -13.374 7.218 1.00 97.00 370 TYR A O 1
ATOM 2954 N N . ASP A 1 371 ? -8.153 -14.044 8.125 1.00 97.44 371 ASP A N 1
ATOM 2955 C CA . ASP A 1 371 ? -8.623 -14.020 9.505 1.00 97.44 371 ASP A CA 1
ATOM 2956 C C . ASP A 1 371 ? -8.946 -12.591 9.946 1.00 97.44 371 ASP A C 1
ATOM 2958 O O . ASP A 1 371 ? -10.010 -12.359 10.522 1.00 97.44 371 ASP A O 1
ATOM 2962 N N . LYS A 1 372 ? -8.109 -11.609 9.579 1.00 97.19 372 LYS A N 1
ATOM 2963 C CA . LYS A 1 372 ? -8.405 -10.182 9.773 1.00 97.19 372 LYS A CA 1
ATOM 2964 C C . LYS A 1 372 ? -9.708 -9.771 9.086 1.00 97.19 372 LYS A C 1
ATOM 2966 O O . LYS A 1 372 ? -10.566 -9.174 9.732 1.00 97.19 372 LYS A O 1
ATOM 2971 N N . ALA A 1 373 ? -9.874 -10.092 7.802 1.00 97.94 373 ALA A N 1
ATOM 2972 C CA . ALA A 1 373 ? -11.097 -9.773 7.067 1.00 97.94 373 ALA A CA 1
ATOM 2973 C C . ALA A 1 373 ? -12.334 -10.401 7.733 1.00 97.94 373 ALA A C 1
ATOM 2975 O O . ALA A 1 373 ? -13.333 -9.715 7.946 1.00 97.94 373 ALA A O 1
ATOM 2976 N N . SER A 1 374 ? -12.231 -11.671 8.138 1.00 98.50 374 SER A N 1
ATOM 2977 C CA . SER A 1 374 ? -13.292 -12.390 8.851 1.00 98.50 374 SER A CA 1
ATOM 2978 C C . SER A 1 374 ? -13.632 -11.730 10.189 1.00 98.50 374 SER A C 1
ATOM 2980 O O . SER A 1 374 ? -14.803 -11.495 10.469 1.00 98.50 374 SER A O 1
ATOM 2982 N N . GLY A 1 375 ? -12.624 -11.398 11.003 1.00 98.31 375 GLY A N 1
ATOM 2983 C CA . GLY A 1 375 ? -12.812 -10.736 12.295 1.00 98.31 375 GLY A CA 1
ATOM 2984 C C . GLY A 1 375 ? -13.474 -9.367 12.158 1.00 98.31 375 GLY A C 1
ATOM 2985 O O . GLY A 1 375 ? -14.447 -9.082 12.856 1.00 98.31 375 GLY A O 1
ATOM 2986 N N . ASN A 1 376 ? -13.031 -8.561 11.188 1.00 98.56 376 ASN A N 1
ATOM 2987 C CA . ASN A 1 376 ? -13.650 -7.270 10.893 1.00 98.56 376 ASN A CA 1
ATOM 2988 C C . ASN A 1 376 ? -15.132 -7.440 10.523 1.00 98.56 376 ASN A C 1
ATOM 2990 O O . ASN A 1 376 ? -15.993 -6.837 11.160 1.00 98.56 376 ASN A O 1
ATOM 2994 N N . LEU A 1 377 ? -15.443 -8.305 9.555 1.00 98.81 377 LEU A N 1
ATOM 2995 C CA . LEU A 1 377 ? -16.810 -8.517 9.067 1.00 98.81 377 LEU A CA 1
ATOM 2996 C C . LEU A 1 377 ? -17.737 -9.105 10.141 1.00 98.81 377 LEU A C 1
ATOM 2998 O O . LEU A 1 377 ? -18.872 -8.655 10.276 1.00 98.81 377 LEU A O 1
ATOM 3002 N N . LEU A 1 378 ? -17.255 -10.045 10.958 1.00 98.81 378 LEU A N 1
ATOM 3003 C CA . LEU A 1 378 ? -18.007 -10.558 12.108 1.00 98.81 378 LEU A CA 1
ATOM 3004 C C . LEU A 1 378 ? -18.283 -9.447 13.127 1.00 98.81 378 LEU A C 1
ATOM 3006 O O . LEU A 1 378 ? -19.412 -9.300 13.585 1.00 98.81 378 LEU A O 1
ATOM 3010 N N . SER A 1 379 ? -17.297 -8.601 13.437 1.00 98.69 379 SER A N 1
ATOM 3011 C CA . SER A 1 379 ? -17.520 -7.476 14.352 1.00 98.69 379 SER A CA 1
ATOM 3012 C C . SER A 1 379 ? -18.518 -6.451 13.789 1.00 98.69 379 SER A C 1
ATOM 3014 O O . SER A 1 379 ? -19.354 -5.937 14.532 1.00 98.69 379 SER A O 1
ATOM 3016 N N . MET A 1 380 ? -18.522 -6.220 12.469 1.00 98.69 380 MET A N 1
ATOM 3017 C CA . MET A 1 380 ? -19.534 -5.398 11.795 1.00 98.69 380 MET A CA 1
ATOM 3018 C C . MET A 1 380 ? -20.930 -6.027 11.911 1.00 98.69 380 MET A C 1
ATOM 3020 O O . MET A 1 380 ? -21.874 -5.325 12.272 1.00 98.69 380 MET A O 1
ATOM 3024 N N . LEU A 1 381 ? -21.073 -7.343 11.691 1.00 98.81 381 LEU A N 1
ATOM 3025 C CA . LEU A 1 381 ? -22.338 -8.058 11.931 1.00 98.81 381 LEU A CA 1
ATOM 3026 C C . LEU A 1 381 ? -22.798 -7.920 13.383 1.00 98.81 381 LEU A C 1
ATOM 3028 O O . LEU A 1 381 ? -23.994 -7.758 13.625 1.00 98.81 381 LEU A O 1
ATOM 3032 N N . GLY A 1 382 ? -21.858 -7.930 14.330 1.00 98.50 382 GLY A N 1
ATOM 3033 C CA . GLY A 1 382 ? -22.120 -7.677 15.741 1.00 98.50 382 GLY A CA 1
ATOM 3034 C C . GLY A 1 382 ? -22.732 -6.296 15.985 1.00 98.50 382 GLY A C 1
ATOM 3035 O O . GLY A 1 382 ? -23.786 -6.184 16.612 1.00 98.50 382 GLY A O 1
ATOM 3036 N N . LEU A 1 383 ? -22.122 -5.242 15.434 1.00 98.56 383 LEU A N 1
ATOM 3037 C CA . LEU A 1 383 ? -22.632 -3.871 15.556 1.00 98.56 383 LEU A CA 1
ATOM 3038 C C . LEU A 1 383 ? -23.982 -3.682 14.854 1.00 98.56 383 LEU A C 1
ATOM 3040 O O . LEU A 1 383 ? -24.872 -3.031 15.402 1.00 98.56 383 LEU A O 1
ATOM 3044 N N . ILE A 1 384 ? -24.160 -4.274 13.670 1.00 98.56 384 ILE A N 1
ATOM 3045 C CA . ILE A 1 384 ? -25.434 -4.243 12.940 1.00 98.56 384 ILE A CA 1
ATOM 3046 C C . ILE A 1 384 ? -26.524 -4.943 13.759 1.00 98.56 384 ILE A C 1
ATOM 3048 O O . ILE A 1 384 ? -27.604 -4.386 13.945 1.00 98.56 384 ILE A O 1
ATOM 3052 N N . ALA A 1 385 ? -26.244 -6.132 14.301 1.00 98.44 385 ALA A N 1
ATOM 3053 C CA . ALA A 1 385 ? -27.180 -6.868 15.145 1.00 98.44 385 ALA A CA 1
ATOM 3054 C C . ALA A 1 385 ? -27.565 -6.083 16.404 1.00 98.44 385 ALA A C 1
ATOM 3056 O O . ALA A 1 385 ? -28.748 -6.009 16.731 1.00 98.44 385 ALA A O 1
ATOM 3057 N N . MET A 1 386 ? -26.597 -5.435 17.057 1.00 97.38 386 MET A N 1
ATOM 3058 C CA . MET A 1 386 ? -26.842 -4.571 18.212 1.00 97.38 386 MET A CA 1
ATOM 3059 C C . MET A 1 386 ? -27.792 -3.419 17.859 1.00 97.38 386 MET A C 1
ATOM 3061 O O . MET A 1 386 ? -28.787 -3.218 18.551 1.00 97.38 386 MET A O 1
ATOM 3065 N N . LYS A 1 387 ? -27.540 -2.708 16.752 1.00 96.62 387 LYS A N 1
ATOM 3066 C CA . LYS A 1 387 ? -28.405 -1.614 16.273 1.00 96.62 387 LYS A CA 1
ATOM 3067 C C . LYS A 1 387 ? -29.810 -2.078 15.876 1.00 96.62 387 LYS A C 1
ATOM 3069 O O . LYS A 1 387 ? -30.756 -1.308 15.967 1.00 96.62 387 LYS A O 1
ATOM 3074 N N . GLN A 1 388 ? -29.956 -3.338 15.474 1.00 96.75 388 GLN A N 1
ATOM 3075 C CA . GLN A 1 388 ? -31.246 -3.974 15.191 1.00 96.75 388 GLN A CA 1
ATOM 3076 C C . GLN A 1 388 ? -31.940 -4.553 16.441 1.00 96.75 388 GLN A C 1
ATOM 3078 O O . GLN A 1 388 ? -32.983 -5.189 16.310 1.00 96.75 388 GLN A O 1
ATOM 3083 N N . GLY A 1 389 ? -31.370 -4.393 17.641 1.00 96.12 389 GLY A N 1
ATOM 3084 C CA . GLY A 1 389 ? -31.922 -4.943 18.886 1.00 96.12 389 GLY A CA 1
ATOM 3085 C C . GLY A 1 389 ? -31.706 -6.451 19.079 1.00 96.12 389 GLY A C 1
ATOM 3086 O O . GLY A 1 389 ? -32.275 -7.045 19.992 1.00 96.12 389 GLY A O 1
ATOM 3087 N N . ARG A 1 390 ? -30.873 -7.096 18.252 1.00 96.94 390 ARG A N 1
ATOM 3088 C CA . ARG A 1 390 ? -30.554 -8.533 18.317 1.00 96.94 390 ARG A CA 1
ATOM 3089 C C . ARG A 1 390 ? -29.309 -8.784 19.174 1.00 96.94 390 ARG A C 1
ATOM 3091 O O . ARG A 1 390 ? -28.271 -9.210 18.672 1.00 96.94 390 ARG A O 1
ATOM 3098 N N . THR A 1 391 ? -29.397 -8.510 20.474 1.00 94.94 391 THR A N 1
ATOM 3099 C CA . THR A 1 391 ? -28.236 -8.514 21.390 1.00 94.94 391 THR A CA 1
ATOM 3100 C C . THR A 1 391 ? -27.509 -9.861 21.477 1.00 94.94 391 THR A C 1
ATOM 3102 O O . THR A 1 391 ? -26.280 -9.881 21.518 1.00 94.94 391 THR A O 1
ATOM 3105 N N . ASN A 1 392 ? -28.227 -10.989 21.456 1.00 96.44 392 ASN A N 1
ATOM 3106 C CA . ASN A 1 392 ? -27.597 -12.318 21.495 1.00 96.44 392 ASN A CA 1
ATOM 3107 C C . ASN A 1 392 ? -26.778 -12.588 20.228 1.00 96.44 392 ASN A C 1
ATOM 3109 O O . ASN A 1 392 ? -25.621 -12.997 20.310 1.00 96.44 392 ASN A O 1
ATOM 3113 N N . ASP A 1 393 ? -27.345 -12.281 19.058 1.00 97.56 393 ASP A N 1
ATOM 3114 C CA . ASP A 1 393 ? -26.635 -12.392 17.784 1.00 97.56 393 ASP A CA 1
ATOM 3115 C C . ASP A 1 393 ? -25.429 -11.453 17.748 1.00 97.56 393 ASP A C 1
ATOM 3117 O O . ASP A 1 393 ? -24.373 -11.820 17.235 1.00 97.56 393 ASP A O 1
ATOM 3121 N N . ALA A 1 394 ? -25.574 -10.247 18.305 1.00 98.12 394 ALA A N 1
ATOM 3122 C CA . ALA A 1 394 ? -24.484 -9.293 18.415 1.00 98.12 394 ALA A CA 1
ATOM 3123 C C . ALA A 1 394 ? -23.324 -9.870 19.234 1.00 98.12 394 ALA A C 1
ATOM 3125 O O . ALA A 1 394 ? -22.195 -9.901 18.749 1.00 98.12 394 ALA A O 1
ATOM 3126 N N . ASN A 1 395 ? -23.613 -10.408 20.423 1.00 97.19 395 ASN A N 1
ATOM 3127 C CA . ASN A 1 395 ? -22.610 -11.027 21.285 1.00 97.19 395 ASN A CA 1
ATOM 3128 C C . ASN A 1 395 ? -21.918 -12.219 20.605 1.00 97.19 395 ASN A C 1
ATOM 3130 O O . ASN A 1 395 ? -20.692 -12.277 20.583 1.00 97.19 395 ASN A O 1
ATOM 3134 N N . ASN A 1 396 ? -22.686 -13.123 19.987 1.00 98.06 396 ASN A N 1
ATOM 3135 C CA . ASN A 1 396 ? -22.140 -14.290 19.287 1.00 98.06 396 ASN A CA 1
ATOM 3136 C C . ASN A 1 396 ? -21.179 -13.880 18.160 1.00 98.06 396 ASN A C 1
ATOM 3138 O O . ASN A 1 396 ? -20.095 -14.447 18.021 1.00 98.06 396 ASN A O 1
ATOM 3142 N N . ASN A 1 397 ? -21.547 -12.856 17.383 1.00 98.44 397 ASN A N 1
ATOM 3143 C CA . ASN A 1 397 ? -20.683 -12.305 16.343 1.00 98.44 397 ASN A CA 1
ATOM 3144 C C . ASN A 1 397 ? -19.419 -11.653 16.923 1.00 98.44 397 ASN A C 1
ATOM 3146 O O . ASN A 1 397 ? -18.337 -11.851 16.374 1.00 98.44 397 ASN A O 1
ATOM 3150 N N . MET A 1 398 ? -19.519 -10.927 18.043 1.00 97.75 398 MET A N 1
ATOM 3151 C CA . MET A 1 398 ? -18.352 -10.333 18.708 1.00 97.75 398 MET A CA 1
ATOM 3152 C C . MET A 1 398 ? -17.380 -11.389 19.243 1.00 97.75 398 MET A C 1
ATOM 3154 O O . MET A 1 398 ? -16.164 -11.228 19.125 1.00 97.75 398 MET A O 1
ATOM 3158 N N . GLU A 1 399 ? -17.886 -12.484 19.809 1.00 96.06 399 GLU A N 1
ATOM 3159 C CA . GLU A 1 399 ? -17.045 -13.592 20.269 1.00 96.06 399 GLU A CA 1
ATOM 3160 C C . GLU A 1 399 ? -16.370 -14.316 19.101 1.00 96.06 399 GLU A C 1
ATOM 3162 O O . GLU A 1 399 ? -15.159 -14.541 19.144 1.00 96.06 399 GLU A O 1
ATOM 3167 N N . ALA A 1 400 ? -17.111 -14.592 18.024 1.00 97.81 400 ALA A N 1
ATOM 3168 C CA . ALA A 1 400 ? -16.549 -15.166 16.805 1.00 97.81 400 ALA A CA 1
ATOM 3169 C C . ALA A 1 400 ? -15.490 -14.244 16.171 1.00 97.81 400 ALA A C 1
ATOM 3171 O O . ALA A 1 400 ? -14.442 -14.713 15.723 1.00 97.81 400 ALA A O 1
ATOM 3172 N N . ALA A 1 401 ? -15.720 -12.928 16.177 1.00 97.75 401 ALA A N 1
ATOM 3173 C CA . ALA A 1 401 ? -14.774 -11.944 15.664 1.00 97.75 401 ALA A CA 1
ATOM 3174 C C . ALA A 1 401 ? -13.433 -12.000 16.411 1.00 97.75 401 ALA A C 1
ATOM 3176 O O . ALA A 1 401 ? -12.382 -12.076 15.773 1.00 97.75 401 ALA A O 1
ATOM 3177 N N . MET A 1 402 ? -13.467 -12.048 17.749 1.00 94.44 402 MET A N 1
ATOM 3178 C CA . MET A 1 402 ? -12.264 -12.147 18.587 1.00 94.44 402 MET A CA 1
ATOM 3179 C C . MET A 1 402 ? -11.495 -13.462 18.404 1.00 94.44 402 MET A C 1
ATOM 3181 O O . MET A 1 402 ? -10.278 -13.482 18.592 1.00 94.44 402 MET A O 1
ATOM 3185 N N . GLN A 1 403 ? -12.178 -14.553 18.044 1.00 94.69 403 GLN A N 1
ATOM 3186 C CA . GLN A 1 403 ? -11.526 -15.827 17.719 1.00 94.69 403 GLN A CA 1
ATOM 3187 C C . GLN A 1 403 ? -10.790 -15.776 16.377 1.00 94.69 403 GLN A C 1
ATOM 3189 O O . GLN A 1 403 ? -9.805 -16.488 16.197 1.00 94.69 403 GLN A O 1
ATOM 3194 N N . LYS A 1 404 ? -11.258 -14.946 15.436 1.00 95.00 404 LYS A N 1
ATOM 3195 C CA . LYS A 1 404 ? -10.630 -14.775 14.122 1.00 95.00 404 LYS A CA 1
ATOM 3196 C C . LYS A 1 404 ? -9.472 -13.799 14.166 1.00 95.00 404 LYS A C 1
ATOM 3198 O O . LYS A 1 404 ? -8.369 -14.132 13.750 1.00 95.00 404 LYS A O 1
ATOM 3203 N N . ALA A 1 405 ? -9.705 -12.597 14.675 1.00 90.50 405 ALA A N 1
ATOM 3204 C CA . ALA A 1 405 ? -8.692 -11.564 14.666 1.00 90.50 405 ALA A CA 1
ATOM 3205 C C . ALA A 1 405 ? -8.751 -10.689 15.907 1.00 90.50 405 ALA A C 1
ATOM 3207 O O . ALA A 1 405 ? -9.759 -10.523 16.583 1.00 90.50 405 ALA A O 1
ATOM 3208 N N . SER A 1 406 ? -7.605 -10.093 16.185 1.00 87.62 406 SER A N 1
ATOM 3209 C CA . SER A 1 406 ? -7.432 -9.103 17.243 1.00 87.62 406 SER A CA 1
ATOM 3210 C C . SER A 1 406 ? -6.614 -7.932 16.705 1.00 87.62 406 SER A C 1
ATOM 3212 O O . SER A 1 406 ? -5.663 -7.463 17.335 1.00 87.62 406 SER A O 1
ATOM 3214 N N . ASP A 1 407 ? -6.919 -7.537 15.470 1.00 91.00 407 ASP A N 1
ATOM 3215 C CA . ASP A 1 407 ? -6.493 -6.270 14.892 1.00 91.00 407 ASP A CA 1
ATOM 3216 C C . ASP A 1 407 ? -7.332 -5.113 15.458 1.00 91.00 407 ASP A C 1
ATOM 3218 O O . ASP A 1 407 ? -8.352 -5.322 16.117 1.00 91.00 407 ASP A O 1
ATOM 3222 N N . LYS A 1 408 ? -6.883 -3.882 15.207 1.00 88.69 408 LYS A N 1
ATOM 3223 C CA . LYS A 1 408 ? -7.468 -2.678 15.800 1.00 88.69 408 LYS A CA 1
ATOM 3224 C C . LYS A 1 408 ? -8.965 -2.530 15.514 1.00 88.69 408 LYS A C 1
ATOM 3226 O O . LYS A 1 408 ? -9.718 -2.321 16.455 1.00 88.69 408 LYS A O 1
ATOM 3231 N N . GLU A 1 409 ? -9.389 -2.675 14.259 1.00 93.62 409 GLU A N 1
ATOM 3232 C CA . GLU A 1 409 ? -10.792 -2.482 13.858 1.00 93.62 409 GLU A CA 1
ATOM 3233 C C . GLU A 1 409 ? -11.710 -3.477 14.579 1.00 93.62 409 GLU A C 1
ATOM 3235 O O . GLU A 1 409 ? -12.684 -3.076 15.214 1.00 93.62 409 GLU A O 1
ATOM 3240 N N . THR A 1 410 ? -11.339 -4.763 14.576 1.00 96.12 410 THR A N 1
ATOM 3241 C CA . THR A 1 410 ? -12.084 -5.809 15.290 1.00 96.12 410 THR A CA 1
ATOM 3242 C C . THR A 1 410 ? -12.202 -5.493 16.781 1.00 96.12 410 THR A C 1
ATOM 3244 O O . THR A 1 410 ? -13.296 -5.520 17.339 1.00 96.12 410 THR A O 1
ATOM 3247 N N . LEU A 1 411 ? -11.088 -5.159 17.442 1.00 93.75 411 LEU A N 1
ATOM 3248 C CA . LEU A 1 411 ? -11.094 -4.880 18.881 1.00 93.75 411 LEU A CA 1
ATOM 3249 C C . LEU A 1 411 ? -11.866 -3.602 19.230 1.00 93.75 411 LEU A C 1
ATOM 3251 O O . LEU A 1 411 ? -12.512 -3.559 20.274 1.00 93.75 411 LEU A O 1
ATOM 3255 N N . ASP A 1 412 ? -11.807 -2.572 18.386 1.00 93.75 412 ASP A N 1
ATOM 3256 C CA . ASP A 1 412 ? -12.529 -1.313 18.588 1.00 93.75 412 ASP A CA 1
ATOM 3257 C C . ASP A 1 412 ? -14.047 -1.531 18.474 1.00 93.75 412 ASP A C 1
ATOM 3259 O O . ASP A 1 412 ? -14.787 -1.101 19.361 1.00 93.75 412 ASP A O 1
ATOM 3263 N N . ASN A 1 413 ? -14.504 -2.294 17.477 1.00 96.88 413 ASN A N 1
ATOM 3264 C CA . ASN A 1 413 ? -15.916 -2.660 17.326 1.00 96.88 413 ASN A CA 1
ATOM 3265 C C . ASN A 1 413 ? -16.426 -3.508 18.502 1.00 96.88 413 ASN A C 1
ATOM 3267 O O . ASN A 1 413 ? -17.502 -3.250 19.046 1.00 96.88 413 ASN A O 1
ATOM 3271 N N . VAL A 1 414 ? -15.642 -4.499 18.937 1.00 96.81 414 VAL A N 1
ATOM 3272 C CA . VAL A 1 414 ? -16.008 -5.354 20.076 1.00 96.81 414 VAL A CA 1
ATOM 3273 C C . VAL A 1 414 ? -16.032 -4.547 21.384 1.00 96.81 414 VAL A C 1
ATOM 3275 O O . VAL A 1 414 ? -16.942 -4.714 22.198 1.00 96.81 414 VAL A O 1
ATOM 3278 N N . ALA A 1 415 ? -15.080 -3.629 21.579 1.00 95.31 415 ALA A N 1
ATOM 3279 C CA . ALA A 1 415 ? -15.072 -2.727 22.729 1.00 95.31 415 ALA A CA 1
ATOM 3280 C C . ALA A 1 415 ? -16.290 -1.792 22.731 1.00 95.31 415 ALA A C 1
ATOM 3282 O O . ALA A 1 415 ? -16.918 -1.632 23.776 1.00 95.31 415 ALA A O 1
ATOM 3283 N N . LEU A 1 416 ? -16.667 -1.233 21.574 1.00 95.56 416 LEU A N 1
ATOM 3284 C CA . LEU A 1 416 ? -17.868 -0.406 21.434 1.00 95.56 416 LEU A CA 1
ATOM 3285 C C . LEU A 1 416 ? -19.127 -1.170 21.870 1.00 95.56 416 LEU A C 1
ATOM 3287 O O . LEU A 1 416 ? -19.927 -0.641 22.641 1.00 95.56 416 LEU A O 1
ATOM 3291 N N . PHE A 1 417 ? -19.278 -2.425 21.440 1.00 96.81 417 PHE A N 1
ATOM 3292 C CA . PHE A 1 417 ? -20.405 -3.270 21.842 1.00 96.81 417 PHE A CA 1
ATOM 3293 C C . PHE A 1 417 ? -20.447 -3.523 23.353 1.00 96.81 417 PHE A C 1
ATOM 3295 O O . PHE A 1 417 ? -21.487 -3.327 23.987 1.00 96.81 417 PHE A O 1
ATOM 3302 N N . TYR A 1 418 ? -19.328 -3.920 23.964 1.00 96.31 418 TYR A N 1
ATOM 3303 C CA . TYR A 1 418 ? -19.308 -4.186 25.406 1.00 96.31 418 TYR A CA 1
ATOM 3304 C C . TYR A 1 418 ? -19.427 -2.918 26.257 1.00 96.31 418 TYR A C 1
ATOM 3306 O O . TYR A 1 418 ? -19.980 -2.975 27.354 1.00 96.31 418 TYR A O 1
ATOM 3314 N N . GLN A 1 419 ? -18.991 -1.767 25.742 1.00 95.25 419 GLN A N 1
ATOM 3315 C CA . GLN A 1 419 ? -19.246 -0.470 26.361 1.00 95.25 419 GLN A CA 1
ATOM 3316 C C . GLN A 1 419 ? -20.737 -0.126 26.346 1.00 95.25 419 GLN A C 1
ATOM 3318 O O . GLN A 1 419 ? -21.273 0.266 27.380 1.00 95.25 419 GLN A O 1
ATOM 3323 N N . GLN A 1 420 ? -21.422 -0.312 25.216 1.00 93.69 420 GLN A N 1
ATOM 3324 C CA . GLN A 1 420 ? -22.856 -0.023 25.110 1.00 93.69 420 GLN A CA 1
ATOM 3325 C C . GLN A 1 420 ? -23.731 -1.001 25.900 1.00 93.69 420 GLN A C 1
ATOM 3327 O O . GLN A 1 420 ? -24.778 -0.612 26.409 1.00 93.69 420 GLN A O 1
ATOM 3332 N N . THR A 1 421 ? -23.296 -2.252 26.048 1.00 93.19 421 THR A N 1
ATOM 3333 C CA . THR A 1 421 ? -24.004 -3.266 26.849 1.00 93.19 421 THR A CA 1
ATOM 3334 C C . THR A 1 421 ? -23.605 -3.273 28.327 1.00 93.19 421 THR A C 1
ATOM 3336 O O . THR A 1 421 ? -24.152 -4.055 29.100 1.00 93.19 421 THR A O 1
ATOM 3339 N N . GLY A 1 422 ? -22.666 -2.415 28.746 1.00 93.75 422 GLY A N 1
ATOM 3340 C CA . GLY A 1 422 ? -22.222 -2.317 30.140 1.00 93.75 422 GLY A CA 1
ATOM 3341 C C . GLY A 1 422 ? -21.434 -3.532 30.647 1.00 93.75 422 GLY A C 1
ATOM 3342 O O . GLY A 1 422 ? -21.322 -3.731 31.856 1.00 93.75 422 GLY A O 1
ATOM 3343 N N . ASN A 1 423 ? -20.870 -4.354 29.755 1.00 94.12 423 ASN A N 1
ATOM 3344 C CA . ASN A 1 423 ? -20.128 -5.558 30.127 1.00 94.12 423 ASN A CA 1
ATOM 3345 C C . ASN A 1 423 ? -18.675 -5.223 30.512 1.00 94.12 423 ASN A C 1
ATOM 3347 O O . ASN A 1 423 ? -17.727 -5.396 29.739 1.00 94.12 423 ASN A O 1
ATOM 3351 N N . THR A 1 424 ? -18.502 -4.735 31.738 1.00 94.19 424 THR A N 1
ATOM 3352 C CA . THR A 1 424 ? -17.204 -4.316 32.290 1.00 94.19 424 THR A CA 1
ATOM 3353 C C . THR A 1 424 ? -16.177 -5.448 32.337 1.00 94.19 424 THR A C 1
ATOM 3355 O O . THR A 1 424 ? -15.001 -5.207 32.066 1.00 94.19 424 THR A O 1
ATOM 3358 N N . ALA A 1 425 ? -16.604 -6.687 32.596 1.00 94.38 425 ALA A N 1
ATOM 3359 C CA . ALA A 1 425 ? -15.718 -7.850 32.627 1.00 94.38 425 ALA A CA 1
ATOM 3360 C C . ALA A 1 425 ? -15.080 -8.122 31.253 1.00 94.38 425 ALA A C 1
ATOM 3362 O O . ALA A 1 425 ? -13.862 -8.288 31.152 1.00 94.38 425 ALA A O 1
ATOM 3363 N N . LYS A 1 426 ? -15.872 -8.110 30.173 1.00 92.94 426 LYS A N 1
ATOM 3364 C CA . LYS A 1 426 ? -15.348 -8.279 28.807 1.00 92.94 426 LYS A CA 1
ATOM 3365 C C . LYS A 1 426 ? -14.469 -7.100 28.380 1.00 92.94 426 LYS A C 1
ATOM 3367 O O . LYS A 1 426 ? -13.453 -7.319 27.725 1.00 92.94 426 LYS A O 1
ATOM 3372 N N . LEU A 1 427 ? -14.795 -5.871 28.789 1.00 92.88 427 LEU A N 1
ATOM 3373 C CA . LEU A 1 427 ? -13.936 -4.701 28.548 1.00 92.88 427 LEU A CA 1
ATOM 3374 C C . LEU A 1 427 ? -12.560 -4.841 29.212 1.00 92.88 427 LEU A C 1
ATOM 3376 O O . LEU A 1 427 ? -11.544 -4.563 28.575 1.00 92.88 427 LEU A O 1
ATOM 3380 N N . GLN A 1 428 ? -12.509 -5.325 30.455 1.00 92.50 428 GLN A N 1
ATOM 3381 C CA . GLN A 1 428 ? -11.244 -5.606 31.142 1.00 92.50 428 GLN A CA 1
ATOM 3382 C C . GLN A 1 428 ? -10.446 -6.704 30.427 1.00 92.50 428 GLN A C 1
ATOM 3384 O O . GLN A 1 428 ? -9.243 -6.551 30.214 1.00 92.50 428 GLN A O 1
ATOM 3389 N N . GLN A 1 429 ? -11.108 -7.780 29.984 1.00 91.06 429 GLN A N 1
ATOM 3390 C CA . GLN A 1 429 ? -10.465 -8.844 29.202 1.00 91.06 429 GLN A CA 1
ATOM 3391 C C . GLN A 1 429 ? -9.883 -8.321 27.878 1.00 91.06 429 GLN A C 1
ATOM 3393 O O . GLN A 1 429 ? -8.749 -8.647 27.530 1.00 91.06 429 GLN A O 1
ATOM 3398 N N . LEU A 1 430 ? -10.625 -7.476 27.158 1.00 90.94 430 LEU A N 1
ATOM 3399 C CA . LEU A 1 430 ? -10.154 -6.817 25.936 1.00 90.94 430 LEU A CA 1
ATOM 3400 C C . LEU A 1 430 ? -8.942 -5.922 26.192 1.00 90.94 430 LEU A C 1
ATOM 3402 O O . LEU A 1 430 ? -7.995 -5.930 25.405 1.00 90.94 430 LEU A O 1
ATOM 3406 N N . GLN A 1 431 ? -8.964 -5.146 27.277 1.00 89.50 431 GLN A N 1
ATOM 3407 C CA . GLN A 1 431 ? -7.848 -4.284 27.651 1.00 89.50 431 GLN A CA 1
ATOM 3408 C C . GLN A 1 431 ? -6.595 -5.112 27.959 1.00 89.50 431 GLN A C 1
ATOM 3410 O O . GLN A 1 431 ? -5.529 -4.805 27.429 1.00 89.50 431 GLN A O 1
ATOM 3415 N N . ALA A 1 432 ? -6.737 -6.204 28.716 1.00 90.44 432 ALA A N 1
ATOM 3416 C CA . ALA A 1 432 ? -5.646 -7.135 28.991 1.00 90.44 432 ALA A CA 1
ATOM 3417 C C . ALA A 1 432 ? -5.106 -7.794 27.708 1.00 90.44 432 ALA A C 1
ATOM 3419 O O . ALA A 1 432 ? -3.894 -7.932 27.542 1.00 90.44 432 ALA A O 1
ATOM 3420 N N . LEU A 1 433 ? -5.984 -8.157 26.765 1.00 89.69 433 LEU A N 1
ATOM 3421 C CA . LEU A 1 433 ? -5.573 -8.687 25.463 1.00 89.69 433 LEU A CA 1
ATOM 3422 C C . LEU A 1 433 ? -4.792 -7.645 24.651 1.00 89.69 433 LEU A C 1
ATOM 3424 O O . LEU A 1 433 ? -3.735 -7.971 24.111 1.00 89.69 433 LEU A O 1
ATOM 3428 N N . ARG A 1 434 ? -5.277 -6.396 24.577 1.00 89.75 434 ARG A N 1
ATOM 3429 C CA . ARG A 1 434 ? -4.570 -5.290 23.906 1.00 89.75 434 ARG A CA 1
ATOM 3430 C C . ARG A 1 434 ? -3.188 -5.073 24.510 1.00 89.75 434 ARG A C 1
ATOM 3432 O O . ARG A 1 434 ? -2.214 -5.008 23.766 1.00 89.75 434 ARG A O 1
ATOM 3439 N N . GLU A 1 435 ? -3.102 -5.028 25.836 1.00 90.25 435 GLU A N 1
ATOM 3440 C CA . GLU A 1 435 ? -1.843 -4.855 26.558 1.00 90.25 435 GLU A CA 1
ATOM 3441 C C . GLU A 1 435 ? -0.877 -6.014 26.296 1.00 90.25 435 GLU A C 1
ATOM 3443 O O . GLU A 1 435 ? 0.273 -5.770 25.938 1.00 90.25 435 GLU A O 1
ATOM 3448 N N . LYS A 1 436 ? -1.347 -7.268 26.356 1.00 91.31 436 LYS A N 1
ATOM 3449 C CA . LYS A 1 436 ? -0.531 -8.447 26.030 1.00 91.31 436 LYS A CA 1
ATOM 3450 C C . LYS A 1 436 ? 0.012 -8.385 24.601 1.00 91.31 436 LYS A C 1
ATOM 3452 O O . LYS A 1 436 ? 1.209 -8.560 24.398 1.00 91.31 436 LYS A O 1
ATOM 3457 N N . LYS A 1 437 ? -0.838 -8.096 23.609 1.00 88.50 437 LYS A N 1
ATOM 3458 C CA . LYS A 1 437 ? -0.405 -8.007 22.202 1.00 88.50 437 LYS A CA 1
ATOM 3459 C C . LYS A 1 437 ? 0.560 -6.847 21.973 1.00 88.50 437 LYS A C 1
ATOM 3461 O O . LYS A 1 437 ? 1.521 -6.996 21.219 1.00 88.50 437 LYS A O 1
ATOM 3466 N N . MET A 1 438 ? 0.315 -5.703 22.612 1.00 90.94 438 MET A N 1
ATOM 3467 C CA . MET A 1 438 ? 1.232 -4.568 22.560 1.00 90.94 438 MET A CA 1
ATOM 3468 C C . MET A 1 438 ? 2.572 -4.931 23.202 1.00 90.94 438 MET A C 1
ATOM 3470 O O . MET A 1 438 ? 3.609 -4.624 22.628 1.00 90.94 438 MET A O 1
ATOM 3474 N N . LEU A 1 439 ? 2.571 -5.639 24.333 1.00 92.88 439 LEU A N 1
ATOM 3475 C CA . LEU A 1 439 ? 3.784 -6.104 24.999 1.00 92.88 439 LEU A CA 1
ATOM 3476 C C . LEU A 1 439 ? 4.577 -7.074 24.118 1.00 92.88 439 LEU A C 1
ATOM 3478 O O . LEU A 1 439 ? 5.788 -6.910 23.980 1.00 92.88 439 LEU A O 1
ATOM 3482 N N . ASP A 1 440 ? 3.913 -8.048 23.495 1.00 92.06 440 ASP A N 1
ATOM 3483 C CA . ASP A 1 440 ? 4.555 -8.980 22.564 1.00 92.06 440 ASP A CA 1
ATOM 3484 C C . ASP A 1 440 ? 5.182 -8.218 21.385 1.00 92.06 440 ASP A C 1
ATOM 3486 O O . ASP A 1 440 ? 6.352 -8.428 21.060 1.00 92.06 440 ASP A O 1
ATOM 3490 N N . LYS A 1 441 ? 4.461 -7.240 20.813 1.00 90.00 441 LYS A N 1
ATOM 3491 C CA . LYS A 1 441 ? 4.993 -6.348 19.771 1.00 90.00 441 LYS A CA 1
ATOM 3492 C C . LYS A 1 441 ? 6.203 -5.554 20.270 1.00 90.00 441 LYS A C 1
ATOM 3494 O O . LYS A 1 441 ? 7.239 -5.561 19.612 1.00 90.00 441 LYS A O 1
ATOM 3499 N N . VAL A 1 442 ? 6.109 -4.913 21.433 1.00 93.81 442 VAL A N 1
ATOM 3500 C CA . VAL A 1 442 ? 7.207 -4.142 22.032 1.00 93.81 442 VAL A CA 1
ATOM 3501 C C . VAL A 1 442 ? 8.444 -5.021 22.224 1.00 93.81 442 VAL A C 1
ATOM 3503 O O . VAL A 1 442 ? 9.531 -4.615 21.827 1.00 93.81 442 VAL A O 1
ATOM 3506 N N . LYS A 1 443 ? 8.297 -6.247 22.741 1.00 93.62 443 LYS A N 1
ATOM 3507 C CA . LYS A 1 443 ? 9.418 -7.186 22.911 1.00 93.62 443 LYS A CA 1
ATOM 3508 C C . LYS A 1 443 ? 10.138 -7.475 21.591 1.00 93.62 443 LYS A C 1
ATOM 3510 O O . LYS A 1 443 ? 11.364 -7.482 21.571 1.00 93.62 443 LYS A O 1
ATOM 3515 N N . THR A 1 444 ? 9.400 -7.651 20.492 1.00 92.94 444 THR A N 1
ATOM 3516 C CA . THR A 1 444 ? 10.000 -7.869 19.158 1.00 92.94 444 THR A CA 1
ATOM 3517 C C . THR A 1 444 ? 10.678 -6.628 18.570 1.00 92.94 444 THR A C 1
ATOM 3519 O O . THR A 1 444 ? 11.539 -6.757 17.709 1.00 92.94 444 THR A O 1
ATOM 3522 N N . GLN A 1 445 ? 10.310 -5.429 19.030 1.00 92.94 445 GLN A N 1
ATOM 3523 C CA . GLN A 1 445 ? 10.880 -4.154 18.581 1.00 92.94 445 GLN A CA 1
ATOM 3524 C C . GLN A 1 445 ? 12.124 -3.738 19.374 1.00 92.94 445 GLN A C 1
ATOM 3526 O O . GLN A 1 445 ? 12.689 -2.674 19.111 1.00 92.94 445 GLN A O 1
ATOM 3531 N N . ARG A 1 446 ? 12.533 -4.541 20.362 1.00 94.12 446 ARG A N 1
ATOM 3532 C CA . ARG A 1 446 ? 13.684 -4.232 21.200 1.00 94.12 446 ARG A CA 1
ATOM 3533 C C . ARG A 1 446 ? 14.959 -4.261 20.364 1.00 94.12 446 ARG A C 1
ATOM 3535 O O . ARG A 1 446 ? 15.270 -5.246 19.700 1.00 94.12 446 ARG A O 1
ATOM 3542 N N . ILE A 1 447 ? 15.708 -3.176 20.447 1.00 94.62 447 ILE A N 1
ATOM 3543 C CA . ILE A 1 447 ? 17.047 -3.039 19.885 1.00 94.62 447 ILE A CA 1
ATOM 3544 C C . ILE A 1 447 ? 18.059 -2.895 21.022 1.00 94.62 447 ILE A C 1
ATOM 3546 O O . ILE A 1 447 ? 17.690 -2.792 22.189 1.00 94.62 447 ILE A O 1
ATOM 3550 N N . ASN A 1 448 ? 19.346 -2.906 20.692 1.00 95.25 448 ASN A N 1
ATOM 3551 C CA . ASN A 1 448 ? 20.393 -2.590 21.653 1.00 95.25 448 ASN A CA 1
ATOM 3552 C C . ASN A 1 448 ? 21.502 -1.809 20.948 1.00 95.25 448 ASN A C 1
ATOM 3554 O O . ASN A 1 448 ? 22.418 -2.395 20.372 1.00 95.25 448 ASN A O 1
ATOM 3558 N N . ARG A 1 449 ? 21.369 -0.481 20.930 1.00 94.12 449 ARG A N 1
ATOM 3559 C CA . ARG A 1 449 ? 22.317 0.422 20.266 1.00 94.12 449 ARG A CA 1
ATOM 3560 C C . ARG A 1 449 ? 22.769 1.502 21.249 1.00 94.12 449 ARG A C 1
ATOM 3562 O O . ARG A 1 449 ? 21.889 2.137 21.822 1.00 94.12 449 ARG A O 1
ATOM 3569 N N . PRO A 1 450 ? 24.073 1.787 21.396 1.00 93.88 450 PRO A N 1
ATOM 3570 C CA . PRO A 1 450 ? 24.532 2.918 22.200 1.00 93.88 450 PRO A CA 1
ATOM 3571 C C . PRO A 1 450 ? 23.833 4.218 21.793 1.00 93.88 450 PRO A C 1
ATOM 3573 O O . PRO A 1 450 ? 23.704 4.509 20.598 1.00 93.88 450 PRO A O 1
ATOM 3576 N N . ALA A 1 451 ? 23.349 4.990 22.768 1.00 91.38 451 ALA A N 1
ATOM 3577 C CA . ALA A 1 451 ? 22.857 6.330 22.481 1.00 91.38 451 ALA A CA 1
ATOM 3578 C C . ALA A 1 451 ? 24.033 7.201 21.994 1.00 91.38 451 ALA A C 1
ATOM 3580 O O . ALA A 1 451 ? 25.122 7.123 22.568 1.00 91.38 451 ALA A O 1
ATOM 3581 N N . PRO A 1 452 ? 23.860 8.005 20.928 1.00 90.88 452 PRO A N 1
ATOM 3582 C CA . PRO A 1 452 ? 24.923 8.887 20.462 1.00 90.88 452 PRO A CA 1
ATOM 3583 C C . PRO A 1 452 ? 25.233 9.954 21.519 1.00 90.88 452 PRO A C 1
ATOM 3585 O O . PRO A 1 452 ? 24.437 10.204 22.419 1.00 90.88 452 PRO A O 1
ATOM 3588 N N . VAL A 1 453 ? 26.376 10.626 21.391 1.00 84.00 453 VAL A N 1
ATOM 3589 C CA . VAL A 1 453 ? 26.644 11.832 22.183 1.00 84.00 453 VAL A CA 1
ATOM 3590 C C . VAL A 1 453 ? 25.805 12.977 21.617 1.00 84.00 453 VAL A C 1
ATOM 3592 O O . VAL A 1 453 ? 25.865 13.259 20.419 1.00 84.00 453 VAL A O 1
ATOM 3595 N N . PHE A 1 454 ? 25.033 13.629 22.479 1.00 81.00 454 PHE A N 1
ATOM 3596 C CA . PHE A 1 454 ? 24.193 14.781 22.159 1.00 81.00 454 PHE A CA 1
ATOM 3597 C C . PHE A 1 454 ? 24.290 15.816 23.282 1.00 81.00 454 PHE A C 1
ATOM 3599 O O . PHE A 1 454 ? 24.616 15.482 24.422 1.00 81.00 454 PHE A O 1
ATOM 3606 N N . SER A 1 455 ? 24.004 17.072 22.952 1.00 80.94 455 SER A N 1
ATOM 3607 C CA . SER A 1 455 ? 23.963 18.175 23.909 1.00 80.94 455 SER A CA 1
ATOM 3608 C C . SER A 1 455 ? 22.649 18.918 23.755 1.00 80.94 455 SER A C 1
ATOM 3610 O O . SER A 1 455 ? 22.235 19.240 22.641 1.00 80.94 455 SER A O 1
ATOM 3612 N N . PHE A 1 456 ? 21.994 19.175 24.880 1.00 89.62 456 PHE A N 1
ATOM 3613 C CA . PHE A 1 456 ? 20.756 19.935 24.941 1.00 89.62 456 PHE A CA 1
ATOM 3614 C C . PHE A 1 456 ? 20.903 21.060 25.952 1.00 89.62 456 PHE A C 1
ATOM 3616 O O . PHE A 1 456 ? 21.711 20.985 26.883 1.00 89.62 456 PHE A O 1
ATOM 3623 N N . VAL A 1 457 ? 20.075 22.081 25.785 1.00 94.88 457 VAL A N 1
ATOM 3624 C CA . VAL A 1 457 ? 19.914 23.143 26.773 1.00 94.88 457 VAL A CA 1
ATOM 3625 C C . VAL A 1 457 ? 18.511 23.100 27.360 1.00 94.88 457 VAL A C 1
ATOM 3627 O O . VAL A 1 457 ? 17.559 22.670 26.703 1.00 94.88 457 VAL A O 1
ATOM 3630 N N . ASP A 1 458 ? 18.372 23.532 28.606 1.00 94.81 458 ASP A N 1
ATOM 3631 C CA . ASP A 1 458 ? 17.061 23.828 29.172 1.00 94.81 458 ASP A CA 1
ATOM 3632 C C . ASP A 1 458 ? 16.449 25.084 28.522 1.00 94.81 458 ASP A C 1
ATOM 3634 O O . ASP A 1 458 ? 17.081 25.782 27.722 1.00 94.81 458 ASP A O 1
ATOM 3638 N N . LEU A 1 459 ? 15.205 25.410 28.879 1.00 94.94 459 LEU A N 1
ATOM 3639 C CA . LEU A 1 459 ? 14.548 26.619 28.372 1.00 94.94 459 LEU A CA 1
ATOM 3640 C C . LEU A 1 459 ? 15.207 27.930 28.835 1.00 94.94 459 LEU A C 1
ATOM 3642 O O . LEU A 1 459 ? 14.863 28.979 28.303 1.00 94.94 459 LEU A O 1
ATOM 3646 N N . THR A 1 460 ? 16.148 27.914 29.782 1.00 94.81 460 THR A N 1
ATOM 3647 C CA . THR A 1 460 ? 16.951 29.095 30.151 1.00 94.81 460 THR A CA 1
ATOM 3648 C C . THR A 1 460 ? 18.232 29.220 29.320 1.00 94.81 460 THR A C 1
ATOM 3650 O O . THR A 1 460 ? 18.952 30.207 29.451 1.00 94.81 460 THR A O 1
ATOM 3653 N N . GLY A 1 461 ? 18.508 28.248 28.442 1.00 93.44 461 GLY A N 1
ATOM 3654 C CA . GLY A 1 461 ? 19.715 28.184 27.622 1.00 93.44 461 GLY A CA 1
ATOM 3655 C C . GLY A 1 461 ? 20.913 27.550 28.333 1.00 93.44 461 GLY A C 1
ATOM 3656 O O . GLY A 1 461 ? 22.020 27.582 27.793 1.00 93.44 461 GLY A O 1
ATOM 3657 N N . LYS A 1 462 ? 20.729 26.969 29.525 1.00 95.00 462 LYS A N 1
ATOM 3658 C CA . LYS A 1 462 ? 21.818 26.308 30.254 1.00 95.00 462 LYS A CA 1
ATOM 3659 C C . LYS A 1 462 ? 22.021 24.882 29.738 1.00 95.00 462 LYS A C 1
ATOM 3661 O O . LYS A 1 462 ? 21.031 24.169 29.567 1.00 95.00 462 LYS A O 1
ATOM 3666 N N . PRO A 1 463 ? 23.274 24.435 29.524 1.00 92.06 463 PRO A N 1
ATOM 3667 C CA . PRO A 1 463 ? 23.561 23.053 29.152 1.00 92.06 463 PRO A CA 1
ATOM 3668 C C . PRO A 1 463 ? 23.020 22.066 30.186 1.00 92.06 463 PRO A C 1
ATOM 3670 O O . PRO A 1 463 ? 23.195 22.276 31.387 1.00 92.06 463 PRO A O 1
ATOM 3673 N N . VAL A 1 464 ? 22.406 20.977 29.723 1.00 89.50 464 VAL A N 1
ATOM 3674 C CA . VAL A 1 464 ? 21.953 19.883 30.590 1.00 89.50 464 VAL A CA 1
ATOM 3675 C C . VAL A 1 464 ? 23.066 18.831 30.689 1.00 89.50 464 VAL A C 1
ATOM 3677 O O . VAL A 1 464 ? 23.398 18.219 29.672 1.00 89.50 464 VAL A O 1
ATOM 3680 N N . PRO A 1 465 ? 23.667 18.603 31.874 1.00 85.00 465 PRO A N 1
ATOM 3681 C CA . PRO A 1 465 ? 24.759 17.643 32.022 1.00 85.00 465 PRO A CA 1
ATOM 3682 C C . PRO A 1 465 ? 24.297 16.203 31.785 1.00 85.00 465 PRO A C 1
ATOM 3684 O O . PRO A 1 465 ? 23.237 15.799 32.272 1.00 85.00 465 PRO A O 1
ATOM 3687 N N . GLN A 1 466 ? 25.129 15.396 31.123 1.00 76.94 466 GLN A N 1
ATOM 3688 C CA . GLN A 1 466 ? 24.829 13.988 30.831 1.00 76.94 466 GLN A CA 1
ATOM 3689 C C . GLN A 1 466 ? 24.656 13.152 32.111 1.00 76.94 466 GLN A C 1
ATOM 3691 O O . GLN A 1 466 ? 23.932 12.159 32.145 1.00 76.94 466 GLN A O 1
ATOM 3696 N N . GLU A 1 467 ? 25.295 13.582 33.195 1.00 79.25 467 GLU A N 1
ATOM 3697 C CA . GLU A 1 467 ? 25.217 13.026 34.544 1.00 79.25 467 GLU A CA 1
ATOM 3698 C C . GLU A 1 467 ? 23.782 12.976 35.073 1.00 79.25 467 GLU A C 1
ATOM 3700 O O . GLU A 1 467 ? 23.450 12.075 35.839 1.00 79.25 467 GLU A O 1
ATOM 3705 N N . THR A 1 468 ? 22.919 13.903 34.644 1.00 79.25 468 THR A N 1
ATOM 3706 C CA . THR A 1 468 ? 21.535 14.010 35.136 1.00 79.25 468 THR A CA 1
ATOM 3707 C C . THR A 1 468 ? 20.657 12.819 34.744 1.00 79.25 468 THR A C 1
ATOM 3709 O O . THR A 1 468 ? 19.644 12.550 35.406 1.00 79.25 468 THR A O 1
ATOM 3712 N N . TRP A 1 469 ? 21.061 12.074 33.713 1.00 82.81 469 TRP A N 1
ATOM 3713 C CA . TRP A 1 469 ? 20.317 10.940 33.171 1.00 82.81 469 TRP A CA 1
ATOM 3714 C C . TRP A 1 469 ? 21.125 9.633 33.104 1.00 82.81 469 TRP A C 1
ATOM 3716 O O . TRP A 1 469 ? 20.649 8.648 32.541 1.00 82.81 469 TRP A O 1
ATOM 3726 N N . LYS A 1 470 ? 22.321 9.578 33.710 1.00 83.81 470 LYS A N 1
ATOM 3727 C CA . LYS A 1 470 ? 23.062 8.316 33.906 1.00 83.81 470 LYS A CA 1
ATOM 3728 C C . LYS A 1 470 ? 22.281 7.372 34.828 1.00 83.81 470 LYS A C 1
ATOM 3730 O O . LYS A 1 470 ? 21.638 7.823 35.774 1.00 83.81 470 LYS A O 1
ATOM 3735 N N . ASN A 1 471 ? 22.367 6.063 34.576 1.00 90.50 471 ASN A N 1
ATOM 3736 C CA . ASN A 1 471 ? 21.723 5.006 35.372 1.00 90.50 471 ASN A CA 1
ATOM 3737 C C . ASN A 1 471 ? 20.188 5.116 35.486 1.00 90.50 471 ASN A C 1
ATOM 3739 O O . ASN A 1 471 ? 19.586 4.510 36.375 1.00 90.50 471 ASN A O 1
ATOM 3743 N N . LYS A 1 472 ? 19.543 5.863 34.583 1.00 95.06 472 LYS A N 1
ATOM 3744 C CA . LYS A 1 472 ? 18.085 6.007 34.499 1.00 95.06 472 LYS A CA 1
ATOM 3745 C C . LYS A 1 472 ? 17.566 5.440 33.186 1.00 95.06 472 LYS A C 1
ATOM 3747 O O . LYS A 1 472 ? 18.281 5.387 32.191 1.00 95.06 472 LYS A O 1
ATOM 3752 N N . VAL A 1 473 ? 16.296 5.062 33.179 1.00 97.25 473 VAL A N 1
ATOM 3753 C CA . VAL A 1 473 ? 15.531 4.882 31.949 1.00 97.25 473 VAL A CA 1
ATOM 3754 C C . VAL A 1 473 ? 15.175 6.267 31.417 1.00 97.25 473 VAL A C 1
ATOM 3756 O O . VAL A 1 473 ? 14.479 7.025 32.093 1.00 97.25 473 VAL A O 1
ATOM 3759 N N . VAL A 1 474 ? 15.659 6.612 30.227 1.00 95.75 474 VAL A N 1
ATOM 3760 C CA . VAL A 1 474 ? 15.488 7.951 29.645 1.00 95.75 474 VAL A CA 1
ATOM 3761 C C . VAL A 1 474 ? 14.532 7.886 28.464 1.00 95.75 474 VAL A C 1
ATOM 3763 O O . VAL A 1 474 ? 14.757 7.123 27.526 1.00 95.75 474 VAL A O 1
ATOM 3766 N N . ILE A 1 475 ? 13.480 8.699 28.502 1.00 97.38 475 ILE A N 1
ATOM 3767 C CA . ILE A 1 475 ? 12.522 8.871 27.413 1.00 97.38 475 ILE A CA 1
ATOM 3768 C C . ILE A 1 475 ? 12.842 10.201 26.739 1.00 97.38 475 ILE A C 1
ATOM 3770 O O . ILE A 1 475 ? 12.583 11.255 27.318 1.00 97.38 475 ILE A O 1
ATOM 3774 N N . ILE A 1 476 ? 13.409 10.155 25.536 1.00 96.00 476 ILE A N 1
ATOM 3775 C CA . ILE A 1 476 ? 13.704 11.344 24.730 1.00 96.00 476 ILE A CA 1
ATOM 3776 C C . ILE A 1 476 ? 12.649 11.459 23.642 1.00 96.00 476 ILE A C 1
ATOM 3778 O O . ILE A 1 476 ? 12.607 10.606 22.763 1.00 96.00 476 ILE A O 1
ATOM 3782 N N . ASP A 1 477 ? 11.829 12.502 23.682 1.00 97.38 477 ASP A N 1
ATOM 3783 C CA . ASP A 1 477 ? 10.821 12.793 22.664 1.00 97.38 477 ASP A CA 1
ATOM 3784 C C . ASP A 1 477 ? 11.210 14.031 21.852 1.00 97.38 477 ASP A C 1
ATOM 3786 O O . ASP A 1 477 ? 11.303 15.130 22.399 1.00 97.38 477 ASP A O 1
ATOM 3790 N N . PHE A 1 478 ? 11.461 13.856 20.553 1.00 97.88 478 PHE A N 1
ATOM 3791 C CA . PHE A 1 478 ? 11.796 14.947 19.644 1.00 97.88 478 PHE A CA 1
ATOM 3792 C C . PHE A 1 478 ? 10.548 15.519 18.968 1.00 97.88 478 PHE A C 1
ATOM 3794 O O . PHE A 1 478 ? 9.844 14.816 18.239 1.00 97.88 478 PHE A O 1
ATOM 3801 N N . TRP A 1 479 ? 10.332 16.827 19.127 1.00 97.88 479 TRP A N 1
ATOM 3802 C CA . TRP A 1 479 ? 9.158 17.536 18.606 1.00 97.88 479 TRP A CA 1
ATOM 3803 C C . TRP A 1 479 ? 9.509 18.919 18.015 1.00 97.88 479 TRP A C 1
ATOM 3805 O O . TRP A 1 479 ? 10.676 19.319 17.975 1.00 97.88 479 TRP A O 1
ATOM 3815 N N . ALA A 1 480 ? 8.505 19.648 17.511 1.00 97.00 480 ALA A N 1
ATOM 3816 C CA . ALA A 1 480 ? 8.616 21.048 17.077 1.00 97.00 480 ALA A CA 1
ATOM 3817 C C . ALA A 1 480 ? 7.271 21.787 17.218 1.00 97.00 480 ALA A C 1
ATOM 3819 O O . ALA A 1 480 ? 6.209 21.162 17.172 1.00 97.00 480 ALA A O 1
ATOM 3820 N N . THR A 1 481 ? 7.285 23.116 17.342 1.00 96.12 481 THR A N 1
ATOM 3821 C CA . THR A 1 481 ? 6.082 23.935 17.610 1.00 96.12 481 THR A CA 1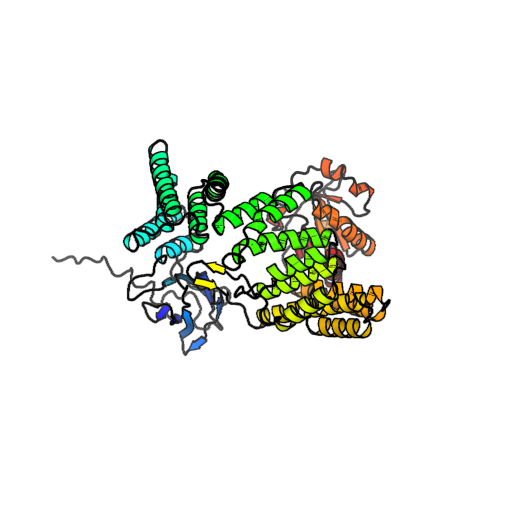
ATOM 3822 C C . THR A 1 481 ? 5.044 23.904 16.491 1.00 96.12 481 THR A C 1
ATOM 3824 O O . THR A 1 481 ? 3.848 23.988 16.757 1.00 96.12 481 THR A O 1
ATOM 3827 N N . TRP A 1 482 ? 5.481 23.733 15.244 1.00 95.00 482 TRP A N 1
ATOM 3828 C CA . TRP A 1 482 ? 4.614 23.613 14.067 1.00 95.00 482 TRP A CA 1
ATOM 3829 C C . TRP A 1 482 ? 4.111 22.178 13.828 1.00 95.00 482 TRP A C 1
ATOM 3831 O O . TRP A 1 482 ? 3.284 21.949 12.943 1.00 95.00 482 TRP A O 1
ATOM 3841 N N . CYS A 1 483 ? 4.609 21.192 14.582 1.00 96.44 483 CYS A N 1
ATOM 3842 C CA . CYS A 1 483 ? 4.288 19.782 14.385 1.00 96.44 483 CYS A CA 1
ATOM 3843 C C . CYS A 1 483 ? 2.931 19.435 15.014 1.00 96.44 483 CYS A C 1
ATOM 3845 O O . CYS A 1 483 ? 2.845 19.081 16.190 1.00 96.44 483 CYS A O 1
ATOM 3847 N N . VAL A 1 484 ? 1.861 19.491 14.215 1.00 95.88 484 VAL A N 1
ATOM 3848 C CA . VAL A 1 484 ? 0.503 19.127 14.661 1.00 95.88 484 VAL A CA 1
ATOM 3849 C C . VAL A 1 484 ? 0.429 17.707 15.251 1.00 95.88 484 VAL A C 1
ATOM 3851 O O . VAL A 1 484 ? -0.134 17.578 16.338 1.00 95.88 484 VAL A O 1
ATOM 3854 N N . PRO A 1 485 ? 1.020 16.657 14.640 1.00 95.56 485 PRO A N 1
ATOM 3855 C CA . PRO A 1 485 ? 0.982 15.317 15.229 1.00 95.56 485 PRO A CA 1
ATOM 3856 C C . PRO A 1 485 ? 1.687 15.236 16.590 1.00 95.56 485 PRO A C 1
ATOM 3858 O O . PRO A 1 485 ? 1.166 14.617 17.510 1.00 95.56 485 PRO A O 1
ATOM 3861 N N . CYS A 1 486 ? 2.809 15.942 16.769 1.00 96.50 486 CYS A N 1
ATOM 3862 C CA . CYS A 1 486 ? 3.497 16.017 18.059 1.00 96.50 486 CYS A CA 1
ATOM 3863 C C . CYS A 1 486 ? 2.576 16.616 19.136 1.00 96.50 486 CYS A C 1
ATOM 3865 O O . CYS A 1 486 ? 2.473 16.097 20.243 1.00 96.50 486 CYS A O 1
ATOM 3867 N N . MET A 1 487 ? 1.841 17.686 18.803 1.00 96.06 487 MET A N 1
ATOM 3868 C CA . MET A 1 487 ? 0.889 18.315 19.730 1.00 96.06 487 MET A CA 1
ATOM 3869 C C . MET A 1 487 ? -0.258 17.379 20.129 1.00 96.06 487 MET A C 1
ATOM 3871 O O . MET A 1 487 ? -0.760 17.480 21.250 1.00 96.06 487 MET A O 1
ATOM 3875 N N . GLN A 1 488 ? -0.666 16.481 19.228 1.00 95.62 488 GLN A N 1
ATOM 3876 C CA . GLN A 1 488 ? -1.679 15.462 19.501 1.00 95.62 488 GLN A CA 1
ATOM 3877 C C . GLN A 1 488 ? -1.174 14.377 20.467 1.00 95.62 488 GLN A C 1
ATOM 3879 O O . GLN A 1 488 ? -1.995 13.787 21.166 1.00 95.62 488 GLN A O 1
ATOM 3884 N N . GLU A 1 489 ? 0.141 14.149 20.566 1.00 95.75 489 GLU A N 1
ATOM 3885 C CA . GLU A 1 489 ? 0.729 13.170 21.495 1.00 95.75 489 GLU A CA 1
ATOM 3886 C C . GLU A 1 489 ? 0.985 13.721 22.905 1.00 95.75 489 GLU A C 1
ATOM 3888 O O . GLU A 1 489 ? 0.912 12.970 23.879 1.00 95.75 489 GLU A O 1
ATOM 3893 N N . MET A 1 490 ? 1.191 15.035 23.051 1.00 96.19 490 MET A N 1
ATOM 3894 C CA . MET A 1 490 ? 1.508 15.667 24.343 1.00 96.19 490 MET A CA 1
ATOM 3895 C C . MET A 1 490 ? 0.545 15.318 25.498 1.00 96.19 490 MET A C 1
ATOM 3897 O O . MET A 1 490 ? 1.033 15.107 26.608 1.00 96.19 490 MET A O 1
ATOM 3901 N N . PRO A 1 491 ? -0.791 15.200 25.313 1.00 97.00 491 PRO A N 1
ATOM 3902 C CA . PRO A 1 491 ? -1.684 14.755 26.387 1.00 97.00 491 PRO A CA 1
ATOM 3903 C C . PRO A 1 491 ? -1.379 13.341 26.904 1.00 97.00 491 PRO A C 1
ATOM 3905 O O . PRO A 1 491 ? -1.544 13.078 28.094 1.00 97.00 491 PRO A O 1
ATOM 3908 N N . TYR A 1 492 ? -0.935 12.434 26.033 1.00 96.81 492 TYR A N 1
ATOM 3909 C CA . TYR A 1 492 ? -0.570 11.063 26.397 1.00 96.81 492 TYR A CA 1
ATOM 3910 C C . TYR A 1 492 ? 0.796 11.024 27.090 1.00 96.81 492 TYR A C 1
ATOM 3912 O O . TYR A 1 492 ? 0.948 10.365 28.119 1.00 96.81 492 TYR A O 1
ATOM 3920 N N . ILE A 1 493 ? 1.761 11.809 26.595 1.00 96.75 493 ILE A N 1
ATOM 3921 C CA . ILE A 1 493 ? 3.068 11.991 27.244 1.00 96.75 493 ILE A CA 1
ATOM 3922 C C . ILE A 1 493 ? 2.912 12.607 28.637 1.00 96.75 493 ILE A C 1
ATOM 3924 O O . ILE A 1 493 ? 3.542 12.142 29.581 1.00 96.75 493 ILE A O 1
ATOM 3928 N N . GLN A 1 494 ? 2.018 13.586 28.803 1.00 97.50 494 GLN A N 1
ATOM 3929 C CA . GLN A 1 494 ? 1.710 14.183 30.102 1.00 97.50 494 GLN A CA 1
ATOM 3930 C C . GLN A 1 494 ? 1.220 13.140 31.113 1.00 97.50 494 GLN A C 1
ATOM 3932 O O . GLN A 1 494 ? 1.681 13.141 32.249 1.00 97.50 494 GLN A O 1
ATOM 3937 N N . LYS A 1 495 ? 0.321 12.227 30.725 1.00 97.50 495 LYS A N 1
ATOM 3938 C CA . LYS A 1 495 ? -0.142 11.161 31.632 1.00 97.50 495 LYS A CA 1
ATOM 3939 C C . LYS A 1 495 ? 0.990 10.228 32.057 1.00 97.50 495 LYS A C 1
ATOM 3941 O O . LYS A 1 495 ? 1.053 9.833 33.219 1.00 97.50 495 LYS A O 1
ATOM 3946 N N . LEU A 1 496 ? 1.883 9.879 31.129 1.00 97.44 496 LEU A N 1
ATOM 3947 C CA . LEU A 1 496 ? 3.058 9.066 31.440 1.00 97.44 496 LEU A CA 1
ATOM 3948 C C . LEU A 1 496 ? 4.017 9.812 32.365 1.00 97.44 496 LEU A C 1
ATOM 3950 O O . LEU A 1 496 ? 4.480 9.236 33.345 1.00 97.44 496 LEU A O 1
ATOM 3954 N N . TYR A 1 497 ? 4.268 11.092 32.098 1.00 97.81 497 TYR A N 1
ATOM 3955 C CA . TYR A 1 497 ? 5.075 11.929 32.972 1.00 97.81 497 TYR A CA 1
ATOM 3956 C C . TYR A 1 497 ? 4.496 11.963 34.388 1.00 97.81 497 TYR A C 1
ATOM 3958 O O . TYR A 1 497 ? 5.211 11.631 35.323 1.00 97.81 497 TYR A O 1
ATOM 3966 N N . GLU A 1 498 ? 3.200 12.237 34.563 1.00 97.94 498 GLU A N 1
ATOM 3967 C CA . GLU A 1 498 ? 2.570 12.224 35.894 1.00 97.94 498 GLU A CA 1
ATOM 3968 C C . GLU A 1 498 ? 2.689 10.867 36.600 1.00 97.94 498 GLU A C 1
ATOM 3970 O O . GLU A 1 498 ? 2.869 10.820 37.814 1.00 97.94 498 GLU A O 1
ATOM 3975 N N . LYS A 1 499 ? 2.646 9.757 35.851 1.00 97.31 499 LYS A N 1
ATOM 3976 C CA . LYS A 1 499 ? 2.820 8.411 36.411 1.00 97.31 499 LYS A CA 1
ATOM 3977 C C . LYS A 1 499 ? 4.249 8.141 36.904 1.00 97.31 499 LYS A C 1
ATOM 3979 O O . LYS A 1 499 ? 4.419 7.389 37.861 1.00 97.31 499 LYS A O 1
ATOM 3984 N N . TYR A 1 500 ? 5.267 8.687 36.238 1.00 97.38 500 TYR A N 1
ATOM 3985 C CA . TYR A 1 500 ? 6.672 8.317 36.462 1.00 97.38 500 TYR A CA 1
ATOM 3986 C C . TYR A 1 500 ? 7.559 9.447 37.009 1.00 97.38 500 TYR A C 1
ATOM 3988 O O . TYR A 1 500 ? 8.697 9.165 37.370 1.00 97.38 500 TYR A O 1
ATOM 3996 N N . LYS A 1 501 ? 7.081 10.694 37.099 1.00 95.06 501 LYS A N 1
ATOM 3997 C CA . LYS A 1 501 ? 7.863 11.871 37.536 1.00 95.06 501 LYS A CA 1
ATOM 3998 C C . LYS A 1 501 ? 8.496 11.718 38.923 1.00 95.06 501 LYS A C 1
ATOM 4000 O O . LYS A 1 501 ? 9.565 12.266 39.159 1.00 95.06 501 LYS A O 1
ATOM 4005 N N . ASP A 1 502 ? 7.863 10.943 39.804 1.00 96.00 502 ASP A N 1
ATOM 4006 C CA . ASP A 1 502 ? 8.332 10.699 41.172 1.00 96.00 502 ASP A CA 1
ATOM 4007 C C . ASP A 1 502 ? 9.199 9.423 41.273 1.00 96.00 502 ASP A C 1
ATOM 4009 O O . ASP A 1 502 ? 9.676 9.070 42.351 1.00 96.00 502 ASP A O 1
ATOM 4013 N N . ASN A 1 503 ? 9.431 8.715 40.158 1.00 96.06 503 ASN A N 1
ATOM 4014 C CA . ASN A 1 503 ? 10.314 7.552 40.106 1.00 96.06 503 ASN A CA 1
ATOM 4015 C C . ASN A 1 503 ? 11.753 7.989 39.760 1.00 96.06 503 ASN A C 1
ATOM 4017 O O . ASN A 1 503 ? 12.015 8.361 38.614 1.00 96.06 503 ASN A O 1
ATOM 4021 N N . PRO A 1 504 ? 12.727 7.874 40.685 1.00 94.06 504 PRO A N 1
ATOM 4022 C CA . PRO A 1 504 ? 14.092 8.355 40.460 1.00 94.06 504 PRO A CA 1
ATOM 4023 C C . PRO A 1 504 ? 14.848 7.587 39.364 1.00 94.06 504 PRO A C 1
ATOM 4025 O O . PRO A 1 504 ? 15.870 8.070 38.875 1.00 94.06 504 PRO A O 1
ATOM 4028 N N . ALA A 1 505 ? 14.360 6.406 38.969 1.00 95.75 505 ALA A N 1
ATOM 4029 C CA . ALA A 1 505 ? 14.932 5.601 37.896 1.00 95.75 505 ALA A CA 1
ATOM 4030 C C . ALA A 1 505 ? 14.422 5.993 36.498 1.00 95.75 505 ALA A C 1
ATOM 4032 O O . ALA A 1 505 ? 14.848 5.371 35.527 1.00 95.75 505 ALA A O 1
ATOM 4033 N N . VAL A 1 506 ? 13.528 6.982 36.371 1.00 96.81 506 VAL A N 1
ATOM 4034 C CA . VAL A 1 506 ? 12.955 7.422 35.090 1.00 96.81 506 VAL A CA 1
ATOM 4035 C C . VAL A 1 506 ? 13.245 8.904 34.855 1.00 96.81 506 VAL A C 1
ATOM 4037 O O . VAL A 1 506 ? 13.145 9.721 35.764 1.00 96.81 506 VAL A O 1
ATOM 4040 N N . GLN A 1 507 ? 13.591 9.266 33.620 1.00 94.94 507 GLN A N 1
ATOM 4041 C CA . GLN A 1 507 ? 13.787 10.650 33.198 1.00 94.94 507 GLN A CA 1
ATOM 4042 C C . GLN A 1 507 ? 13.052 10.914 31.884 1.00 94.94 507 GLN A C 1
ATOM 4044 O O . GLN A 1 507 ? 13.291 10.235 30.889 1.00 94.94 507 GLN A O 1
ATOM 4049 N N . PHE A 1 508 ? 12.209 11.946 31.862 1.00 96.19 508 PHE A N 1
ATOM 4050 C CA . PHE A 1 508 ? 11.617 12.462 30.627 1.00 96.19 508 PHE A CA 1
ATOM 4051 C C . PHE A 1 508 ? 12.448 13.622 30.087 1.00 96.19 508 PHE A C 1
ATOM 4053 O O . PHE A 1 508 ? 12.880 14.503 30.835 1.00 96.19 508 PHE A O 1
ATOM 4060 N N . MET A 1 509 ? 12.656 13.611 28.777 1.00 94.19 509 MET A N 1
ATOM 4061 C CA . MET A 1 509 ? 13.349 14.635 28.017 1.00 94.19 509 MET A CA 1
ATOM 4062 C C . MET A 1 509 ? 12.497 14.994 26.805 1.00 94.19 509 MET A C 1
ATOM 4064 O O . MET A 1 509 ? 12.569 14.339 25.769 1.00 94.19 509 MET A O 1
ATOM 4068 N N . ILE A 1 510 ? 11.660 16.021 26.944 1.00 97.12 510 ILE A N 1
ATOM 4069 C CA . ILE A 1 510 ? 10.781 16.478 25.863 1.00 97.12 510 ILE A CA 1
ATOM 4070 C C . ILE A 1 510 ? 11.523 17.564 25.083 1.00 97.12 510 ILE A C 1
ATOM 4072 O O . ILE A 1 510 ? 11.535 18.738 25.453 1.00 97.12 510 ILE A O 1
ATOM 4076 N N . VAL A 1 511 ? 12.236 17.150 24.039 1.00 97.00 511 VAL A N 1
ATOM 4077 C CA . VAL A 1 511 ? 13.257 17.946 23.354 1.00 97.00 511 VAL A CA 1
ATOM 4078 C C . VAL A 1 511 ? 12.689 18.558 22.078 1.00 97.00 511 VAL A C 1
ATOM 4080 O O . VAL A 1 511 ? 12.358 17.864 21.117 1.00 97.00 511 VAL A O 1
ATOM 4083 N N . ASN A 1 512 ? 12.632 19.886 22.013 1.00 97.50 512 ASN A N 1
ATOM 4084 C CA . ASN A 1 512 ? 12.421 20.558 20.742 1.00 97.50 512 ASN A CA 1
ATOM 4085 C C . ASN A 1 512 ? 13.636 20.289 19.840 1.00 97.50 512 ASN A C 1
ATOM 4087 O O . ASN A 1 512 ? 14.769 20.605 20.197 1.00 97.50 512 ASN A O 1
ATOM 4091 N N . SER A 1 513 ? 13.392 19.687 18.680 1.00 95.50 513 SER A N 1
ATOM 4092 C CA . SER A 1 513 ? 14.423 19.179 17.767 1.00 95.50 513 SER A CA 1
ATOM 4093 C C . SER A 1 513 ? 15.270 20.263 17.088 1.00 95.50 513 SER A C 1
ATOM 4095 O O . SER A 1 513 ? 16.300 19.937 16.501 1.00 95.50 513 SER A O 1
ATOM 4097 N N . GLY A 1 514 ? 14.850 21.533 17.124 1.00 93.12 514 GLY A N 1
ATOM 4098 C CA . GLY A 1 514 ? 15.463 22.614 16.341 1.00 93.12 514 GLY A CA 1
ATOM 4099 C C . GLY A 1 514 ? 15.041 22.619 14.865 1.00 93.12 514 GLY A C 1
ATOM 4100 O O . GLY A 1 514 ? 15.433 23.500 14.098 1.00 93.12 514 GLY A O 1
ATOM 4101 N N . ALA A 1 515 ? 14.193 21.677 14.436 1.00 91.31 515 ALA A N 1
ATOM 4102 C CA . ALA A 1 515 ? 13.677 21.636 13.073 1.00 91.31 515 ALA A CA 1
ATOM 4103 C C . ALA A 1 515 ? 12.805 22.872 12.794 1.00 91.31 515 ALA A C 1
ATOM 4105 O O . ALA A 1 515 ? 11.659 22.949 13.238 1.00 91.31 515 ALA A O 1
ATOM 4106 N N . ARG A 1 516 ? 13.349 23.847 12.051 1.00 91.81 516 ARG A N 1
ATOM 4107 C CA . ARG A 1 516 ? 12.708 25.155 11.785 1.00 91.81 516 ARG A CA 1
ATOM 4108 C C . ARG A 1 516 ? 12.252 25.866 13.071 1.00 91.81 516 ARG A C 1
ATOM 4110 O O . ARG A 1 516 ? 11.249 26.576 13.067 1.00 91.81 516 ARG A O 1
ATOM 4117 N N . ASN A 1 517 ? 12.950 25.626 14.175 1.00 94.69 517 ASN A N 1
ATOM 4118 C CA . ASN A 1 517 ? 12.659 26.197 15.482 1.00 94.69 517 ASN A CA 1
ATOM 4119 C C . ASN A 1 517 ? 13.949 26.724 16.103 1.00 94.69 517 ASN A C 1
ATOM 4121 O O . ASN A 1 517 ? 15.014 26.125 15.979 1.00 94.69 517 ASN A O 1
ATOM 4125 N N . THR A 1 518 ? 13.817 27.839 16.798 1.00 96.00 518 THR A N 1
ATOM 4126 C CA . THR A 1 518 ? 14.824 28.433 17.668 1.00 96.00 518 THR A CA 1
ATOM 4127 C C . THR A 1 518 ? 14.500 28.123 19.130 1.00 96.00 518 THR A C 1
ATOM 4129 O O . THR A 1 518 ? 13.390 27.695 19.460 1.00 96.00 518 THR A O 1
ATOM 4132 N N . LEU A 1 519 ? 15.446 28.387 20.035 1.00 96.38 519 LEU A N 1
ATOM 4133 C CA . LEU A 1 519 ? 15.187 28.309 21.476 1.00 96.38 519 LEU A CA 1
ATOM 4134 C C . LEU A 1 519 ? 14.020 29.224 21.888 1.00 96.38 519 LEU A C 1
ATOM 4136 O O . LEU A 1 519 ? 13.192 28.824 22.702 1.00 96.38 519 LEU A O 1
ATOM 4140 N N . ALA A 1 520 ? 13.911 30.412 21.283 1.00 96.88 520 ALA A N 1
ATOM 4141 C CA . ALA A 1 520 ? 12.818 31.347 21.543 1.00 96.88 520 ALA A CA 1
ATOM 4142 C C . ALA A 1 520 ? 11.447 30.766 21.157 1.00 96.88 520 ALA A C 1
ATOM 4144 O O . ALA A 1 520 ? 10.476 30.943 21.892 1.00 96.88 520 ALA A O 1
ATOM 4145 N N . ASP A 1 521 ? 11.372 30.003 20.061 1.00 97.31 521 ASP A N 1
ATOM 4146 C CA . ASP A 1 521 ? 10.139 29.308 19.672 1.00 97.31 521 ASP A CA 1
ATOM 4147 C C . ASP A 1 521 ? 9.741 28.252 20.712 1.00 97.31 521 ASP A C 1
ATOM 4149 O O . ASP A 1 521 ? 8.569 28.145 21.078 1.00 97.31 521 ASP A O 1
ATOM 4153 N N . ALA A 1 522 ? 10.714 27.491 21.226 1.00 96.44 522 ALA A N 1
ATOM 4154 C CA . ALA A 1 522 ? 10.477 26.496 22.270 1.00 96.44 522 ALA A CA 1
ATOM 4155 C C . ALA A 1 522 ? 10.060 27.141 23.606 1.00 96.44 522 ALA A C 1
ATOM 4157 O O . ALA A 1 522 ? 9.150 26.640 24.267 1.00 96.44 522 ALA A O 1
ATOM 4158 N N . GLN A 1 523 ? 10.666 28.272 23.981 1.00 96.94 523 GLN A N 1
ATOM 4159 C CA . GLN A 1 523 ? 10.291 29.061 25.163 1.00 96.94 523 GLN A CA 1
ATOM 4160 C C . GLN A 1 523 ? 8.863 29.616 25.045 1.00 96.94 523 GLN A C 1
ATOM 4162 O O . GLN A 1 523 ? 8.079 29.532 25.993 1.00 96.94 523 GLN A O 1
ATOM 4167 N N . GLY A 1 524 ? 8.513 30.147 23.870 1.00 96.06 524 GLY A N 1
ATOM 4168 C CA . GLY A 1 524 ? 7.208 30.743 23.575 1.00 96.06 524 GLY A CA 1
ATOM 4169 C C . GLY A 1 524 ? 6.075 29.737 23.359 1.00 96.06 524 GLY A C 1
ATOM 4170 O O . GLY A 1 524 ? 4.927 30.139 23.166 1.00 96.06 524 GLY A O 1
ATOM 4171 N N . TRP A 1 525 ? 6.356 28.432 23.385 1.00 96.88 525 TRP A N 1
ATOM 4172 C CA . TRP A 1 525 ? 5.337 27.414 23.170 1.00 96.88 525 TRP A CA 1
ATOM 4173 C C . TRP A 1 525 ? 4.301 27.397 24.303 1.00 96.88 525 TRP A C 1
ATOM 4175 O O . TRP A 1 525 ? 4.612 27.143 25.466 1.00 96.88 525 TRP A O 1
ATOM 4185 N N . ASN A 1 526 ? 3.026 27.590 23.952 1.00 93.31 526 ASN A N 1
ATOM 4186 C CA . ASN A 1 526 ? 1.917 27.623 24.914 1.00 93.31 526 ASN A CA 1
ATOM 4187 C C . ASN A 1 526 ? 1.778 26.340 25.754 1.00 93.31 526 ASN A C 1
ATOM 4189 O O . ASN A 1 526 ? 1.219 26.386 26.851 1.00 93.31 526 ASN A O 1
ATOM 4193 N N . GLY A 1 527 ? 2.290 25.203 25.270 1.00 92.31 527 GLY A N 1
ATOM 4194 C CA . GLY A 1 527 ? 2.289 23.944 26.015 1.00 92.31 527 GLY A CA 1
ATOM 4195 C C . GLY A 1 527 ? 3.100 23.990 27.311 1.00 92.31 527 GLY A C 1
ATOM 4196 O O . GLY A 1 527 ? 2.722 23.302 28.254 1.00 92.31 527 GLY A O 1
ATOM 4197 N N . ASN A 1 528 ? 4.095 24.880 27.422 1.00 93.19 528 ASN A N 1
ATOM 4198 C CA . ASN A 1 528 ? 4.871 25.092 28.654 1.00 93.19 528 ASN A CA 1
ATOM 4199 C C . ASN A 1 528 ? 4.003 25.556 29.839 1.00 93.19 528 ASN A C 1
ATOM 4201 O O . ASN A 1 528 ? 4.395 25.407 30.989 1.00 93.19 528 ASN A O 1
ATOM 4205 N N . LYS A 1 529 ? 2.821 26.132 29.570 1.00 92.88 529 LYS A N 1
ATOM 4206 C CA . LYS A 1 529 ? 1.840 26.528 30.599 1.00 92.88 529 LYS A CA 1
ATOM 4207 C C . LYS A 1 529 ? 0.797 25.444 30.878 1.00 92.88 529 LYS A C 1
ATOM 4209 O O . LYS A 1 529 ? 0.062 25.542 31.854 1.00 92.88 529 LYS A O 1
ATOM 4214 N N . LYS A 1 530 ? 0.671 24.468 29.977 1.00 95.75 530 LYS A N 1
ATOM 4215 C CA . LYS A 1 530 ? -0.384 23.447 29.988 1.00 95.75 530 LYS A CA 1
ATOM 4216 C C . LYS A 1 530 ? 0.104 22.115 30.555 1.00 95.75 530 LYS A C 1
ATOM 4218 O O . LYS A 1 530 ? -0.688 21.393 31.152 1.00 95.75 530 LYS A O 1
ATOM 4223 N N . TYR A 1 531 ? 1.365 21.777 30.318 1.00 96.81 531 TYR A N 1
ATOM 4224 C CA . TYR A 1 531 ? 1.952 20.491 30.669 1.00 96.81 531 TYR A CA 1
ATOM 4225 C C . TYR A 1 531 ? 3.017 20.653 31.754 1.00 96.81 531 TYR A C 1
ATOM 4227 O O . TYR A 1 531 ? 3.650 21.701 31.856 1.00 96.81 531 TYR A O 1
ATOM 4235 N N . GLY A 1 532 ? 3.183 19.614 32.574 1.00 94.69 532 GLY A N 1
ATOM 4236 C CA . GLY A 1 532 ? 4.086 19.615 33.728 1.00 94.69 532 GLY A CA 1
ATOM 4237 C C . GLY A 1 532 ? 5.466 19.014 33.455 1.00 94.69 532 GLY A C 1
ATOM 4238 O O . GLY A 1 532 ? 6.339 19.097 34.319 1.00 94.69 532 GLY A O 1
ATOM 4239 N N . PHE A 1 533 ? 5.672 18.390 32.291 1.00 95.75 533 PHE A N 1
ATOM 4240 C CA . PHE A 1 533 ? 6.964 17.813 31.921 1.00 95.75 533 PHE A CA 1
ATOM 4241 C C . PHE A 1 533 ? 8.003 18.892 31.569 1.00 95.75 533 PHE A C 1
ATOM 4243 O O . PHE A 1 533 ? 7.650 19.940 31.022 1.00 95.75 533 PHE A O 1
ATOM 4250 N N . PRO A 1 534 ? 9.299 18.643 31.831 1.00 92.94 534 PRO A N 1
ATOM 4251 C CA . PRO A 1 534 ? 10.359 19.561 31.439 1.00 92.94 534 PRO A CA 1
ATOM 4252 C C . PRO A 1 534 ? 10.567 19.548 29.920 1.00 92.94 534 PRO A C 1
ATOM 4254 O O . PRO A 1 534 ? 10.611 18.488 29.289 1.00 92.94 534 PRO A O 1
ATOM 4257 N N . VAL A 1 535 ? 10.742 20.741 29.352 1.00 96.69 535 VAL A N 1
ATOM 4258 C CA . VAL A 1 535 ? 11.058 20.942 27.936 1.00 96.69 535 VAL A CA 1
ATOM 4259 C C . VAL A 1 535 ? 12.516 21.359 27.785 1.00 96.69 535 VAL A C 1
ATOM 4261 O O . VAL A 1 535 ? 13.038 22.162 28.558 1.00 96.69 535 VAL A O 1
ATOM 4264 N N . PHE A 1 536 ? 13.159 20.819 26.756 1.00 96.44 536 PHE A N 1
ATOM 4265 C CA . PHE A 1 536 ? 14.546 21.097 26.402 1.00 96.44 536 PHE A CA 1
ATOM 4266 C C . PHE A 1 536 ? 14.641 21.545 24.945 1.00 96.44 536 PHE A C 1
ATOM 4268 O O . PHE A 1 536 ? 13.715 21.337 24.158 1.00 96.44 536 PHE A O 1
ATOM 4275 N N . PHE A 1 537 ? 15.771 22.131 24.571 1.00 97.19 537 PHE A N 1
ATOM 4276 C CA . PHE A 1 537 ? 16.057 22.532 23.201 1.00 97.19 537 PHE A CA 1
ATOM 4277 C C . PHE A 1 537 ? 17.337 21.869 22.701 1.00 97.19 537 PHE A C 1
ATOM 4279 O O . PHE A 1 537 ? 18.373 21.877 23.373 1.00 97.19 537 PHE A O 1
ATOM 4286 N N . ASN A 1 538 ? 17.253 21.294 21.506 1.00 94.75 538 ASN A N 1
ATOM 4287 C CA . ASN A 1 538 ? 18.386 20.701 20.829 1.00 94.75 538 ASN A CA 1
ATOM 4288 C C . ASN A 1 538 ? 19.281 21.767 20.190 1.00 94.75 538 ASN A C 1
ATOM 4290 O O . ASN A 1 538 ? 18.824 22.550 19.362 1.00 94.75 538 ASN A O 1
ATOM 4294 N N . THR A 1 539 ? 20.569 21.749 20.529 1.00 90.88 539 THR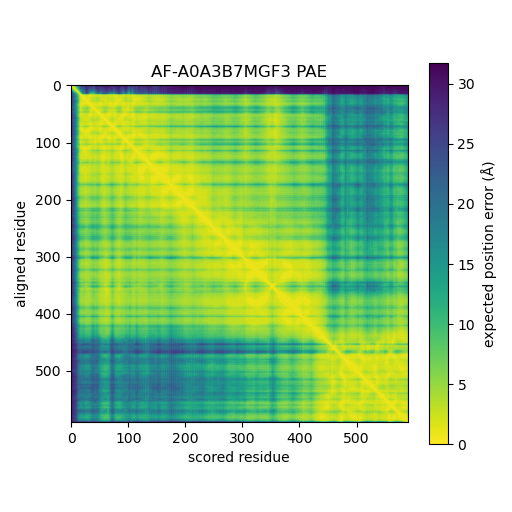 A N 1
ATOM 4295 C CA . THR A 1 539 ? 21.583 22.631 19.931 1.00 90.88 539 THR A CA 1
ATOM 4296 C C . THR A 1 539 ? 22.452 21.926 18.889 1.00 90.88 539 THR A C 1
ATOM 4298 O O . THR A 1 539 ? 23.270 22.578 18.244 1.00 90.88 539 THR A O 1
ATOM 4301 N N . ASP A 1 540 ? 22.274 20.617 18.693 1.00 90.75 540 ASP A N 1
ATOM 4302 C CA . ASP A 1 540 ? 23.055 19.808 17.761 1.00 90.75 540 ASP A CA 1
ATOM 4303 C C . ASP A 1 540 ? 22.363 19.714 16.386 1.00 90.75 540 ASP A C 1
ATOM 4305 O O . ASP A 1 540 ? 21.337 19.033 16.261 1.00 90.75 540 ASP A O 1
ATOM 4309 N N . PRO A 1 541 ? 22.896 20.354 15.327 1.00 88.00 541 PRO A N 1
ATOM 4310 C CA . PRO A 1 541 ? 22.277 20.316 14.002 1.00 88.00 541 PRO A CA 1
ATOM 4311 C C . PRO A 1 541 ? 22.256 18.905 13.389 1.00 88.00 541 PRO A C 1
ATOM 4313 O O . PRO A 1 541 ? 21.459 18.648 12.489 1.00 88.00 541 PRO A O 1
ATOM 4316 N N . GLU A 1 542 ? 23.082 17.979 13.886 1.00 90.94 542 GLU A N 1
ATOM 4317 C CA . GLU A 1 542 ? 23.204 16.608 13.383 1.00 90.94 542 GLU A CA 1
ATOM 4318 C C . GLU A 1 542 ? 22.375 15.592 14.190 1.00 90.94 542 GLU A C 1
ATOM 4320 O O . GLU A 1 542 ? 22.481 14.383 13.962 1.00 90.94 542 GLU A O 1
ATOM 4325 N N . VAL A 1 543 ? 21.532 16.036 15.136 1.00 91.38 543 VAL A N 1
ATOM 4326 C CA . VAL A 1 543 ? 20.788 15.124 16.030 1.00 91.38 543 VAL A CA 1
ATOM 4327 C C . VAL A 1 543 ? 19.958 14.086 15.261 1.00 91.38 543 VAL A C 1
ATOM 4329 O O . VAL A 1 543 ? 19.918 12.917 15.652 1.00 91.38 543 VAL A O 1
ATOM 4332 N N . GLY A 1 544 ? 19.353 14.483 14.134 1.00 90.88 544 GLY A N 1
ATOM 4333 C CA . GLY A 1 544 ? 18.563 13.605 13.267 1.00 90.88 544 GLY A CA 1
ATOM 4334 C C . GLY A 1 544 ? 19.403 12.480 12.667 1.00 90.88 544 GLY A C 1
ATOM 4335 O O . GLY A 1 544 ? 19.026 11.309 12.746 1.00 90.88 544 GLY A O 1
ATOM 4336 N N . ASP A 1 545 ? 20.594 12.807 12.166 1.00 91.06 545 ASP A N 1
ATOM 4337 C CA . ASP A 1 545 ? 21.527 11.839 11.588 1.00 91.06 545 ASP A CA 1
ATOM 4338 C C . ASP A 1 545 ? 22.147 10.924 12.648 1.00 91.06 545 ASP A C 1
ATOM 4340 O O . ASP A 1 545 ? 22.371 9.737 12.384 1.00 91.06 545 ASP A O 1
ATOM 4344 N N . LYS A 1 546 ? 22.401 11.440 13.855 1.00 91.88 546 LYS A N 1
ATOM 4345 C CA . LYS A 1 546 ? 22.944 10.666 14.981 1.00 91.88 546 LYS A CA 1
ATOM 4346 C C . LYS A 1 546 ? 21.928 9.660 15.515 1.00 91.88 546 LYS A C 1
ATOM 4348 O O . LYS A 1 546 ? 22.236 8.473 15.642 1.00 91.88 546 LYS A O 1
ATOM 4353 N N . PHE A 1 547 ? 20.699 10.104 15.769 1.00 92.50 547 PHE A N 1
ATOM 4354 C CA . PHE A 1 547 ? 19.627 9.228 16.243 1.00 92.50 547 PHE A CA 1
ATOM 4355 C C . PHE A 1 547 ? 18.985 8.393 15.125 1.00 92.50 547 PHE A C 1
ATOM 4357 O O . PHE A 1 547 ? 18.409 7.348 15.430 1.00 92.50 547 PHE A O 1
ATOM 4364 N N . LYS A 1 548 ? 19.209 8.751 13.852 1.00 92.69 548 LYS A N 1
ATOM 4365 C CA . LYS A 1 548 ? 18.653 8.122 12.639 1.00 92.69 548 LYS A CA 1
ATOM 4366 C C . LYS A 1 548 ? 17.142 8.347 12.470 1.00 92.69 548 LYS A C 1
ATOM 4368 O O . LYS A 1 548 ? 16.422 7.418 12.114 1.00 92.69 548 LYS A O 1
ATOM 4373 N N . PHE A 1 549 ? 16.670 9.579 12.680 1.00 93.56 549 PHE A N 1
ATOM 4374 C CA . PHE A 1 549 ? 15.302 9.986 12.334 1.00 93.56 549 PHE A CA 1
ATOM 4375 C C . PHE A 1 549 ? 15.282 11.136 11.324 1.00 93.56 549 PHE A C 1
ATOM 4377 O O . PHE A 1 549 ? 16.118 12.032 11.355 1.00 93.56 549 PHE A O 1
ATOM 4384 N N . THR A 1 550 ? 14.273 11.127 10.454 1.00 92.06 550 THR A N 1
ATOM 4385 C CA . THR A 1 550 ? 13.997 12.196 9.474 1.00 92.06 550 THR A CA 1
ATOM 4386 C C . THR A 1 550 ? 12.579 12.760 9.613 1.00 92.06 550 THR A C 1
ATOM 4388 O O . THR A 1 550 ? 12.145 13.567 8.794 1.00 92.06 550 THR A O 1
ATOM 4391 N N . LEU A 1 551 ? 11.833 12.296 10.618 1.00 93.75 551 LEU A N 1
ATOM 4392 C CA . LEU A 1 551 ? 10.435 12.621 10.886 1.00 93.75 551 LEU A CA 1
ATOM 4393 C C . LEU A 1 551 ? 10.253 12.833 12.393 1.00 93.75 551 LEU A C 1
ATOM 4395 O O . LEU A 1 551 ? 10.901 12.147 13.178 1.00 93.75 551 LEU A O 1
ATOM 4399 N N . ILE A 1 552 ? 9.359 13.749 12.767 1.00 95.62 552 ILE A N 1
ATOM 4400 C CA . ILE A 1 552 ? 8.882 13.958 14.141 1.00 95.62 552 ILE A CA 1
ATOM 4401 C C . ILE A 1 552 ? 7.350 13.752 14.203 1.00 95.62 552 ILE A C 1
ATOM 4403 O O . ILE A 1 552 ? 6.682 14.036 13.200 1.00 95.62 552 ILE A O 1
ATOM 4407 N N . PRO A 1 553 ? 6.771 13.276 15.326 1.00 97.12 553 PRO A N 1
ATOM 4408 C CA . PRO A 1 553 ? 7.437 12.958 16.594 1.00 97.12 553 PRO A CA 1
ATOM 4409 C C . PRO A 1 553 ? 8.403 11.773 16.470 1.00 97.12 553 PRO A C 1
ATOM 4411 O O . PRO A 1 553 ? 8.225 10.897 15.620 1.00 97.12 553 PRO A O 1
ATOM 4414 N N . ALA A 1 554 ? 9.475 11.796 17.259 1.00 97.62 554 ALA A N 1
ATOM 4415 C CA . ALA A 1 554 ? 10.429 10.695 17.345 1.00 97.62 554 ALA A CA 1
ATOM 4416 C C . ALA A 1 554 ? 10.832 10.474 18.802 1.00 97.62 554 ALA A C 1
ATOM 4418 O O . ALA A 1 554 ? 11.581 11.268 19.370 1.00 97.62 554 ALA A O 1
ATOM 4419 N N . THR A 1 555 ? 10.361 9.377 19.387 1.00 97.69 555 THR A N 1
ATOM 4420 C CA . THR A 1 555 ? 10.621 9.022 20.780 1.00 97.69 555 THR A CA 1
ATOM 4421 C C . THR A 1 555 ? 11.627 7.876 20.876 1.00 97.69 555 THR A C 1
ATOM 4423 O O . THR A 1 555 ? 11.497 6.846 20.212 1.00 97.69 555 THR A O 1
ATOM 4426 N N . TYR A 1 556 ? 12.619 8.022 21.744 1.00 97.38 556 TYR A N 1
ATOM 4427 C CA . TYR A 1 556 ? 13.609 7.000 22.064 1.00 97.38 556 TYR A CA 1
ATOM 4428 C C . TYR A 1 556 ? 13.526 6.644 23.540 1.00 97.38 556 TYR A C 1
ATOM 4430 O O . TYR A 1 556 ? 13.431 7.529 24.388 1.00 97.38 556 TYR A O 1
ATOM 4438 N N . VAL A 1 557 ? 13.606 5.350 23.844 1.00 97.94 557 VAL A N 1
ATOM 4439 C CA . VAL A 1 557 ? 13.664 4.856 25.223 1.00 97.94 557 VAL A CA 1
ATOM 4440 C C . VAL A 1 557 ? 15.021 4.195 25.440 1.00 97.94 557 VAL A C 1
ATOM 4442 O O . VAL A 1 557 ? 15.368 3.215 24.773 1.00 97.94 557 VAL A O 1
ATOM 4445 N N . ILE A 1 558 ? 15.800 4.772 26.347 1.00 96.38 558 ILE A N 1
ATOM 4446 C CA . ILE A 1 558 ? 17.182 4.407 26.664 1.00 96.38 558 ILE A CA 1
ATOM 4447 C C . ILE A 1 558 ? 17.195 3.704 28.023 1.00 96.38 558 ILE A C 1
ATOM 4449 O O . ILE A 1 558 ? 16.506 4.143 28.942 1.00 96.38 558 ILE A O 1
ATOM 4453 N N . ASN A 1 559 ? 17.945 2.609 28.155 1.00 96.00 559 ASN A N 1
ATOM 4454 C CA . ASN A 1 559 ? 18.108 1.903 29.430 1.00 96.00 559 ASN A CA 1
AT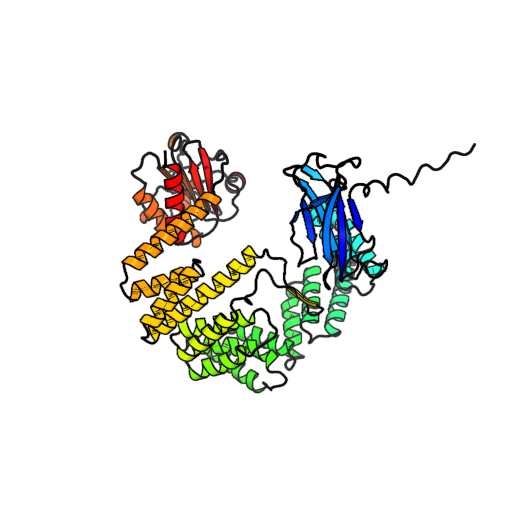OM 4455 C C . ASN A 1 559 ? 19.162 2.553 30.340 1.00 96.00 559 ASN A C 1
ATOM 4457 O O . ASN A 1 559 ? 19.849 3.500 29.960 1.00 96.00 559 ASN A O 1
ATOM 4461 N N . LYS A 1 560 ? 19.317 1.996 31.545 1.00 95.00 560 LYS A N 1
ATOM 4462 C CA . LYS A 1 560 ? 20.237 2.494 32.575 1.00 95.00 560 LYS A CA 1
ATOM 4463 C C . LYS A 1 560 ? 21.704 2.466 32.126 1.00 95.00 560 LYS A C 1
ATOM 4465 O O . LYS A 1 560 ? 22.485 3.299 32.575 1.00 95.00 560 LYS A O 1
ATOM 4470 N N . GLU A 1 561 ? 22.055 1.580 31.194 1.00 93.38 561 GLU A N 1
ATOM 4471 C CA . GLU A 1 561 ? 23.393 1.453 30.603 1.00 93.38 561 GLU A CA 1
ATOM 4472 C C . GLU A 1 561 ? 23.670 2.478 29.485 1.00 93.38 561 GLU A C 1
ATOM 4474 O O . GLU A 1 561 ? 24.767 2.498 28.930 1.00 93.38 561 GLU A O 1
ATOM 4479 N N . GLY A 1 562 ? 22.699 3.328 29.127 1.00 92.88 562 GLY A N 1
ATOM 4480 C CA . GLY A 1 562 ? 22.856 4.336 28.073 1.00 92.88 562 GLY A CA 1
ATOM 4481 C C . GLY A 1 562 ? 22.662 3.801 26.649 1.00 92.88 562 GLY A C 1
ATOM 4482 O O . GLY A 1 562 ? 23.040 4.461 25.680 1.00 92.88 562 GLY A O 1
ATOM 4483 N N . ASN A 1 563 ? 22.055 2.624 26.493 1.00 95.12 563 ASN A N 1
ATOM 4484 C CA . ASN A 1 563 ? 21.706 2.048 25.199 1.00 95.12 563 ASN A CA 1
ATOM 4485 C C . ASN A 1 563 ? 20.241 2.335 24.856 1.00 95.12 563 ASN A C 1
ATOM 4487 O O . ASN A 1 563 ? 19.333 2.078 25.645 1.00 95.12 563 ASN A O 1
ATOM 4491 N N . ILE A 1 564 ? 19.992 2.803 23.637 1.00 96.69 564 ILE A N 1
ATOM 4492 C CA . ILE A 1 564 ? 18.659 2.865 23.042 1.00 96.69 564 ILE A CA 1
ATOM 4493 C C . ILE A 1 564 ? 18.123 1.436 22.937 1.00 96.69 564 ILE A C 1
ATOM 4495 O O . ILE A 1 564 ? 18.701 0.598 22.240 1.00 96.69 564 ILE A O 1
ATOM 4499 N N . GLN A 1 565 ? 17.007 1.186 23.620 1.00 97.62 565 GLN A N 1
ATOM 4500 C CA . GLN A 1 565 ? 16.284 -0.084 23.586 1.00 97.62 565 GLN A CA 1
ATOM 4501 C C . GLN A 1 565 ? 15.071 -0.034 22.662 1.00 97.62 565 GLN A C 1
ATOM 4503 O O . GLN A 1 565 ? 14.681 -1.061 22.111 1.00 97.62 565 GLN A O 1
ATOM 4508 N N . PHE A 1 566 ? 14.492 1.153 22.467 1.00 97.81 566 PHE A N 1
ATOM 4509 C CA . PHE A 1 566 ? 13.336 1.352 21.601 1.00 97.81 566 PHE A CA 1
ATOM 4510 C C . PHE A 1 566 ? 13.437 2.668 20.826 1.00 97.81 566 PHE A C 1
ATOM 4512 O O . PHE A 1 566 ? 13.947 3.667 21.338 1.00 97.81 566 PHE A O 1
ATOM 4519 N N . SER A 1 567 ? 12.929 2.655 19.593 1.00 96.56 567 SER A N 1
ATOM 4520 C CA . SER A 1 567 ? 12.790 3.821 18.720 1.00 96.56 567 SER A CA 1
ATOM 4521 C C . SER A 1 567 ? 11.382 3.824 18.124 1.00 96.56 567 SER A C 1
ATOM 4523 O O . SER A 1 567 ? 10.988 2.881 17.436 1.00 96.56 567 SER A O 1
ATOM 4525 N N . ASN A 1 568 ? 10.622 4.874 18.419 1.00 96.25 568 ASN A N 1
ATOM 4526 C CA . ASN A 1 568 ? 9.253 5.084 17.967 1.00 96.25 568 ASN A CA 1
ATOM 4527 C C . ASN A 1 568 ? 9.257 6.344 17.091 1.00 96.25 568 ASN A C 1
ATOM 4529 O O . ASN A 1 568 ? 9.402 7.448 17.605 1.00 96.25 568 ASN A O 1
ATOM 4533 N N . ILE A 1 569 ? 9.181 6.186 15.769 1.00 95.12 569 ILE A N 1
ATOM 4534 C CA . ILE A 1 569 ? 9.266 7.305 14.819 1.00 95.12 569 ILE A CA 1
ATOM 4535 C C . ILE A 1 569 ? 7.930 7.448 14.092 1.00 95.12 569 ILE A C 1
ATOM 4537 O O . ILE A 1 569 ? 7.450 6.493 13.479 1.00 95.12 569 ILE A O 1
ATOM 4541 N N . GLY A 1 570 ? 7.387 8.663 14.102 1.00 93.69 570 GLY A N 1
ATOM 4542 C CA . GLY A 1 570 ? 6.086 8.997 13.537 1.00 93.69 570 GLY A CA 1
ATOM 4543 C C . GLY A 1 570 ? 4.962 8.953 14.570 1.00 93.69 570 GLY A C 1
ATOM 4544 O O . GLY A 1 570 ? 5.133 8.481 15.686 1.00 93.69 570 GLY A O 1
ATOM 4545 N N . PHE A 1 571 ? 3.805 9.472 14.168 1.00 92.12 571 PHE A N 1
ATOM 4546 C CA . PHE A 1 571 ? 2.624 9.574 15.020 1.00 92.12 571 PHE A CA 1
ATOM 4547 C C . PHE A 1 571 ? 2.003 8.199 15.304 1.00 92.12 571 PHE A C 1
ATOM 4549 O O . PHE A 1 571 ? 1.618 7.488 14.372 1.00 92.12 571 PHE A O 1
ATOM 4556 N N . GLU A 1 572 ? 1.853 7.859 16.583 1.00 88.50 572 GLU A N 1
ATOM 4557 C CA . GLU A 1 572 ? 1.201 6.633 17.066 1.00 88.50 572 GLU A CA 1
ATOM 4558 C C . GLU A 1 572 ? -0.154 6.912 17.743 1.00 88.50 572 GLU A C 1
ATOM 4560 O O . GLU A 1 572 ? -0.907 5.985 18.052 1.00 88.50 572 GLU A O 1
ATOM 4565 N N . GLY A 1 573 ? -0.512 8.187 17.931 1.00 88.94 573 GLY A N 1
ATOM 4566 C CA . GLY A 1 573 ? -1.804 8.588 18.484 1.00 88.94 573 GLY A CA 1
ATOM 4567 C C . GLY A 1 573 ? -2.030 8.043 19.900 1.00 88.94 573 GLY A C 1
ATOM 4568 O O . GLY A 1 573 ? -1.092 8.016 20.693 1.00 88.94 573 GLY A O 1
ATOM 4569 N N . PRO A 1 574 ? -3.251 7.602 20.260 1.00 87.38 574 PRO A N 1
ATOM 4570 C CA . PRO A 1 574 ? -3.538 7.112 21.611 1.00 87.38 574 PRO A CA 1
ATOM 4571 C C . PRO A 1 574 ? -2.708 5.895 22.043 1.00 87.38 574 PRO A C 1
ATOM 4573 O O . PRO A 1 574 ? -2.494 5.692 23.239 1.00 87.38 574 PRO A O 1
ATOM 4576 N N . ASP A 1 575 ? -2.230 5.086 21.092 1.00 89.88 575 ASP A N 1
ATOM 4577 C CA . ASP A 1 575 ? -1.472 3.867 21.389 1.00 89.88 575 ASP A CA 1
ATOM 4578 C C . ASP A 1 575 ? -0.089 4.178 21.994 1.00 89.88 575 ASP A C 1
ATOM 4580 O O . ASP A 1 575 ? 0.481 3.320 22.678 1.00 89.88 575 ASP A O 1
ATOM 4584 N N . VAL A 1 576 ? 0.421 5.410 21.815 1.00 94.12 576 VAL A N 1
ATOM 4585 C CA . VAL A 1 576 ? 1.702 5.867 22.379 1.00 94.12 576 VAL A CA 1
ATOM 4586 C C . VAL A 1 576 ? 1.729 5.741 23.906 1.00 94.12 576 VAL A C 1
ATOM 4588 O O . VAL A 1 576 ? 2.748 5.343 24.468 1.00 94.12 576 VAL A O 1
ATOM 4591 N N . GLU A 1 577 ? 0.594 5.985 24.579 1.00 95.00 577 GLU A N 1
ATOM 4592 C CA . GLU A 1 577 ? 0.472 5.898 26.040 1.00 95.00 577 GLU A CA 1
ATOM 4593 C C . GLU A 1 577 ? 0.780 4.473 26.523 1.00 95.00 577 GLU A C 1
ATOM 4595 O O . GLU A 1 577 ? 1.669 4.252 27.347 1.00 95.00 577 GLU A O 1
ATOM 4600 N N . MET A 1 578 ? 0.079 3.481 25.967 1.00 94.56 578 MET A N 1
ATOM 4601 C CA . MET A 1 578 ? 0.242 2.075 26.343 1.00 94.56 578 MET A CA 1
ATOM 4602 C C . MET A 1 578 ? 1.616 1.541 25.931 1.00 94.56 578 MET A C 1
ATOM 4604 O O . MET A 1 578 ? 2.261 0.826 26.699 1.00 94.56 578 MET A O 1
ATOM 4608 N N . LYS A 1 579 ? 2.076 1.884 24.727 1.00 95.81 579 LYS A N 1
ATOM 4609 C CA . LYS A 1 579 ? 3.338 1.375 24.195 1.00 95.81 579 LYS A CA 1
ATOM 4610 C C . LYS A 1 579 ? 4.542 1.896 24.984 1.00 95.81 579 LYS A C 1
ATOM 4612 O O . LYS A 1 579 ? 5.368 1.085 25.401 1.00 95.81 579 LYS A O 1
ATOM 4617 N N . LEU A 1 580 ? 4.624 3.206 25.243 1.00 97.12 580 LEU A N 1
ATOM 4618 C CA . LEU A 1 580 ? 5.706 3.784 26.049 1.00 97.12 580 LEU A CA 1
ATOM 4619 C C . LEU A 1 580 ? 5.660 3.283 27.494 1.00 97.12 580 LEU A C 1
ATOM 4621 O O . LEU A 1 580 ? 6.709 2.943 28.033 1.00 97.12 580 LEU A O 1
ATOM 4625 N N . LYS A 1 581 ? 4.469 3.156 28.102 1.00 97.38 581 LYS A N 1
ATOM 4626 C CA . LYS A 1 581 ? 4.310 2.535 29.431 1.00 97.38 581 LYS A CA 1
ATOM 4627 C C . LYS A 1 581 ? 5.001 1.166 29.484 1.00 97.38 581 LYS A C 1
ATOM 4629 O O . LYS A 1 581 ? 5.833 0.940 30.358 1.00 97.38 581 LYS A O 1
ATOM 4634 N N . LEU A 1 582 ? 4.691 0.281 28.534 1.00 97.06 582 LEU A N 1
ATOM 4635 C CA . LEU A 1 582 ? 5.254 -1.073 28.482 1.00 97.06 582 LEU A CA 1
ATOM 4636 C C . LEU A 1 582 ? 6.765 -1.067 28.215 1.00 97.06 582 LEU A C 1
ATOM 4638 O O . LEU A 1 582 ? 7.492 -1.866 28.799 1.00 97.06 582 LEU A O 1
ATOM 4642 N N . GLN A 1 583 ? 7.252 -0.160 27.364 1.00 97.81 583 GLN A N 1
ATOM 4643 C CA . GLN A 1 583 ? 8.687 0.015 27.115 1.00 97.81 583 GLN A CA 1
ATOM 4644 C C . GLN A 1 583 ? 9.434 0.467 28.376 1.00 97.81 583 GLN A C 1
ATOM 4646 O O . GLN A 1 583 ? 10.483 -0.090 28.685 1.00 97.81 583 GLN A O 1
ATOM 4651 N N . ILE A 1 584 ? 8.889 1.430 29.126 1.00 97.31 584 ILE A N 1
ATOM 4652 C CA . ILE A 1 584 ? 9.463 1.900 30.394 1.00 97.31 584 ILE A CA 1
ATOM 4653 C C . ILE A 1 584 ? 9.474 0.761 31.418 1.00 97.31 584 ILE A C 1
ATOM 4655 O O . ILE A 1 584 ? 10.509 0.478 32.015 1.00 97.31 584 ILE A O 1
ATOM 4659 N N . GLU A 1 585 ? 8.346 0.070 31.597 1.00 96.00 585 GLU A N 1
ATOM 4660 C CA . GLU A 1 585 ? 8.210 -1.025 32.565 1.00 96.00 585 GLU A CA 1
ATOM 4661 C C . GLU A 1 585 ? 9.169 -2.188 32.268 1.00 96.00 585 GLU A C 1
ATOM 4663 O O . GLU A 1 585 ? 9.778 -2.723 33.193 1.00 96.00 585 GLU A O 1
ATOM 4668 N N . LEU A 1 586 ? 9.397 -2.518 30.992 1.00 95.69 586 LEU A N 1
ATOM 4669 C CA . LEU A 1 586 ? 10.382 -3.526 30.584 1.00 95.69 586 LEU A CA 1
ATOM 4670 C C . LEU A 1 586 ? 11.828 -3.178 30.962 1.00 95.69 586 LEU A C 1
ATOM 4672 O O . LEU A 1 586 ? 12.632 -4.091 31.121 1.00 95.69 586 LEU A O 1
ATOM 4676 N N . LEU A 1 587 ? 12.174 -1.892 31.066 1.00 96.00 587 LEU A N 1
ATOM 4677 C CA . LEU A 1 587 ? 13.527 -1.438 31.424 1.00 96.00 587 LEU A CA 1
ATOM 4678 C C . LEU A 1 587 ? 13.674 -1.091 32.909 1.00 96.00 587 LEU A C 1
ATOM 4680 O O . LEU A 1 587 ? 14.789 -0.910 33.399 1.00 96.00 587 LEU A O 1
ATOM 4684 N N . LEU A 1 588 ? 12.552 -0.972 33.619 1.00 94.44 588 LEU A N 1
ATOM 4685 C CA . LEU A 1 588 ? 12.520 -0.864 35.073 1.00 94.44 588 LEU A CA 1
ATOM 4686 C C . LEU A 1 588 ? 12.532 -2.229 35.761 1.00 94.44 588 LEU A C 1
ATOM 4688 O O . LEU A 1 588 ? 12.956 -2.295 36.915 1.00 94.44 588 LEU A O 1
ATOM 4692 N N . ALA A 1 589 ? 12.069 -3.278 35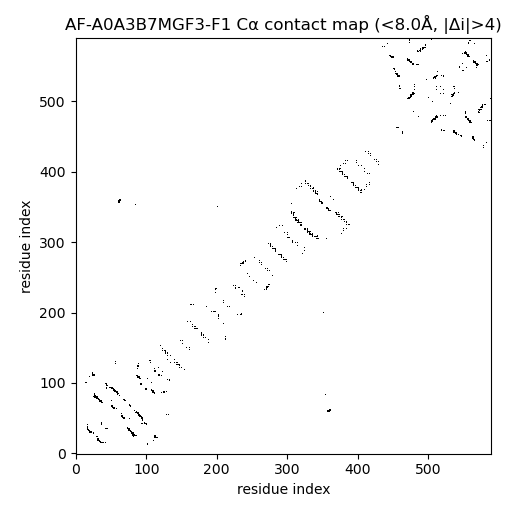.074 1.00 85.81 589 ALA A N 1
ATOM 4693 C CA . ALA A 1 589 ? 12.153 -4.647 35.560 1.00 85.81 589 ALA A CA 1
ATOM 4694 C C . ALA A 1 589 ? 13.614 -5.010 35.921 1.00 85.81 589 ALA A C 1
ATOM 4696 O O . ALA A 1 589 ? 14.526 -4.585 35.206 1.00 85.81 589 ALA A O 1
ATOM 4697 N N . PRO A 1 590 ? 13.828 -5.718 37.046 1.00 63.69 590 PRO A N 1
ATOM 4698 C CA . PRO A 1 590 ? 15.156 -6.047 37.562 1.00 63.69 590 PRO A CA 1
ATOM 4699 C C . PRO A 1 590 ? 15.960 -6.983 36.658 1.00 63.69 590 PRO A C 1
ATOM 4701 O O . PRO A 1 590 ? 15.344 -7.798 35.929 1.00 63.69 590 PRO A O 1
#

Organism: NCBI:txid2315862

Radius of gyration: 30.2 Å; Cα contacts (8 Å, |Δi|>4): 902; chains: 1; bounding box: 92×64×77 Å

Solvent-accessible surface area (backbone atoms only — not comparable to full-atom values): 31842 Å² total; per-residue (Å²): 139,86,83,79,86,89,80,89,74,82,86,67,71,66,53,76,37,54,49,58,39,55,86,57,32,33,66,70,36,66,38,34,43,36,37,38,40,84,32,91,86,50,43,38,65,77,82,57,91,55,44,31,41,36,52,69,31,72,46,47,55,63,51,61,61,63,39,75,36,45,76,56,88,85,30,34,35,41,70,51,67,33,49,93,73,45,31,32,34,29,27,37,39,36,38,92,89,34,54,30,57,66,40,94,60,38,55,44,77,48,67,25,22,59,72,91,42,68,35,87,61,22,35,40,47,51,26,60,44,42,52,74,35,46,61,86,45,89,58,50,66,58,56,26,38,52,24,17,47,54,32,37,73,79,36,75,80,43,63,67,34,52,44,53,38,42,36,54,51,36,74,75,42,60,72,71,61,21,50,52,44,49,51,52,46,51,48,54,36,49,55,51,32,71,75,40,68,60,39,62,62,42,47,50,52,33,49,49,45,33,54,67,66,67,42,64,82,50,53,63,54,54,49,49,51,35,32,72,77,37,49,89,38,54,42,12,34,47,49,44,46,62,52,48,68,69,51,80,53,64,67,59,34,48,52,53,48,60,58,56,55,73,72,60,43,94,92,50,43,80,51,42,32,67,53,28,48,52,50,16,55,56,26,33,77,68,62,36,55,71,61,14,51,57,21,44,58,62,50,61,54,90,69,93,53,62,56,48,41,55,52,27,40,49,56,16,47,53,23,56,78,50,75,34,59,58,71,58,20,44,51,30,28,53,56,22,46,78,32,19,90,55,52,75,61,76,73,65,43,75,40,88,90,73,44,75,43,65,37,49,67,57,68,69,60,46,50,53,51,25,27,40,46,36,4,38,35,27,17,49,48,11,53,47,26,43,76,71,69,36,54,68,61,10,51,55,25,32,55,53,9,59,73,47,21,81,49,69,68,24,48,52,46,41,44,52,51,30,61,76,70,64,37,59,69,61,45,51,52,50,51,52,49,52,51,51,54,49,45,54,50,51,61,73,58,56,51,86,41,76,54,68,93,81,58,38,20,38,75,87,67,48,75,57,62,72,75,82,56,58,66,14,33,35,39,40,36,32,32,44,96,84,38,63,62,35,62,68,36,46,68,41,52,43,53,51,41,72,74,38,69,88,38,87,54,48,42,78,39,41,26,31,51,40,70,96,45,53,67,66,54,63,59,68,37,70,57,72,82,75,48,88,69,63,57,32,32,42,76,47,91,56,50,41,73,65,76,68,50,95,57,68,24,30,37,36,37,24,32,43,87,48,28,31,32,37,79,47,72,46,78,59,57,80,56,46,43,61,52,51,51,49,56,51,51,65,63,66,53,131

Mean predicted aligned error: 8.77 Å

Nearest PDB structures (foldseek):
  5um7-assembly1_A  TM=8.692E-01  e=3.817E-07  Streptococcus gordonii str. Challis substr. CH1
  5um7-assembly2_B  TM=8.732E-01  e=5.459E-07  Streptococcus gordonii str. Challis substr. CH1
  3erw-assembly1_A  TM=7.769E-01  e=3.415E-06  Bacillus subtilis
  2m72-assembly1_A  TM=7.228E-01  e=2.497E-06  Porphyromonas gingivalis W83
  4pq1-assembly1_A  TM=7.413E-01  e=1.529E-04  Corynebacterium diphtheriae NCTC 13129